Protein AF-A0A813MPS2-F1 (afdb_monomer_lite)

pLDDT: mean 81.33, std 18.07, range [27.02, 98.19]

Sequence (724 aa):
MQFVEVTPCGSKAQPHPRSGHRAVATYSDFWIWGGYFPSHNPERPPMFAELWRFNYALRQWTLEPTTGDAPDSTVASHSMCVHRNHVFVFGGTGYPFGRNVSNDLFMLDLKRLQWKKLQLQNQQPHPVYGASLIGKGDYLYVLCGTDSWRYCSDVYEIHLPTLCCTQIGYTFDEPEDTTGNGRYRQEALIYGDKIFLFGGGSNSGLAFAFELLPVFDLNERRWSFVHTNPDPIHNFPTARKFHSIFPLGEHQILMFGGANFDQTAGIHTVTEAYVWIFDFEKLEWSRSSSSMIQPTYFHAAAMNRRGEIWSHGGVIQRSTHDLPDERITSIYKMHTKVPDLTEVCWDRFLNCLADRNVLISQPHLLTQLNIPHFYLSNNMPGESDNQATLNDRPSVTTLLNSPEFYTELNNLLISDGNKESLETLSNLLLPITKLDATVCKGPVLPVNDIRGIDSRSYSKNERYLRCKLASLYRVIDLYGWNYGTCYNHVSVRVNNSTDQFLTKPNGLAFHEVTGSSLVKVDSNGSKIDPGSTTFGVNALSFSLYASVYKHRPDINCIIHVQTPAVAAVAAMKCGFLALCQEALICGPATSHEIQIDLDTNRLSVDEGVQKSTAKILILPNHGILACGANIEEAWHITFHLILACESQLRAVAMGIDNLIISSDQAAKQVTNTVAAGGGGVNTTDVKWAIGELEWSTLMVVLDRAGYHTGYIYREPLIRFIDKQ

Radius of gyration: 33.63 Å; chains: 1; bounding box: 94×56×97 Å

InterPro domains:
  IPR001303 Class II aldolase/adducin N-terminal [PF00596] (468-649)
  IPR001303 Class II aldolase/adducin N-terminal [SM01007] (467-649)
  IPR015915 Kelch-type beta-propeller [G3DSA:2.120.10.80] (5-171)
  IPR015915 Kelch-type beta-propeller [G3DSA:2.120.10.80] (182-365)
  IPR015915 Kelch-type beta-propeller [SSF117281] (14-259)
  IPR036409 Class II aldolase/adducin N-terminal domain superfamily [G3DSA:3.40.225.10] (454-709)
  IPR036409 Class II aldolase/adducin N-terminal domain superfamily [SSF53639] (461-668)
  IPR051017 Aldolase class II Adducin subfamily [PTHR10672] (384-719)

Organism: Adineta ricciae (NCBI:txid249248)

Foldseek 3Di:
DAKDWQDADDPDDADDFFFQWAWADFQFKIKIAKGADDDPDPVDFRIGGWIWIQGPLQSHIDTDDAEEDGDDFFRGQWEWDDDQQKIKTAWGAGPVGLPRIGGWIWIANLQRNYIDTDDAPDDTDDGFGQWYWDDDDQWIWTAWGDSLPAFWGWIWIARNVRNYIDTLEGGDDDPPDPCQPGFGQWYWDDAPQKIWTHWGDGNVQFIDWLQKIWIAGNVVSYIDIDGAAAAPPPGGFPHFGQWDKDDQPRFKIKIAAGWGQDPVLRDTDIGFQWIWMAGNVRSYIHTDPYGDPARFGSWYWYAYPQQKIKIAWGWHDDPDSPDDIDIDGIMMIDHSDDGFLLVVLSVVLSVLDPRSCCCVVPVVVCVVLQADCSNPDSDRQGPVRPPPAPDPDPPVVVVRPDPVVVVVLVVLVPDPSDPVSSSVSSVRNHRVPALQLPPPVPAQAAQLPQDDPSVVVDDPQLLLQLLLVLLLLVVCSNVRQCVPALPWWKKFASDLVFQKIWIAFSPDHSSRRHSQQIFIAHLQLHTPGRGPDPGGHPSAVSLAVSQLCVLCVLFGMKTFGDGVLQLVLLQDPVHQAQQDLLSLLQADEEEWEWDADPVSRHIYTDSCSNVDPHQWYRYRNRGIIRTHSGPQQSVSNVVSSSVSSVVCVVVCVVPPVPGDGDDPVVSVVSNVVLQQADNPPDDPVDGHGRRRVVSLVSVLVCVVVVNNSVDDDPDPPSNDDPDD

Secondary structure (DSSP, 8-state):
--EEE-PPPSSS--PPP-BS-EEEE-SSEEEEE--B-----TTS-SB---EEEEETTTTEEEEEP-EES--SS--BS-EEEEETTEEEEEEEE-SSTTTSEEEEEEEEETTTTEEEEE--EE--PPP-BS-EEEEETTEEEEEEEE-SS-EEEEEEEEETTTTEEEEEE-----TT-------BS-EEEEETTEEEEE--B-TTSPBPPSSEEEEEETTTTEEEEEE-BPBTTTBSPPP-BS-EEEEETTTEEEEE--EEEETTTTEEEEPPSEEEEEETTTTEEEEEEEE-SS--BS-EEEE-TTSEEEEE--EE--SSTTSPPEE---EEEEESSPPPHHHHHHHHHHHH-S-TTHHHH-HHHHHHTT--GGGT--PPPPTTTSSSSSSS-HHHHHHHT-HHHHHHHHHHTTS---HHHHHHHHHHS--TTS------SS----S----TTHHHHS-HHHHHHHHHHHHHHHHHHHTTTTTT-TT-EEEEEEETTTTEEEE--TTS-GGG--TTTPEEE-TT--EEE-TT--PPP-HHHHHHHHHHHHH-TT--EEEEE--HHHHHHHT-TT-S---SHHHHHH--EEE-PEEEETTTTEEEE-GGGGG---SEEEETTTEEEEEESSHHHHHHHHHHHHHHHHHHHHHHTT-GGG--PPPHHHHHHHHHHHHT-GGG---SS--PPTTHHHHHHHHHHHHHTT-------SSGGGG-SS--

Structure (mmCIF, N/CA/C/O backbone):
data_AF-A0A813MPS2-F1
#
_entry.id   AF-A0A813MPS2-F1
#
loop_
_atom_site.group_PDB
_atom_site.id
_atom_site.type_symbol
_atom_site.label_atom_id
_atom_site.label_alt_id
_atom_site.label_comp_id
_atom_site.label_asym_id
_atom_site.label_entity_id
_atom_site.label_seq_id
_atom_site.pdbx_PDB_ins_code
_atom_site.Cartn_x
_atom_site.Cartn_y
_atom_site.Cartn_z
_atom_site.occupancy
_atom_site.B_iso_or_equiv
_atom_site.auth_seq_id
_atom_site.auth_comp_id
_atom_site.auth_asym_id
_atom_site.auth_atom_id
_atom_site.pdbx_PDB_model_num
ATOM 1 N N . MET A 1 1 ? 13.186 15.860 -3.215 1.00 83.56 1 MET A N 1
ATOM 2 C CA . MET A 1 1 ? 13.940 14.703 -3.740 1.00 83.56 1 MET A CA 1
ATOM 3 C C . MET A 1 1 ? 15.415 14.896 -3.404 1.00 83.56 1 MET A C 1
ATOM 5 O O . MET A 1 1 ? 16.031 15.810 -3.928 1.00 83.56 1 MET A O 1
ATOM 9 N N . GLN A 1 2 ? 15.977 14.139 -2.467 1.00 88.88 2 GLN A N 1
ATOM 10 C CA . GLN A 1 2 ? 17.423 14.123 -2.193 1.00 88.88 2 GLN A CA 1
ATOM 11 C C . GLN A 1 2 ? 17.818 12.699 -1.810 1.00 88.88 2 GLN A C 1
ATOM 13 O O . GLN A 1 2 ? 17.069 12.039 -1.086 1.00 88.88 2 GLN A O 1
ATOM 18 N N . PHE A 1 3 ? 18.958 12.231 -2.317 1.00 91.19 3 PHE A N 1
ATOM 19 C CA . PHE A 1 3 ? 19.518 10.951 -1.906 1.00 91.19 3 PHE A CA 1
ATOM 20 C C . PHE A 1 3 ? 20.164 11.082 -0.529 1.00 91.19 3 PHE A C 1
ATOM 22 O O . PHE A 1 3 ? 20.859 12.056 -0.249 1.00 91.19 3 PHE A O 1
ATOM 29 N N . VAL A 1 4 ? 19.946 10.074 0.306 1.00 92.81 4 VAL A N 1
ATOM 30 C CA . VAL A 1 4 ? 20.546 9.920 1.630 1.00 92.81 4 VAL A CA 1
ATOM 31 C C . VAL A 1 4 ? 21.170 8.534 1.692 1.00 92.81 4 VAL A C 1
ATOM 33 O O . VAL A 1 4 ? 20.526 7.548 1.332 1.00 92.81 4 VAL A O 1
ATOM 36 N N . GLU A 1 5 ? 22.422 8.445 2.131 1.00 94.00 5 GLU A N 1
ATOM 37 C CA . GLU A 1 5 ? 23.053 7.158 2.415 1.00 94.00 5 GLU A CA 1
ATOM 38 C C . GLU A 1 5 ? 22.510 6.602 3.732 1.00 94.00 5 GLU A C 1
ATOM 40 O O . GLU A 1 5 ? 22.440 7.305 4.742 1.00 94.00 5 GLU A O 1
ATOM 45 N N . VAL A 1 6 ? 22.097 5.336 3.722 1.00 91.88 6 VAL A N 1
ATOM 46 C CA . VAL A 1 6 ? 21.555 4.667 4.903 1.00 91.88 6 VAL A CA 1
ATOM 47 C C . VAL A 1 6 ? 22.585 3.669 5.404 1.00 91.88 6 VAL A C 1
ATOM 49 O O . VAL A 1 6 ? 22.873 2.673 4.754 1.00 91.88 6 VAL A O 1
ATOM 52 N N . THR A 1 7 ? 23.136 3.905 6.589 1.00 89.44 7 THR A N 1
ATOM 53 C CA . THR A 1 7 ? 24.075 2.961 7.204 1.00 89.44 7 THR A CA 1
ATOM 54 C C . THR A 1 7 ? 23.313 1.785 7.826 1.00 89.44 7 THR A C 1
ATOM 56 O O . THR A 1 7 ? 22.455 2.021 8.687 1.00 89.44 7 THR A O 1
ATOM 59 N N . PRO A 1 8 ? 23.601 0.527 7.437 1.00 88.12 8 PRO A N 1
ATOM 60 C CA . PRO A 1 8 ? 23.031 -0.636 8.106 1.00 88.12 8 PRO A CA 1
ATOM 61 C C . PRO A 1 8 ? 23.468 -0.718 9.578 1.00 88.12 8 PRO A C 1
ATOM 63 O O . PRO A 1 8 ? 24.622 -0.450 9.911 1.00 88.12 8 PRO A O 1
ATOM 66 N N . CYS A 1 9 ? 22.558 -1.105 10.470 1.00 79.00 9 CYS A N 1
ATOM 67 C CA . CYS A 1 9 ? 22.819 -1.287 11.894 1.00 79.00 9 CYS A CA 1
ATOM 68 C C . CYS A 1 9 ? 23.302 -2.720 12.199 1.00 79.00 9 CYS A C 1
ATOM 70 O O . CYS A 1 9 ? 22.682 -3.690 11.774 1.00 79.00 9 CYS A O 1
ATOM 72 N N . GLY A 1 10 ? 24.352 -2.860 13.019 1.00 64.69 10 GLY A N 1
ATOM 73 C CA . GLY A 1 10 ? 24.844 -4.148 13.538 1.00 64.69 10 GLY A CA 1
ATOM 74 C C . GLY A 1 10 ? 25.962 -4.810 12.714 1.00 64.69 10 GLY A C 1
ATOM 75 O O . GLY A 1 10 ? 26.116 -4.563 11.524 1.00 64.69 10 GLY A O 1
ATOM 76 N N . SER A 1 11 ? 26.752 -5.676 13.364 1.00 51.78 11 SER A N 1
ATOM 77 C CA . SER A 1 11 ? 27.886 -6.420 12.775 1.00 51.78 11 SER A CA 1
ATOM 78 C C . SER A 1 11 ? 27.491 -7.735 12.081 1.00 51.78 11 SER A C 1
ATOM 80 O O . SER A 1 11 ? 28.355 -8.542 11.736 1.00 51.78 11 SER A O 1
ATOM 82 N N . LYS A 1 12 ? 26.187 -7.990 11.912 1.00 59.16 12 LYS A N 1
ATOM 83 C CA . LYS A 1 12 ? 25.671 -9.209 11.274 1.00 59.16 12 LYS A CA 1
ATOM 84 C C . LYS A 1 12 ? 25.832 -9.130 9.753 1.00 59.16 12 LYS A C 1
ATOM 86 O O . LYS A 1 12 ? 25.894 -8.044 9.186 1.00 59.16 12 LYS A O 1
ATOM 91 N N . ALA A 1 13 ? 25.948 -10.305 9.134 1.00 78.25 13 ALA A N 1
ATOM 92 C CA . ALA A 1 13 ? 26.264 -10.510 7.723 1.00 78.25 13 ALA A CA 1
ATOM 93 C C . ALA A 1 13 ? 25.517 -9.545 6.781 1.00 78.25 13 ALA A C 1
ATOM 95 O O . ALA A 1 13 ? 24.321 -9.308 6.936 1.00 78.25 13 ALA A O 1
ATOM 96 N N . GLN A 1 14 ? 26.242 -9.012 5.801 1.00 89.31 14 GLN A N 1
ATOM 97 C CA . GLN A 1 14 ? 25.736 -8.105 4.772 1.00 89.31 14 GLN A CA 1
ATOM 98 C C . GLN A 1 14 ? 25.967 -8.727 3.391 1.00 89.31 14 GLN A C 1
ATOM 100 O O . GLN A 1 14 ? 26.906 -9.520 3.238 1.00 89.31 14 GLN A O 1
ATOM 105 N N . PRO A 1 15 ? 25.166 -8.361 2.377 1.00 92.38 15 PRO A N 1
ATOM 106 C CA . PRO A 1 15 ? 25.414 -8.812 1.020 1.00 92.38 15 PRO A CA 1
ATOM 107 C C . PRO A 1 15 ? 26.800 -8.365 0.552 1.00 92.38 15 PRO A C 1
ATOM 109 O O . PRO A 1 15 ? 27.181 -7.203 0.684 1.00 92.38 15 PRO A O 1
ATOM 112 N N . HIS A 1 16 ? 27.552 -9.290 -0.045 1.00 91.25 16 HIS A N 1
ATOM 113 C CA . HIS A 1 16 ? 28.823 -8.956 -0.688 1.00 91.25 16 HIS A CA 1
ATOM 114 C C . HIS A 1 16 ? 28.615 -7.909 -1.805 1.00 91.25 16 HIS A C 1
ATOM 116 O O . HIS A 1 16 ? 27.567 -7.964 -2.473 1.00 91.25 16 HIS A O 1
ATOM 122 N N . PRO A 1 17 ? 29.594 -7.009 -2.064 1.00 92.38 17 PRO A N 1
ATOM 123 C CA . PRO A 1 17 ? 29.519 -6.078 -3.186 1.00 92.38 17 PRO A CA 1
ATOM 124 C C . PRO A 1 17 ? 29.200 -6.797 -4.497 1.00 92.38 17 PRO A C 1
ATOM 126 O O . PRO A 1 17 ? 29.790 -7.841 -4.790 1.00 92.38 17 PRO A O 1
ATOM 129 N N . ARG A 1 18 ? 28.256 -6.258 -5.277 1.00 93.62 18 ARG A N 1
ATOM 130 C CA . ARG A 1 18 ? 27.698 -6.942 -6.455 1.00 93.62 18 ARG A CA 1
ATOM 131 C C . ARG A 1 18 ? 27.132 -5.983 -7.501 1.00 93.62 18 ARG A C 1
ATOM 133 O O . ARG A 1 18 ? 26.662 -4.894 -7.185 1.00 93.62 18 ARG A O 1
ATOM 140 N N . SER A 1 19 ? 27.114 -6.431 -8.754 1.00 94.06 19 SER A N 1
ATOM 141 C CA . SER A 1 19 ? 26.524 -5.728 -9.905 1.00 94.06 19 SER A CA 1
ATOM 142 C C . SER A 1 19 ? 25.572 -6.640 -10.676 1.00 94.06 19 SER A C 1
ATOM 144 O O . SER A 1 19 ? 25.755 -7.856 -10.657 1.00 94.06 19 SER A O 1
ATOM 146 N N . GLY A 1 20 ? 24.600 -6.077 -11.397 1.00 93.06 20 GLY A N 1
ATOM 147 C CA . GLY A 1 20 ? 23.700 -6.870 -12.253 1.00 93.06 20 GLY A CA 1
ATOM 148 C C . GLY A 1 20 ? 22.724 -7.755 -11.472 1.00 93.06 20 GLY A C 1
ATOM 149 O O . GLY A 1 20 ? 22.158 -8.687 -12.031 1.00 93.06 20 GLY A O 1
ATOM 150 N N . HIS A 1 21 ? 22.554 -7.471 -10.184 1.00 96.12 21 HIS A N 1
ATOM 151 C CA . HIS A 1 21 ? 21.456 -7.975 -9.371 1.00 96.12 21 HIS A CA 1
ATOM 152 C C . HIS A 1 21 ? 20.212 -7.119 -9.621 1.00 96.12 21 HIS A C 1
ATOM 154 O O . HIS A 1 21 ? 20.314 -6.021 -10.180 1.00 96.12 21 HIS A O 1
ATOM 160 N N . ARG A 1 22 ? 19.044 -7.598 -9.199 1.00 96.50 22 ARG A N 1
ATOM 161 C CA . ARG A 1 22 ? 17.819 -6.795 -9.193 1.00 96.50 22 ARG A CA 1
ATOM 162 C C . ARG A 1 22 ? 17.315 -6.621 -7.771 1.00 96.50 22 ARG A C 1
ATOM 164 O O . ARG A 1 22 ? 17.734 -7.328 -6.853 1.00 96.50 22 ARG A O 1
ATOM 171 N N . ALA A 1 23 ? 16.431 -5.646 -7.612 1.00 96.31 23 ALA A N 1
ATOM 172 C CA . ALA A 1 23 ? 15.791 -5.351 -6.350 1.00 96.31 23 ALA A CA 1
ATOM 173 C C . ALA A 1 23 ? 14.283 -5.242 -6.528 1.00 96.31 23 ALA A C 1
ATOM 175 O O . ALA A 1 23 ? 13.798 -4.876 -7.597 1.00 96.31 23 ALA A O 1
ATOM 176 N N . VAL A 1 24 ? 13.563 -5.533 -5.455 1.00 94.56 24 VAL A N 1
ATOM 177 C CA . VAL A 1 24 ? 12.142 -5.232 -5.314 1.00 94.56 24 VAL A CA 1
ATOM 178 C C . VAL A 1 24 ? 11.904 -4.624 -3.945 1.00 94.56 24 VAL A C 1
ATOM 180 O O . VAL A 1 24 ? 12.608 -4.927 -2.984 1.00 94.56 24 VAL A O 1
ATOM 183 N N . ALA A 1 25 ? 10.915 -3.748 -3.853 1.00 91.50 25 ALA A N 1
ATOM 184 C CA . ALA A 1 25 ? 10.573 -3.084 -2.613 1.00 91.50 25 ALA A CA 1
ATOM 185 C C . ALA A 1 25 ? 9.142 -3.438 -2.222 1.00 91.50 25 ALA A C 1
ATOM 187 O O . ALA A 1 25 ? 8.217 -3.400 -3.033 1.00 91.50 25 ALA A O 1
ATOM 188 N N . THR A 1 26 ? 8.990 -3.788 -0.956 1.00 87.00 26 THR A N 1
ATOM 189 C CA . THR A 1 26 ? 7.705 -3.963 -0.283 1.00 87.00 26 THR A CA 1
ATOM 190 C C . THR A 1 26 ? 7.457 -2.741 0.600 1.00 87.00 26 THR A C 1
ATOM 192 O O . THR A 1 26 ? 8.223 -1.778 0.563 1.00 87.00 26 THR A O 1
ATOM 195 N N . TYR A 1 27 ? 6.385 -2.734 1.388 1.00 83.19 27 TYR A N 1
ATOM 196 C CA . TYR A 1 27 ? 6.132 -1.614 2.295 1.00 83.19 27 TYR A CA 1
ATOM 197 C C . TYR A 1 27 ? 7.220 -1.477 3.379 1.00 83.19 27 TYR A C 1
ATOM 199 O O . TYR A 1 27 ? 7.688 -0.371 3.651 1.00 83.19 27 TYR A O 1
ATOM 207 N N . SER A 1 28 ? 7.637 -2.601 3.966 1.00 83.62 28 SER A N 1
ATOM 208 C CA . SER A 1 28 ? 8.542 -2.696 5.122 1.00 83.62 28 SER A CA 1
ATOM 209 C C . SER A 1 28 ? 9.995 -3.014 4.765 1.00 83.62 28 SER A C 1
ATOM 211 O O . SER A 1 28 ? 10.901 -2.716 5.548 1.00 83.62 28 SER A O 1
ATOM 213 N N . ASP A 1 29 ? 10.221 -3.625 3.601 1.00 89.81 29 ASP A N 1
ATOM 214 C CA . ASP A 1 29 ? 11.503 -4.236 3.266 1.00 89.81 29 ASP A CA 1
ATOM 215 C C . ASP A 1 29 ? 11.931 -4.002 1.817 1.00 89.81 29 ASP A C 1
ATOM 217 O O . ASP A 1 29 ? 11.120 -4.029 0.884 1.00 89.81 29 ASP A O 1
ATOM 221 N N . PHE A 1 30 ? 13.242 -3.879 1.635 1.00 94.50 30 PHE A N 1
ATOM 222 C CA . PHE A 1 30 ? 13.925 -3.877 0.350 1.00 94.50 30 PHE A CA 1
ATOM 223 C C . PHE A 1 30 ? 14.637 -5.205 0.138 1.00 94.50 30 PHE A C 1
ATOM 225 O O . PHE A 1 30 ? 15.441 -5.632 0.961 1.00 94.50 30 PHE A O 1
ATOM 232 N N . TRP A 1 31 ? 14.353 -5.859 -0.976 1.00 95.12 31 TRP A N 1
ATOM 233 C CA . TRP A 1 31 ? 14.858 -7.186 -1.284 1.00 95.12 31 TRP A CA 1
ATOM 234 C C . TRP A 1 31 ? 15.813 -7.106 -2.455 1.00 95.12 31 TRP A C 1
ATOM 236 O O . TRP A 1 31 ? 15.507 -6.452 -3.451 1.00 95.12 31 TRP A O 1
ATOM 246 N N . ILE A 1 32 ? 16.936 -7.809 -2.361 1.00 96.44 32 ILE A N 1
ATOM 247 C CA . ILE A 1 32 ? 17.864 -7.973 -3.475 1.00 96.44 32 ILE A CA 1
ATOM 248 C C . ILE A 1 32 ? 18.113 -9.448 -3.738 1.00 96.44 32 ILE A C 1
ATOM 250 O O . ILE A 1 32 ? 18.217 -10.257 -2.814 1.00 96.44 32 ILE A O 1
ATOM 254 N N . TRP A 1 33 ? 18.247 -9.783 -5.014 1.00 96.12 33 TRP A N 1
ATOM 255 C CA . TRP A 1 33 ? 18.551 -11.138 -5.437 1.00 96.12 33 TRP A CA 1
ATOM 256 C C . TRP A 1 33 ? 19.452 -11.130 -6.667 1.00 96.12 33 TRP A C 1
ATOM 258 O O . TRP A 1 33 ? 19.391 -10.230 -7.514 1.00 96.12 33 TRP A O 1
ATOM 268 N N . GLY A 1 34 ? 20.310 -12.141 -6.752 1.00 95.06 34 GLY A N 1
ATOM 269 C CA . GLY A 1 34 ? 21.214 -12.303 -7.873 1.00 95.06 34 GLY A CA 1
ATOM 270 C C . GLY A 1 34 ? 22.483 -11.456 -7.789 1.00 95.06 34 GLY A C 1
ATOM 271 O O . GLY A 1 34 ? 22.850 -10.877 -6.756 1.00 95.06 34 GLY A O 1
ATOM 272 N N . GLY A 1 35 ? 23.117 -11.335 -8.951 1.00 94.25 35 GLY A N 1
ATOM 273 C CA . GLY A 1 35 ? 24.266 -10.480 -9.200 1.00 94.25 35 GLY A CA 1
ATOM 274 C C . GLY A 1 35 ? 25.587 -11.219 -9.305 1.00 94.25 35 GLY A C 1
ATOM 275 O O . GLY A 1 35 ? 25.679 -12.437 -9.167 1.00 94.25 35 GLY A O 1
ATOM 276 N N . TYR A 1 36 ? 26.613 -10.420 -9.571 1.00 91.56 36 TYR A N 1
ATOM 277 C CA . TYR A 1 36 ? 27.957 -10.886 -9.862 1.00 91.56 36 TYR A CA 1
ATOM 278 C C . TYR A 1 36 ? 29.025 -10.045 -9.163 1.00 91.56 36 TYR A C 1
ATOM 280 O O . TYR A 1 36 ? 28.896 -8.815 -9.061 1.00 91.56 36 TYR A O 1
ATOM 288 N N . PHE A 1 37 ? 30.109 -10.709 -8.767 1.00 89.75 37 PHE A N 1
ATOM 289 C CA . PHE A 1 37 ? 31.369 -10.101 -8.359 1.00 89.75 37 PHE A CA 1
ATOM 290 C C . PHE A 1 37 ? 32.543 -10.788 -9.084 1.00 89.75 37 PHE A C 1
ATOM 292 O O . PHE A 1 37 ? 32.633 -12.015 -9.056 1.00 89.75 37 PHE A O 1
ATOM 299 N N . PRO A 1 38 ? 33.467 -10.034 -9.710 1.00 83.00 38 PRO A N 1
ATOM 300 C CA . PRO A 1 38 ? 34.650 -10.604 -10.336 1.00 83.00 38 PRO A CA 1
ATOM 301 C C . PRO A 1 38 ? 35.548 -11.212 -9.263 1.00 83.00 38 PRO A C 1
ATOM 303 O O . PRO A 1 38 ? 36.181 -10.503 -8.485 1.00 83.00 38 PRO A O 1
ATOM 306 N N . SER A 1 39 ? 35.595 -12.538 -9.219 1.00 74.25 39 SER A N 1
ATOM 307 C CA . SER A 1 39 ? 36.470 -13.302 -8.338 1.00 74.25 39 SER A CA 1
ATOM 308 C C . SER A 1 39 ? 37.186 -14.360 -9.163 1.00 74.25 39 SER A C 1
ATOM 310 O O . SER A 1 39 ? 36.550 -15.133 -9.875 1.00 74.25 39 SER A O 1
ATOM 312 N N . HIS A 1 40 ? 38.512 -14.406 -9.047 1.00 65.75 40 HIS A N 1
ATOM 313 C CA . HIS A 1 40 ? 39.324 -15.525 -9.533 1.00 65.75 40 HIS A CA 1
ATOM 314 C C . HIS A 1 40 ? 39.515 -16.605 -8.459 1.00 65.75 40 HIS A C 1
ATOM 316 O O . HIS A 1 40 ? 40.183 -17.604 -8.711 1.00 65.75 40 HIS A O 1
ATOM 322 N N . ASN A 1 41 ? 38.952 -16.408 -7.260 1.00 68.12 41 ASN A N 1
ATOM 323 C CA . ASN A 1 41 ? 39.012 -17.389 -6.187 1.00 68.12 41 ASN A CA 1
ATOM 324 C C . ASN A 1 41 ? 37.929 -18.465 -6.412 1.00 68.12 41 ASN A C 1
ATOM 326 O O . ASN A 1 41 ? 36.746 -18.125 -6.338 1.00 68.12 41 ASN A O 1
ATOM 330 N N . PRO A 1 42 ? 38.297 -19.741 -6.636 1.00 59.19 42 PRO A N 1
ATOM 331 C CA . PRO A 1 42 ? 37.337 -20.827 -6.840 1.00 59.19 42 PRO A CA 1
ATOM 332 C C . PRO A 1 42 ? 36.446 -21.108 -5.618 1.00 59.19 42 PRO A C 1
ATOM 334 O O . PRO A 1 42 ? 35.357 -21.645 -5.786 1.00 59.19 42 PRO A O 1
ATOM 337 N N . GLU A 1 43 ? 36.853 -20.712 -4.406 1.00 61.19 43 GLU A N 1
ATOM 338 C CA . GLU A 1 43 ? 36.038 -20.845 -3.186 1.00 61.19 43 GLU A CA 1
ATOM 339 C C . GLU A 1 43 ? 34.955 -19.761 -3.056 1.00 61.19 43 GLU A C 1
ATOM 341 O O . GLU A 1 43 ? 34.041 -19.889 -2.242 1.00 61.19 43 GLU A O 1
ATOM 346 N N . ARG A 1 44 ? 35.040 -18.679 -3.843 1.00 65.06 44 ARG A N 1
ATOM 347 C CA . ARG A 1 44 ? 34.025 -17.618 -3.891 1.00 65.06 44 ARG A CA 1
ATOM 348 C C . ARG A 1 44 ? 33.400 -17.590 -5.280 1.00 65.06 44 ARG A C 1
ATOM 350 O O . ARG A 1 44 ? 33.982 -16.963 -6.173 1.00 65.06 44 ARG A O 1
ATOM 357 N N . PRO A 1 45 ? 32.241 -18.245 -5.477 1.00 67.88 45 PRO A N 1
ATOM 358 C CA . PRO A 1 45 ? 31.598 -18.259 -6.776 1.00 67.88 45 PRO A CA 1
ATOM 359 C C . PRO A 1 45 ? 31.331 -16.816 -7.226 1.00 67.88 45 PRO A C 1
ATOM 361 O O . PRO A 1 45 ? 30.919 -15.981 -6.419 1.00 67.88 45 PRO A O 1
ATOM 364 N N . PRO A 1 46 ? 31.560 -16.497 -8.509 1.00 83.81 46 PRO A N 1
ATOM 365 C CA . PRO A 1 46 ? 31.407 -15.136 -9.010 1.00 83.81 46 PRO A CA 1
ATOM 366 C C . PRO A 1 46 ? 29.941 -14.681 -9.068 1.00 83.81 46 PRO A C 1
ATOM 368 O O . PRO A 1 46 ? 29.674 -13.517 -9.346 1.00 83.81 46 PRO A O 1
ATOM 371 N N . MET A 1 47 ? 28.996 -15.592 -8.829 1.00 89.50 47 MET A N 1
ATOM 372 C CA . MET A 1 47 ? 27.555 -15.398 -8.945 1.00 89.50 47 MET A CA 1
ATOM 373 C C . MET A 1 47 ? 26.893 -15.562 -7.576 1.00 89.50 47 MET A C 1
ATOM 375 O O . MET A 1 47 ? 27.236 -16.481 -6.833 1.00 89.50 47 MET A O 1
ATOM 379 N N . PHE A 1 48 ? 25.918 -14.711 -7.261 1.00 90.69 48 PHE A N 1
ATOM 380 C CA . PHE A 1 48 ? 25.201 -14.753 -5.985 1.00 90.69 48 PHE A CA 1
ATOM 381 C C . PHE A 1 48 ? 23.751 -15.186 -6.192 1.00 90.69 48 PHE A C 1
ATOM 383 O O . PHE A 1 48 ? 22.969 -14.411 -6.720 1.00 90.69 48 PHE A O 1
ATOM 390 N N . ALA A 1 49 ? 23.370 -16.387 -5.753 1.00 90.56 49 ALA A N 1
ATOM 391 C CA . ALA A 1 49 ? 21.983 -16.882 -5.833 1.00 90.56 49 ALA A CA 1
ATOM 392 C C . ALA A 1 49 ? 21.173 -16.666 -4.533 1.00 90.56 49 ALA A C 1
ATOM 394 O O . ALA A 1 49 ? 20.023 -17.083 -4.414 1.00 90.56 49 ALA A O 1
ATOM 395 N N . GLU A 1 50 ? 21.778 -16.013 -3.546 1.00 92.25 50 GLU A N 1
ATOM 396 C CA . GLU A 1 50 ? 21.197 -15.714 -2.237 1.00 92.25 50 GLU A CA 1
ATOM 397 C C . GLU A 1 50 ? 20.177 -14.564 -2.281 1.00 92.25 50 GLU A C 1
ATOM 399 O O . GLU A 1 50 ? 20.388 -13.550 -2.954 1.00 92.25 50 GLU A O 1
ATOM 404 N N . LEU A 1 51 ? 19.084 -14.717 -1.524 1.00 94.44 51 LEU A N 1
ATOM 405 C CA . LEU A 1 51 ? 18.055 -13.697 -1.325 1.00 94.44 51 LEU A CA 1
ATOM 406 C C . LEU A 1 51 ? 18.341 -12.916 -0.041 1.00 94.44 51 LEU A C 1
ATOM 408 O O . LEU A 1 51 ? 18.381 -13.483 1.051 1.00 94.44 51 LEU A O 1
ATOM 412 N N . TRP A 1 52 ? 18.496 -11.604 -0.169 1.00 95.56 52 TRP A N 1
ATOM 413 C CA . TRP A 1 52 ? 18.733 -10.713 0.961 1.00 95.56 52 TRP A CA 1
ATOM 414 C C . TRP A 1 52 ? 17.552 -9.778 1.173 1.00 95.56 52 TRP A C 1
ATOM 416 O O . TRP A 1 52 ? 17.047 -9.180 0.222 1.00 95.56 52 TRP A O 1
ATOM 426 N N . ARG A 1 53 ? 17.174 -9.598 2.439 1.00 93.62 53 ARG A N 1
ATOM 427 C CA . ARG A 1 53 ? 16.170 -8.634 2.889 1.00 93.62 53 ARG A CA 1
ATOM 428 C C . ARG A 1 53 ? 16.832 -7.542 3.716 1.00 93.62 53 ARG A C 1
ATOM 430 O O . ARG A 1 53 ? 17.500 -7.840 4.701 1.00 93.62 53 ARG A O 1
ATOM 437 N N . PHE A 1 54 ? 16.605 -6.288 3.359 1.00 93.69 54 PHE A N 1
ATOM 438 C CA . PHE A 1 54 ? 16.906 -5.129 4.185 1.00 93.69 54 PHE A CA 1
ATOM 439 C C . PHE A 1 54 ? 15.615 -4.577 4.777 1.00 93.69 54 PHE A C 1
ATOM 441 O O . PHE A 1 54 ? 14.766 -4.065 4.048 1.00 93.69 54 PHE A O 1
ATOM 448 N N . ASN A 1 55 ? 15.480 -4.653 6.097 1.00 89.88 55 ASN A N 1
ATOM 449 C CA . ASN A 1 55 ? 14.327 -4.084 6.782 1.00 89.88 55 ASN A CA 1
ATOM 450 C C . ASN A 1 55 ? 14.540 -2.588 7.045 1.00 89.88 55 ASN A C 1
ATOM 452 O O . ASN A 1 55 ? 15.527 -2.206 7.682 1.00 89.88 55 ASN A O 1
ATOM 456 N N . TYR A 1 56 ? 13.610 -1.741 6.592 1.00 89.12 56 TYR A N 1
ATOM 457 C CA . TYR A 1 56 ? 13.747 -0.282 6.694 1.00 89.12 56 TYR A CA 1
ATOM 458 C C . TYR A 1 56 ? 13.793 0.207 8.143 1.00 89.12 56 TYR A C 1
ATOM 460 O O . TYR A 1 56 ? 14.591 1.085 8.483 1.00 89.12 56 TYR A O 1
ATOM 468 N N . ALA A 1 57 ? 12.953 -0.377 9.001 1.00 84.25 57 ALA A N 1
ATOM 469 C CA . ALA A 1 57 ? 12.811 0.034 10.389 1.00 84.25 57 ALA A CA 1
ATOM 470 C C . ALA A 1 57 ? 14.040 -0.340 11.222 1.00 84.25 57 ALA A C 1
ATOM 472 O O . ALA A 1 57 ? 14.583 0.485 11.955 1.00 84.25 57 ALA A O 1
ATOM 473 N N . LEU A 1 58 ? 14.525 -1.568 11.058 1.00 83.81 58 LEU A N 1
ATOM 474 C CA . LEU A 1 58 ? 15.687 -2.092 11.773 1.00 83.81 58 LEU A CA 1
ATOM 475 C C . LEU A 1 58 ? 17.014 -1.615 11.178 1.00 83.81 58 LEU A C 1
ATOM 477 O O . LEU A 1 58 ? 18.031 -1.641 11.868 1.00 83.81 58 LEU A O 1
ATOM 481 N N . ARG A 1 59 ? 17.005 -1.189 9.908 1.00 88.56 59 ARG A N 1
ATOM 482 C CA . ARG A 1 59 ? 18.195 -0.955 9.076 1.00 88.56 59 ARG A CA 1
ATOM 483 C C . ARG A 1 59 ? 19.123 -2.167 9.045 1.00 88.56 59 ARG A C 1
ATOM 485 O O . ARG A 1 59 ? 20.339 -2.027 9.104 1.00 88.56 59 ARG A O 1
ATOM 492 N N . GLN A 1 60 ? 18.556 -3.365 8.992 1.00 88.62 60 GLN A N 1
ATOM 493 C CA . GLN A 1 60 ? 19.312 -4.610 9.093 1.00 88.62 60 GLN A CA 1
ATOM 494 C C . GLN A 1 60 ? 19.141 -5.459 7.845 1.00 88.62 60 GLN A C 1
ATOM 496 O O . GLN A 1 60 ? 18.023 -5.663 7.369 1.00 88.62 60 GLN A O 1
ATOM 501 N N . TRP A 1 61 ? 20.265 -5.988 7.367 1.00 92.25 61 TRP A N 1
ATOM 502 C CA . TRP A 1 61 ? 20.292 -7.050 6.373 1.00 92.25 61 TRP A CA 1
ATOM 503 C C . TRP A 1 61 ? 20.044 -8.402 7.040 1.00 92.25 61 TRP A C 1
ATOM 505 O O . TRP A 1 61 ? 20.594 -8.707 8.097 1.00 92.25 61 TRP A O 1
ATOM 515 N N . THR A 1 62 ? 19.208 -9.218 6.411 1.00 91.31 62 THR A N 1
ATOM 516 C CA . THR A 1 62 ? 18.956 -10.614 6.766 1.00 91.31 62 THR A CA 1
ATOM 517 C C . THR A 1 62 ? 19.125 -11.455 5.508 1.00 91.31 62 THR A C 1
ATOM 519 O O . THR A 1 62 ? 18.545 -11.135 4.469 1.00 91.31 62 THR A O 1
ATOM 522 N N . LEU A 1 63 ? 19.934 -12.510 5.597 1.00 92.94 63 LEU A N 1
ATOM 523 C CA . LEU A 1 63 ? 19.990 -13.548 4.573 1.00 92.94 63 LEU A CA 1
ATOM 524 C C . LEU A 1 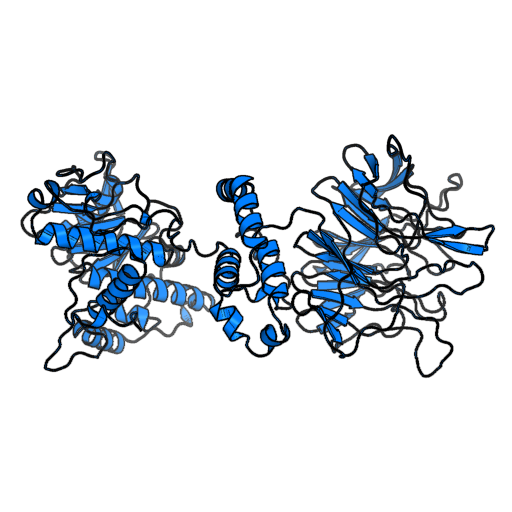63 ? 18.782 -14.462 4.771 1.00 92.94 63 LEU A C 1
ATOM 526 O O . LEU A 1 63 ? 18.656 -15.083 5.827 1.00 92.94 63 LEU A O 1
ATOM 530 N N . GLU A 1 64 ? 17.902 -14.522 3.779 1.00 92.19 64 GLU A N 1
ATOM 531 C CA . GLU A 1 64 ? 16.638 -15.243 3.888 1.00 92.19 64 GLU A CA 1
ATOM 532 C C . GLU A 1 64 ? 16.759 -16.638 3.263 1.00 92.19 64 GLU A C 1
ATOM 534 O O . GLU A 1 64 ? 17.117 -16.759 2.084 1.00 92.19 64 GLU A O 1
ATOM 539 N N . PRO A 1 65 ? 16.478 -17.715 4.021 1.00 92.19 65 PRO A N 1
ATOM 540 C CA . PRO A 1 65 ? 16.484 -19.057 3.469 1.00 92.19 65 PRO A CA 1
ATOM 541 C C . PRO A 1 65 ? 15.301 -19.205 2.514 1.00 92.19 65 PRO A C 1
ATOM 543 O O . PRO A 1 65 ? 14.157 -18.935 2.873 1.00 92.19 65 PRO A O 1
ATOM 546 N N . THR A 1 66 ? 15.577 -19.664 1.297 1.00 92.94 66 THR A N 1
ATOM 547 C CA . THR A 1 66 ? 14.534 -19.940 0.307 1.00 92.94 66 THR A CA 1
ATOM 548 C C . THR A 1 66 ? 14.457 -21.429 0.001 1.00 92.94 66 THR A C 1
ATOM 550 O O . THR A 1 66 ? 15.424 -22.168 0.181 1.00 92.94 66 THR A O 1
ATOM 553 N N . THR A 1 67 ? 13.282 -21.879 -0.431 1.00 94.12 67 THR A N 1
ATOM 554 C CA . THR A 1 67 ? 13.017 -23.275 -0.811 1.00 94.12 67 THR A CA 1
ATOM 555 C C . THR A 1 67 ? 12.419 -23.350 -2.215 1.00 94.12 67 THR A C 1
ATOM 557 O O . THR A 1 67 ? 12.010 -22.330 -2.769 1.00 94.12 67 THR A O 1
ATOM 560 N N . GLY A 1 68 ? 12.338 -24.552 -2.787 1.00 93.25 68 GLY A N 1
ATOM 561 C CA . GLY A 1 68 ? 11.745 -24.778 -4.108 1.00 93.25 68 GLY A CA 1
ATOM 562 C C . GLY A 1 68 ? 12.737 -24.598 -5.256 1.00 93.25 68 GLY A C 1
ATOM 563 O O . GLY A 1 68 ? 13.928 -24.858 -5.102 1.00 93.25 68 GLY A O 1
ATOM 564 N N . ASP A 1 69 ? 12.229 -24.163 -6.407 1.00 92.62 69 ASP A N 1
ATOM 565 C CA . ASP A 1 69 ? 12.937 -24.229 -7.693 1.00 92.62 69 ASP A CA 1
ATOM 566 C C . ASP A 1 69 ? 13.796 -22.981 -7.968 1.00 92.62 69 ASP A C 1
ATOM 568 O O . ASP A 1 69 ? 13.712 -22.394 -9.044 1.00 92.62 69 ASP A O 1
ATOM 572 N N . ALA A 1 70 ? 14.559 -22.496 -6.985 1.00 88.62 70 ALA A N 1
ATOM 573 C CA . ALA A 1 70 ? 15.347 -21.271 -7.151 1.00 88.62 70 ALA A CA 1
ATOM 574 C C . ALA A 1 70 ? 16.355 -21.394 -8.319 1.00 88.62 70 ALA A C 1
ATOM 576 O O . ALA A 1 70 ? 16.983 -22.447 -8.461 1.00 88.62 70 ALA A O 1
ATOM 577 N N . PRO A 1 71 ? 16.576 -20.337 -9.125 1.00 86.25 71 PRO A N 1
ATOM 578 C CA . PRO A 1 71 ? 17.589 -20.374 -10.178 1.00 86.25 71 PRO A CA 1
ATOM 579 C C . PRO A 1 71 ? 18.993 -20.449 -9.567 1.00 86.25 71 PRO A C 1
ATOM 581 O O . PRO A 1 71 ? 19.352 -19.630 -8.721 1.00 86.25 71 PRO A O 1
ATOM 584 N N . ASP A 1 72 ? 19.802 -21.405 -10.016 1.00 77.88 72 ASP A N 1
ATOM 585 C CA . ASP A 1 72 ? 21.110 -21.709 -9.421 1.00 77.88 72 ASP A CA 1
ATOM 586 C C . ASP A 1 72 ? 22.290 -21.016 -10.123 1.00 77.88 72 ASP A C 1
ATOM 588 O O . ASP A 1 72 ? 23.315 -20.734 -9.502 1.00 77.88 72 ASP A O 1
ATOM 592 N N . SER A 1 73 ? 22.152 -20.722 -11.417 1.00 84.19 73 SER A N 1
ATOM 593 C CA . SER A 1 73 ? 23.287 -20.369 -12.273 1.00 84.19 73 SER A CA 1
ATOM 594 C C . SER A 1 73 ? 23.073 -19.112 -13.115 1.00 84.19 73 SER A C 1
ATOM 596 O O . SER A 1 73 ? 24.035 -18.375 -13.328 1.00 84.19 73 SER A O 1
ATOM 598 N N . THR A 1 74 ? 21.846 -18.791 -13.540 1.00 91.75 74 THR A N 1
ATOM 599 C CA . THR A 1 74 ? 21.543 -17.629 -14.403 1.00 91.75 74 THR A CA 1
ATOM 600 C C . THR A 1 74 ? 21.088 -16.394 -13.627 1.00 91.75 74 THR A C 1
ATOM 602 O O . THR A 1 74 ? 20.051 -15.799 -13.903 1.00 91.75 74 THR A O 1
ATOM 605 N N . VAL A 1 75 ? 21.872 -16.002 -12.623 1.00 93.12 75 VAL A N 1
ATOM 606 C CA . VAL A 1 75 ? 21.450 -15.025 -11.604 1.00 93.12 75 VAL A CA 1
ATOM 607 C C . VAL A 1 75 ? 21.959 -13.595 -11.838 1.00 93.12 75 VAL A C 1
ATOM 609 O O . VAL A 1 75 ? 21.673 -12.706 -11.037 1.00 93.12 75 VAL A O 1
ATOM 612 N N . ALA A 1 76 ? 22.670 -13.314 -12.937 1.00 93.44 76 ALA A N 1
ATOM 613 C CA . ALA A 1 76 ? 23.101 -11.957 -13.297 1.00 93.44 76 ALA A CA 1
ATOM 614 C C . ALA A 1 76 ? 22.309 -11.390 -14.482 1.00 93.44 76 ALA A C 1
ATOM 616 O O . ALA A 1 76 ? 21.952 -12.104 -15.417 1.00 93.44 76 ALA A O 1
ATOM 617 N N . SER A 1 77 ? 22.064 -10.079 -14.451 1.00 94.00 77 SER A N 1
ATOM 618 C CA . SER A 1 77 ? 21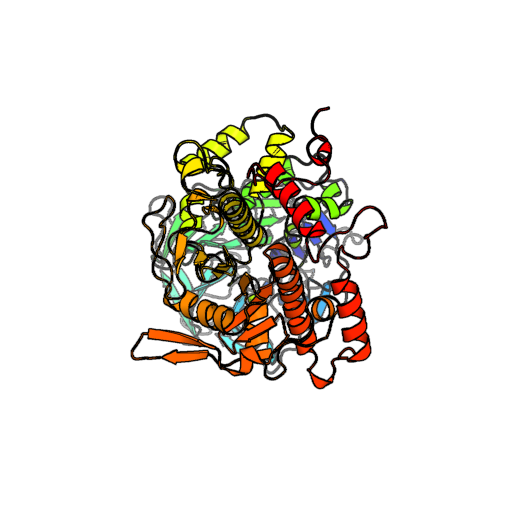.330 -9.322 -15.473 1.00 94.00 77 SER A CA 1
ATOM 619 C C . SER A 1 77 ? 19.959 -9.914 -15.825 1.00 94.00 77 SER A C 1
ATOM 621 O O . SER A 1 77 ? 19.459 -9.682 -16.919 1.00 94.00 77 SER A O 1
ATOM 623 N N . HIS A 1 78 ? 19.332 -10.655 -14.915 1.00 95.44 78 HIS A N 1
ATOM 624 C CA . HIS A 1 78 ? 17.946 -11.090 -15.059 1.00 95.44 78 HIS A CA 1
ATOM 625 C C . HIS A 1 78 ? 16.988 -9.890 -14.927 1.00 95.44 78 HIS A C 1
ATOM 627 O O . HIS A 1 78 ? 17.372 -8.781 -14.517 1.00 95.44 78 HIS A O 1
ATOM 633 N N . SER A 1 79 ? 15.726 -10.106 -15.271 1.00 95.06 79 SER A N 1
ATOM 634 C CA . SER A 1 79 ? 14.646 -9.141 -15.058 1.00 95.06 79 SER A CA 1
ATOM 635 C C . SER A 1 79 ? 13.841 -9.561 -13.838 1.00 95.06 79 SER A C 1
ATOM 637 O O . SER A 1 79 ? 13.603 -10.750 -13.646 1.00 95.06 79 SER A O 1
ATOM 639 N N . MET A 1 80 ? 13.440 -8.604 -13.003 1.00 94.44 80 MET A N 1
ATOM 640 C CA . MET A 1 80 ? 12.656 -8.879 -11.800 1.00 94.44 80 MET A CA 1
ATOM 641 C C . MET A 1 80 ? 11.601 -7.796 -11.613 1.00 94.44 80 MET A C 1
ATOM 643 O O . MET A 1 80 ? 11.926 -6.614 -11.713 1.00 94.44 80 MET A O 1
ATOM 647 N N . CYS A 1 81 ? 10.359 -8.188 -11.335 1.00 92.56 81 CYS A N 1
ATOM 648 C CA . CYS A 1 81 ? 9.281 -7.255 -11.020 1.00 92.56 81 CYS A CA 1
ATOM 649 C C . CYS A 1 81 ? 8.359 -7.817 -9.936 1.00 92.56 81 CYS A C 1
ATOM 651 O O . CYS A 1 81 ? 8.263 -9.029 -9.743 1.00 92.56 81 CYS A O 1
ATOM 653 N N . VAL A 1 82 ? 7.642 -6.929 -9.252 1.00 90.44 82 VAL A N 1
ATOM 654 C CA . VAL A 1 82 ? 6.551 -7.306 -8.349 1.00 90.44 82 VAL A CA 1
ATOM 655 C C . VAL A 1 82 ? 5.235 -7.153 -9.090 1.00 90.44 82 VAL A C 1
ATOM 657 O O . VAL A 1 82 ? 4.976 -6.091 -9.649 1.00 90.44 82 VAL A O 1
ATOM 660 N N . HIS A 1 83 ? 4.392 -8.182 -9.069 1.00 89.81 83 HIS A N 1
ATOM 661 C CA . HIS A 1 83 ? 3.043 -8.117 -9.629 1.00 89.81 83 HIS A CA 1
ATOM 662 C C . HIS A 1 83 ? 2.094 -9.037 -8.857 1.00 89.81 83 HIS A C 1
ATOM 664 O O . HIS A 1 83 ? 2.474 -10.153 -8.509 1.00 89.81 83 HIS A O 1
ATOM 670 N N . ARG A 1 84 ? 0.871 -8.579 -8.553 1.00 83.62 84 ARG A N 1
ATOM 671 C CA . ARG A 1 84 ? -0.144 -9.354 -7.799 1.00 83.62 84 ARG A CA 1
ATOM 672 C C . ARG A 1 84 ? 0.410 -10.057 -6.548 1.00 83.62 84 ARG A C 1
ATOM 674 O O . ARG A 1 84 ? 0.185 -11.247 -6.339 1.00 83.62 84 ARG A O 1
ATOM 681 N N . ASN A 1 85 ? 1.172 -9.322 -5.735 1.00 79.56 85 ASN A N 1
ATOM 682 C CA . ASN A 1 85 ? 1.829 -9.798 -4.507 1.00 79.56 85 ASN A CA 1
ATOM 683 C C . ASN A 1 85 ? 2.872 -10.924 -4.671 1.00 79.56 85 ASN A C 1
ATOM 685 O O . ASN A 1 85 ? 3.296 -11.500 -3.672 1.00 79.56 85 ASN A O 1
ATOM 689 N N . HIS A 1 86 ? 3.339 -11.197 -5.888 1.00 89.81 86 HIS A N 1
ATOM 690 C CA . HIS A 1 86 ? 4.427 -12.139 -6.148 1.00 89.81 86 HIS A CA 1
ATOM 691 C C . HIS A 1 86 ? 5.599 -11.428 -6.821 1.00 89.81 86 HIS A C 1
ATOM 693 O O . HIS A 1 86 ? 5.425 -10.412 -7.501 1.00 89.81 86 HIS A O 1
ATOM 699 N N . VAL A 1 87 ? 6.801 -11.967 -6.634 1.00 94.00 87 VAL A N 1
ATOM 700 C CA . VAL A 1 87 ? 7.990 -11.532 -7.371 1.00 94.00 87 VAL A CA 1
ATOM 701 C C . VAL A 1 87 ? 8.169 -12.458 -8.558 1.00 94.00 87 VAL A C 1
ATOM 703 O O . VAL A 1 87 ? 8.234 -13.672 -8.387 1.00 94.00 87 VAL A O 1
ATOM 706 N N . PHE A 1 88 ? 8.264 -11.891 -9.751 1.00 96.50 88 PHE A N 1
ATOM 707 C CA . PHE A 1 88 ? 8.561 -12.634 -10.966 1.00 96.50 88 PHE A CA 1
ATOM 708 C C . PHE A 1 88 ? 9.989 -12.354 -11.401 1.00 96.50 88 PHE A C 1
ATOM 710 O O . PHE A 1 88 ? 10.422 -11.202 -11.395 1.00 96.50 88 PHE A O 1
ATOM 717 N N . VAL A 1 89 ? 10.702 -13.409 -11.784 1.00 97.06 89 VAL A N 1
ATOM 718 C CA . VAL A 1 89 ? 12.067 -13.350 -12.306 1.00 97.06 89 VAL A CA 1
ATOM 719 C C . VAL A 1 89 ? 12.093 -14.022 -13.663 1.00 97.06 89 VAL A C 1
ATOM 721 O O . VAL A 1 89 ? 11.613 -15.143 -13.801 1.00 97.06 89 VAL A O 1
ATOM 724 N N . PHE A 1 90 ? 12.660 -13.344 -14.654 1.00 97.00 90 PHE A N 1
ATOM 725 C CA . PHE A 1 90 ? 12.773 -13.869 -16.006 1.00 97.00 90 PHE A CA 1
ATOM 726 C C . PHE A 1 90 ? 14.212 -13.783 -16.522 1.00 97.00 90 PHE A C 1
ATOM 728 O O . PHE A 1 90 ? 14.873 -12.743 -16.402 1.00 97.00 90 PHE A O 1
ATOM 735 N N . GLY A 1 91 ? 14.655 -14.882 -17.131 1.00 95.38 91 GLY A N 1
ATOM 736 C CA . GLY A 1 91 ? 15.913 -14.993 -17.858 1.00 95.38 91 GLY A CA 1
ATOM 737 C C . GLY A 1 91 ? 17.158 -14.739 -17.010 1.00 95.38 91 GLY A C 1
ATOM 738 O O . GLY A 1 91 ? 17.230 -15.132 -15.847 1.00 95.38 91 GLY A O 1
ATOM 739 N N . GLY A 1 92 ? 18.159 -14.091 -17.606 1.00 95.25 92 GLY A N 1
ATOM 740 C CA . GLY A 1 92 ? 19.457 -13.844 -16.975 1.00 95.25 92 GLY A CA 1
ATOM 741 C C . GLY A 1 92 ? 20.571 -14.730 -17.523 1.00 95.25 92 GLY A C 1
ATOM 742 O O . GLY A 1 92 ? 20.348 -15.621 -18.340 1.00 95.25 92 GLY A O 1
ATOM 743 N N . THR A 1 93 ? 21.799 -14.455 -17.089 1.00 93.88 93 THR A N 1
ATOM 744 C CA . THR A 1 93 ? 23.011 -15.159 -17.526 1.00 93.88 93 THR A CA 1
ATOM 745 C C . THR A 1 93 ? 23.797 -15.688 -16.336 1.00 93.88 93 THR A C 1
ATOM 747 O O . THR A 1 93 ? 23.789 -15.093 -15.256 1.00 93.88 93 THR A O 1
ATOM 750 N N . GLY A 1 94 ? 24.497 -16.800 -16.544 1.00 91.19 94 GLY A N 1
ATOM 751 C CA . GLY A 1 94 ? 25.547 -17.296 -15.659 1.00 91.19 94 GLY A CA 1
ATOM 752 C C . GLY A 1 94 ? 26.934 -16.810 -16.061 1.00 91.19 94 GLY A C 1
ATOM 753 O O . GLY A 1 94 ? 27.085 -16.078 -17.042 1.00 91.19 94 GLY A O 1
ATOM 754 N N . TYR A 1 95 ? 27.945 -17.224 -15.296 1.00 86.25 95 TYR A N 1
ATOM 755 C CA . TYR A 1 95 ? 29.355 -16.997 -15.611 1.00 86.25 95 TYR A CA 1
ATOM 756 C C . TYR A 1 95 ? 29.993 -18.275 -16.191 1.00 86.25 95 TYR A C 1
ATOM 758 O O . TYR A 1 95 ? 29.785 -19.347 -15.621 1.00 86.25 95 TYR A O 1
ATOM 766 N N . PRO A 1 96 ? 30.816 -18.195 -17.257 1.00 85.50 96 PRO A N 1
ATOM 767 C CA . PRO A 1 96 ? 31.133 -17.006 -18.056 1.00 85.50 96 PRO A CA 1
ATOM 768 C C . PRO A 1 96 ? 29.917 -16.439 -18.805 1.00 85.50 96 PRO A C 1
ATOM 770 O O . PRO A 1 96 ? 29.087 -17.198 -19.306 1.00 85.50 96 PRO A O 1
ATOM 773 N N . PHE A 1 97 ? 29.828 -15.107 -18.882 1.00 83.81 97 PHE A N 1
ATOM 774 C CA . PHE A 1 97 ? 28.678 -14.411 -19.470 1.00 83.81 97 PHE A CA 1
ATOM 775 C C . PHE A 1 97 ? 28.427 -14.816 -20.923 1.00 83.81 97 PHE A C 1
ATOM 777 O O . PHE A 1 97 ? 29.372 -15.043 -21.680 1.00 83.81 97 PHE A O 1
ATOM 784 N N . GLY A 1 98 ? 27.149 -14.919 -21.293 1.00 75.38 98 GLY A N 1
ATOM 785 C CA . GLY A 1 98 ? 26.728 -15.267 -22.652 1.00 75.38 98 GLY A CA 1
ATOM 786 C C . GLY A 1 98 ? 26.784 -16.747 -23.005 1.00 75.38 98 GLY A C 1
ATOM 787 O O . GLY A 1 98 ? 26.287 -17.147 -24.051 1.00 75.38 98 GLY A O 1
ATOM 788 N N . ARG A 1 99 ? 27.375 -17.588 -22.146 1.00 84.31 99 ARG A N 1
ATOM 789 C CA . ARG A 1 99 ? 27.434 -19.041 -22.380 1.00 84.31 99 ARG A CA 1
ATOM 790 C C . ARG A 1 99 ? 26.238 -19.791 -21.818 1.00 84.31 99 ARG A C 1
ATOM 792 O O . ARG A 1 99 ? 25.841 -20.803 -22.378 1.00 84.31 99 ARG A O 1
ATOM 799 N N . ASN A 1 100 ? 25.712 -19.320 -20.693 1.00 89.88 100 ASN A N 1
ATOM 800 C CA . ASN A 1 100 ? 24.546 -19.895 -20.038 1.00 89.88 100 ASN A CA 1
ATOM 801 C C . ASN A 1 100 ? 23.513 -18.786 -19.864 1.00 89.88 100 ASN A C 1
ATOM 803 O O . ASN A 1 100 ? 23.679 -17.941 -18.986 1.00 89.88 100 ASN A O 1
ATOM 807 N N . VAL A 1 101 ? 22.506 -18.765 -20.731 1.00 93.50 101 VAL A N 1
ATOM 808 C CA . VAL A 1 101 ? 21.437 -17.764 -20.748 1.00 93.50 101 VAL A CA 1
ATOM 809 C C . VAL A 1 101 ? 20.108 -18.493 -20.603 1.00 93.50 101 VAL A C 1
ATOM 811 O O . VAL A 1 101 ? 19.903 -19.524 -21.240 1.00 93.50 101 VAL A O 1
ATOM 814 N N . SER A 1 102 ? 19.219 -17.970 -19.762 1.00 94.44 102 SER A N 1
ATOM 815 C CA . SER A 1 102 ? 17.916 -18.578 -19.486 1.00 94.44 102 SER A CA 1
ATOM 816 C C . SER A 1 102 ? 16.770 -17.799 -20.139 1.00 94.44 102 SER A C 1
ATOM 818 O O . SER A 1 102 ? 16.864 -16.591 -20.358 1.00 94.44 102 SER A O 1
ATOM 820 N N . ASN A 1 103 ? 15.675 -18.497 -20.435 1.00 95.00 103 ASN A N 1
ATOM 821 C CA . ASN A 1 103 ? 14.339 -17.954 -20.718 1.00 95.00 103 ASN A CA 1
ATOM 822 C C . ASN A 1 103 ? 13.301 -18.418 -19.684 1.00 95.00 103 ASN A C 1
ATOM 824 O O . ASN A 1 103 ? 12.098 -18.294 -19.908 1.00 95.00 103 ASN A O 1
ATOM 828 N N . ASP A 1 104 ? 13.744 -18.996 -18.573 1.00 95.94 104 ASP A N 1
ATOM 829 C CA . ASP A 1 104 ? 12.837 -19.487 -17.553 1.00 95.94 104 ASP A CA 1
ATOM 830 C C . ASP A 1 104 ? 12.139 -18.322 -16.842 1.00 95.94 104 ASP A C 1
ATOM 832 O O . ASP A 1 104 ? 12.746 -17.285 -16.551 1.00 95.94 104 ASP A O 1
ATOM 836 N N . LEU A 1 105 ? 10.861 -18.533 -16.523 1.00 96.88 105 LEU A N 1
ATOM 837 C CA . LEU A 1 105 ? 10.074 -17.660 -15.664 1.00 96.88 105 LEU A CA 1
ATOM 838 C C . LEU A 1 105 ? 9.927 -18.312 -14.290 1.00 96.88 105 LEU A C 1
ATOM 840 O O . LEU A 1 105 ? 9.397 -19.417 -14.163 1.00 96.88 105 LEU A O 1
ATOM 844 N N . PHE A 1 106 ? 10.340 -17.602 -13.250 1.00 97.06 106 PHE A N 1
ATOM 845 C CA . PHE A 1 106 ? 10.182 -18.019 -11.865 1.00 97.06 106 PHE A CA 1
ATOM 846 C C . PHE A 1 106 ? 9.260 -17.066 -11.122 1.00 97.06 106 PHE A C 1
ATOM 848 O O . PHE A 1 106 ? 9.219 -15.867 -11.393 1.00 97.06 106 PHE A O 1
ATOM 855 N N . MET A 1 107 ? 8.544 -17.618 -10.152 1.00 96.62 107 MET A N 1
ATOM 856 C CA . MET A 1 107 ? 7.727 -16.882 -9.203 1.00 96.62 107 MET A CA 1
ATOM 857 C C . MET A 1 107 ? 8.239 -17.161 -7.794 1.00 96.62 107 MET A C 1
ATOM 859 O O . MET A 1 107 ? 8.391 -18.318 -7.406 1.00 96.62 107 MET A O 1
ATOM 863 N N . LEU A 1 108 ? 8.473 -16.104 -7.027 1.00 95.12 108 LEU A N 1
ATOM 864 C CA . LEU A 1 108 ? 8.814 -16.159 -5.615 1.00 95.12 108 LEU A CA 1
ATOM 865 C C . LEU A 1 108 ? 7.650 -15.601 -4.791 1.00 95.12 108 LEU A C 1
ATOM 867 O O . LEU A 1 108 ? 7.239 -14.448 -4.952 1.00 95.12 108 LEU A O 1
ATOM 871 N N . ASP A 1 109 ? 7.144 -16.430 -3.882 1.00 91.19 109 ASP A N 1
ATOM 872 C CA . ASP A 1 109 ? 6.249 -16.007 -2.807 1.00 91.19 109 ASP A CA 1
ATOM 873 C C . ASP A 1 109 ? 7.104 -15.444 -1.661 1.00 91.19 109 ASP A C 1
ATOM 875 O O . ASP A 1 109 ? 7.758 -16.199 -0.942 1.00 91.19 109 ASP A O 1
ATOM 879 N N . LEU A 1 110 ? 7.106 -14.118 -1.483 1.00 86.81 110 LEU A N 1
ATOM 880 C CA . LEU A 1 110 ? 7.879 -13.447 -0.426 1.00 86.81 110 LEU A CA 1
ATOM 881 C C . LEU A 1 110 ? 7.383 -13.762 0.994 1.00 86.81 110 LEU A C 1
ATOM 883 O O . LEU A 1 110 ? 8.127 -13.576 1.954 1.00 86.81 110 LEU A O 1
ATOM 887 N N . LYS A 1 111 ? 6.147 -14.247 1.152 1.00 84.25 111 LYS A N 1
ATOM 888 C CA . LYS A 1 111 ? 5.596 -14.634 2.455 1.00 84.25 111 LYS A CA 1
ATOM 889 C C . LYS A 1 111 ? 6.072 -16.023 2.864 1.00 84.25 111 LYS A C 1
ATOM 891 O O . LYS A 1 111 ? 6.369 -16.245 4.034 1.00 84.25 111 LYS A O 1
ATOM 896 N N . ARG A 1 112 ? 6.120 -16.959 1.913 1.00 89.25 112 ARG A N 1
ATOM 897 C CA . ARG A 1 112 ? 6.575 -18.342 2.143 1.00 89.25 112 ARG A CA 1
ATOM 898 C C . ARG A 1 112 ? 8.062 -18.556 1.868 1.00 89.25 112 ARG A C 1
ATOM 900 O O . ARG A 1 112 ? 8.579 -19.611 2.219 1.00 89.25 112 ARG A O 1
ATOM 907 N N . LEU A 1 113 ? 8.725 -17.587 1.235 1.00 91.81 113 LEU A N 1
ATOM 908 C CA . LEU A 1 113 ? 10.099 -17.686 0.731 1.00 91.81 113 LEU A CA 1
ATOM 909 C C . LEU A 1 113 ? 10.296 -18.930 -0.152 1.00 91.81 113 LEU A C 1
ATOM 911 O O . LEU A 1 113 ? 11.303 -19.637 -0.078 1.00 91.81 113 LEU A O 1
ATOM 915 N N . GLN A 1 114 ? 9.290 -19.209 -0.983 1.00 94.88 114 GLN A N 1
ATOM 916 C CA . GLN A 1 114 ? 9.243 -20.388 -1.837 1.00 94.88 114 GLN A CA 1
ATOM 917 C C . GLN A 1 114 ? 9.276 -19.980 -3.309 1.00 94.88 114 GLN A C 1
ATOM 919 O O . GLN A 1 114 ? 8.423 -19.221 -3.777 1.00 94.88 114 GLN A O 1
ATOM 924 N N . TRP A 1 115 ? 10.252 -20.520 -4.030 1.00 96.00 115 TRP A N 1
ATOM 925 C CA . TRP A 1 115 ? 10.377 -20.407 -5.474 1.00 96.00 115 TRP A CA 1
ATOM 926 C C . TRP A 1 115 ? 9.555 -21.475 -6.176 1.00 96.00 115 TRP A C 1
ATOM 928 O O . TRP A 1 115 ? 9.485 -22.628 -5.743 1.00 96.00 115 TRP A O 1
ATOM 938 N N . LYS A 1 116 ? 8.982 -21.089 -7.309 1.00 96.81 116 LYS A N 1
ATOM 939 C CA . LYS A 1 116 ? 8.306 -21.984 -8.236 1.00 96.81 116 LYS A CA 1
ATOM 940 C C . LYS A 1 116 ? 8.712 -21.630 -9.656 1.00 96.81 116 LYS A C 1
ATOM 942 O O . LYS A 1 116 ? 8.516 -20.490 -10.086 1.00 96.81 116 LYS A O 1
ATOM 947 N N . LYS A 1 117 ? 9.215 -22.610 -10.402 1.00 96.88 117 LYS A N 1
ATOM 948 C CA . LYS A 1 117 ? 9.414 -22.461 -11.844 1.00 96.88 117 LYS A CA 1
ATOM 949 C C . LYS A 1 117 ? 8.061 -22.550 -12.552 1.00 96.88 117 LYS A C 1
ATOM 951 O O . LYS A 1 117 ? 7.278 -23.470 -12.310 1.00 96.88 117 LYS A O 1
ATOM 956 N N . LEU A 1 118 ? 7.756 -21.575 -13.402 1.00 96.19 118 LEU A N 1
ATOM 957 C CA . LEU A 1 118 ? 6.512 -21.524 -14.163 1.00 96.19 118 LEU A CA 1
ATOM 958 C C . LEU A 1 118 ? 6.736 -22.085 -15.565 1.00 96.19 118 LEU A C 1
ATOM 960 O O . LEU A 1 118 ? 7.561 -21.588 -16.327 1.00 96.19 118 LEU A O 1
ATOM 964 N N . GLN A 1 119 ? 5.969 -23.116 -15.914 1.00 95.19 119 GLN A N 1
ATOM 965 C CA . GLN A 1 119 ? 6.039 -23.740 -17.229 1.00 95.19 119 GLN A CA 1
ATOM 966 C C . GLN A 1 119 ? 5.115 -23.007 -18.207 1.00 95.19 119 GLN A C 1
ATOM 968 O O . GLN A 1 119 ? 3.894 -23.194 -18.179 1.00 95.19 119 GLN A O 1
ATOM 973 N N . LEU A 1 120 ? 5.703 -22.179 -19.071 1.00 95.75 120 LEU A N 1
ATOM 974 C CA . LEU A 1 120 ? 4.963 -21.462 -20.109 1.00 95.75 120 LEU A CA 1
ATOM 975 C C . LEU A 1 120 ? 4.366 -22.432 -21.140 1.00 95.75 120 LEU A C 1
ATOM 977 O O . LEU A 1 120 ? 4.980 -23.444 -21.486 1.00 95.75 120 LEU A O 1
ATOM 981 N N . GLN A 1 121 ? 3.170 -22.104 -21.620 1.00 94.38 121 GLN A N 1
ATOM 982 C CA . GLN A 1 121 ? 2.427 -22.827 -22.651 1.00 94.38 121 GLN A CA 1
ATOM 983 C C . GLN A 1 121 ? 2.536 -22.104 -24.001 1.00 94.38 121 GLN A C 1
ATOM 985 O O . GLN A 1 121 ? 2.704 -20.884 -24.048 1.00 94.38 121 GLN A O 1
ATOM 990 N N . ASN A 1 122 ? 2.344 -22.850 -25.092 1.00 91.19 122 ASN A N 1
ATOM 991 C CA . ASN A 1 122 ? 2.435 -22.394 -26.485 1.00 91.19 122 ASN A CA 1
ATOM 992 C C . ASN A 1 122 ? 3.858 -22.003 -26.911 1.00 91.19 122 ASN A C 1
ATOM 994 O O . ASN A 1 122 ? 4.650 -22.879 -27.253 1.00 91.19 122 ASN A O 1
ATOM 998 N N . GLN A 1 123 ? 4.172 -20.707 -26.937 1.00 89.44 123 GLN A N 1
ATOM 999 C CA . GLN A 1 123 ? 5.481 -20.204 -27.346 1.00 89.44 123 GLN A CA 1
ATOM 1000 C C . GLN A 1 123 ? 6.418 -20.083 -26.140 1.00 89.44 123 GLN A C 1
ATOM 1002 O O . GLN A 1 123 ? 5.983 -20.032 -24.992 1.00 89.44 123 GLN A O 1
ATOM 1007 N N . GLN A 1 124 ? 7.721 -20.050 -26.402 1.00 89.75 124 GLN A N 1
ATOM 1008 C CA . GLN A 1 124 ? 8.733 -19.765 -25.390 1.00 89.75 124 GLN A CA 1
ATOM 1009 C C . GLN A 1 124 ? 9.483 -18.506 -25.813 1.00 89.75 124 GLN A C 1
ATOM 1011 O O . GLN A 1 124 ? 9.926 -18.446 -26.964 1.00 89.75 124 GLN A O 1
ATOM 1016 N N . PRO A 1 125 ? 9.660 -17.525 -24.915 1.00 92.69 125 PRO A N 1
ATOM 1017 C CA . PRO A 1 125 ? 10.566 -16.422 -25.172 1.00 92.69 125 PRO A CA 1
ATOM 1018 C C . PRO A 1 125 ? 11.977 -16.931 -25.469 1.00 92.69 125 PRO A C 1
ATOM 1020 O O . PRO A 1 125 ? 12.405 -17.967 -24.946 1.00 92.69 125 PRO A O 1
ATOM 1023 N N . HIS A 1 126 ? 12.726 -16.192 -26.280 1.00 89.88 126 HIS A N 1
ATOM 1024 C CA . HIS A 1 126 ? 14.140 -16.487 -26.479 1.00 89.88 126 HIS A CA 1
ATOM 1025 C C . HIS A 1 126 ? 14.931 -16.334 -25.165 1.00 89.88 126 HIS A C 1
ATOM 1027 O O . HIS A 1 126 ? 14.619 -15.443 -24.370 1.00 89.88 126 HIS A O 1
ATOM 1033 N N . PRO A 1 127 ? 15.956 -17.174 -24.916 1.00 93.50 127 PRO A N 1
ATOM 1034 C CA . PRO A 1 127 ? 16.861 -16.992 -23.784 1.00 93.50 127 PRO A CA 1
ATOM 1035 C C . PRO A 1 127 ? 17.573 -15.652 -23.875 1.00 93.50 127 PRO A C 1
ATOM 1037 O O . PRO A 1 127 ? 18.311 -15.404 -24.824 1.00 93.50 127 PRO A O 1
ATOM 1040 N N . VAL A 1 128 ? 17.348 -14.785 -22.891 1.00 93.81 128 VAL A N 1
ATOM 1041 C CA . VAL A 1 128 ? 17.913 -13.435 -22.882 1.00 93.81 128 VAL A CA 1
ATOM 1042 C C . VAL A 1 128 ? 18.309 -12.996 -21.480 1.00 93.81 128 VAL A C 1
ATOM 1044 O O . VAL A 1 128 ? 17.724 -13.383 -20.467 1.00 93.81 128 VAL A O 1
ATOM 1047 N N . TYR A 1 129 ? 19.295 -12.109 -21.422 1.00 94.44 129 TYR A N 1
ATOM 1048 C CA . TYR A 1 129 ? 19.616 -11.320 -20.243 1.00 94.44 129 TYR A CA 1
ATOM 1049 C C . TYR A 1 129 ? 19.591 -9.825 -20.584 1.00 94.44 129 TYR A C 1
ATOM 1051 O O . TYR A 1 129 ? 19.720 -9.403 -21.732 1.00 94.44 129 TYR A O 1
ATOM 1059 N N . GLY A 1 130 ? 19.373 -9.001 -19.562 1.00 93.62 130 GLY A N 1
ATOM 1060 C CA . GLY A 1 130 ? 19.190 -7.557 -19.682 1.00 93.62 130 GLY A CA 1
ATOM 1061 C C . GLY A 1 130 ? 17.876 -7.134 -20.336 1.00 93.62 130 GLY A C 1
ATOM 1062 O O . GLY A 1 130 ? 17.791 -5.995 -20.792 1.00 93.62 130 GLY A O 1
ATOM 1063 N N . ALA A 1 131 ? 16.885 -8.024 -20.372 1.00 95.12 131 ALA A N 1
ATOM 1064 C CA . ALA A 1 131 ? 15.521 -7.724 -20.786 1.00 95.12 131 ALA A CA 1
ATOM 1065 C C . ALA A 1 131 ? 14.791 -6.837 -19.757 1.00 95.12 131 ALA A C 1
ATOM 1067 O O . ALA A 1 131 ? 15.248 -6.641 -18.618 1.00 95.12 131 ALA A O 1
ATOM 1068 N N . SER A 1 132 ? 13.619 -6.343 -20.140 1.00 95.38 132 SER A N 1
ATOM 1069 C CA . SER A 1 132 ? 12.663 -5.690 -19.244 1.00 95.38 132 SER A CA 1
ATOM 1070 C C . SER A 1 132 ? 11.492 -6.633 -18.958 1.00 95.38 132 SER A C 1
ATOM 1072 O O . SER A 1 132 ? 11.051 -7.352 -19.851 1.00 95.38 132 SER A O 1
ATOM 1074 N N . LEU A 1 133 ? 10.997 -6.627 -17.718 1.00 96.44 133 LEU A N 1
ATOM 1075 C CA . LEU A 1 133 ? 9.841 -7.413 -17.281 1.00 96.44 133 LEU A CA 1
ATOM 1076 C C . LEU A 1 133 ? 8.840 -6.474 -16.604 1.00 96.44 133 LEU A C 1
ATOM 1078 O O . LEU A 1 133 ? 9.206 -5.789 -15.650 1.00 96.44 133 LEU A O 1
ATOM 1082 N N . ILE A 1 134 ? 7.601 -6.439 -17.096 1.00 95.69 134 ILE A N 1
ATOM 1083 C CA . ILE A 1 134 ? 6.552 -5.533 -16.608 1.00 95.69 134 ILE A CA 1
ATOM 1084 C C . ILE A 1 134 ? 5.257 -6.314 -16.369 1.00 95.69 134 ILE A C 1
ATOM 1086 O O . ILE A 1 134 ? 4.863 -7.112 -17.213 1.00 95.69 134 ILE A O 1
ATOM 1090 N N . GLY A 1 135 ? 4.568 -6.069 -15.252 1.00 94.25 135 GLY A N 1
ATOM 1091 C CA . GLY A 1 135 ? 3.223 -6.598 -14.996 1.00 94.25 135 GLY A CA 1
ATOM 1092 C C . GLY A 1 135 ? 2.126 -5.560 -15.246 1.00 94.25 135 GLY A C 1
ATOM 1093 O O . GLY A 1 135 ? 2.259 -4.415 -14.819 1.00 94.25 135 GLY A O 1
ATOM 1094 N N . LYS A 1 136 ? 1.035 -5.953 -15.919 1.00 92.88 136 LYS A N 1
ATOM 1095 C CA . LYS A 1 136 ? -0.193 -5.145 -16.086 1.00 92.88 136 LYS A CA 1
ATOM 1096 C C . LYS A 1 136 ? -1.407 -6.074 -16.174 1.00 92.88 136 LYS A C 1
ATOM 1098 O O . LYS A 1 136 ? -1.466 -6.945 -17.038 1.00 92.88 136 LYS A O 1
ATOM 1103 N N . GLY A 1 137 ? -2.387 -5.885 -15.288 1.00 92.06 137 GLY A N 1
ATOM 1104 C CA . GLY A 1 137 ? -3.599 -6.715 -15.250 1.00 92.06 137 GLY A CA 1
ATOM 1105 C C . GLY A 1 137 ? -3.287 -8.202 -15.035 1.00 92.06 137 GLY A C 1
ATOM 1106 O O . GLY A 1 137 ? -2.548 -8.551 -14.117 1.00 92.06 137 GLY A O 1
ATOM 1107 N N . ASP A 1 138 ? -3.836 -9.080 -15.875 1.00 94.94 138 ASP A N 1
ATOM 1108 C CA . ASP A 1 138 ? -3.574 -10.531 -15.871 1.00 94.94 138 ASP A CA 1
ATOM 1109 C C . ASP A 1 138 ? -2.269 -10.946 -16.573 1.00 94.94 138 ASP A C 1
ATOM 1111 O O . ASP A 1 138 ? -1.984 -12.140 -16.674 1.00 94.94 138 ASP A O 1
ATOM 1115 N N . TYR A 1 139 ? -1.466 -9.991 -17.046 1.00 95.94 139 TYR A N 1
ATOM 1116 C CA . TYR A 1 139 ? -0.360 -10.265 -17.960 1.00 95.94 139 TYR A CA 1
ATOM 1117 C C . TYR A 1 139 ? 1.001 -9.832 -17.411 1.00 95.94 139 TYR A C 1
ATOM 1119 O O . TYR A 1 139 ? 1.122 -8.843 -16.680 1.00 95.94 139 TYR A O 1
ATOM 1127 N N . LEU A 1 140 ? 2.036 -10.568 -17.820 1.00 97.56 140 LEU A N 1
ATOM 1128 C CA . LEU A 1 140 ? 3.430 -10.132 -17.787 1.00 97.56 140 LEU A CA 1
ATOM 1129 C C . LEU A 1 140 ? 3.924 -9.885 -19.211 1.00 97.56 140 LEU A C 1
ATOM 1131 O O . LEU A 1 140 ? 3.613 -10.653 -20.118 1.00 97.56 140 LEU A O 1
ATOM 1135 N N . TYR A 1 141 ? 4.745 -8.856 -19.378 1.00 97.19 141 TYR A N 1
ATOM 1136 C CA . TYR A 1 141 ? 5.387 -8.505 -20.635 1.00 97.19 141 TYR A CA 1
ATOM 1137 C C . TYR A 1 141 ? 6.899 -8.635 -20.486 1.00 97.19 141 TYR A C 1
ATOM 1139 O O . TYR A 1 141 ? 7.487 -8.013 -19.599 1.00 97.19 141 TYR A O 1
ATOM 1147 N N . VAL A 1 142 ? 7.519 -9.431 -21.353 1.00 96.44 142 VAL A N 1
ATOM 1148 C CA . VAL A 1 142 ? 8.976 -9.563 -21.474 1.00 96.44 142 VAL A CA 1
ATOM 1149 C C . VAL A 1 142 ? 9.400 -8.873 -22.757 1.00 96.44 142 VAL A C 1
ATOM 1151 O O . VAL A 1 142 ? 8.875 -9.192 -23.824 1.00 96.44 142 VAL A O 1
ATOM 1154 N N . LEU A 1 143 ? 10.339 -7.934 -22.654 1.00 93.62 143 LEU A N 1
ATOM 1155 C CA . LEU A 1 143 ? 10.778 -7.139 -23.795 1.00 93.62 143 LEU A CA 1
ATOM 1156 C C . LEU A 1 143 ? 12.293 -7.083 -23.913 1.00 93.62 143 LEU A C 1
ATOM 1158 O O . LEU A 1 143 ? 12.995 -6.856 -22.921 1.00 93.62 143 LEU A O 1
ATOM 1162 N N . CYS A 1 144 ? 12.756 -7.142 -25.160 1.00 92.19 144 CYS A N 1
ATOM 1163 C CA . CYS A 1 144 ? 14.155 -6.953 -25.536 1.00 92.19 144 CYS A CA 1
ATOM 1164 C C . CYS A 1 144 ? 15.117 -7.921 -24.812 1.00 92.19 144 CYS A C 1
ATOM 1166 O O . CYS A 1 144 ? 14.719 -8.968 -24.302 1.00 92.19 144 CYS A O 1
ATOM 1168 N N . GLY A 1 145 ? 16.399 -7.564 -24.754 1.00 91.88 145 GLY A N 1
ATOM 1169 C CA . GLY A 1 145 ? 17.467 -8.357 -24.162 1.00 91.88 145 GLY A CA 1
ATOM 1170 C C . GLY A 1 145 ? 18.441 -8.886 -25.209 1.00 91.88 145 GLY A C 1
ATOM 1171 O O . GLY A 1 145 ? 18.370 -8.571 -26.399 1.00 91.88 145 GLY A O 1
ATOM 1172 N N . THR A 1 146 ? 19.402 -9.676 -24.740 1.00 90.50 146 THR A N 1
ATOM 1173 C CA . THR A 1 146 ? 20.412 -10.296 -25.597 1.00 90.50 146 THR A CA 1
ATOM 1174 C C . THR A 1 146 ? 20.805 -11.680 -25.096 1.00 90.50 146 THR A C 1
ATOM 1176 O O . THR A 1 146 ? 20.757 -11.945 -23.896 1.00 90.50 146 THR A O 1
ATOM 1179 N N . ASP A 1 147 ? 21.228 -12.541 -26.015 1.00 87.69 147 ASP A N 1
ATOM 1180 C CA . ASP A 1 147 ? 21.898 -13.822 -25.758 1.00 87.69 147 ASP A CA 1
ATOM 1181 C C . ASP A 1 147 ? 23.428 -13.728 -25.964 1.00 87.69 147 ASP A C 1
ATOM 1183 O O . ASP A 1 147 ? 24.107 -14.739 -26.115 1.00 87.69 147 ASP A O 1
ATOM 1187 N N . SER A 1 148 ? 23.959 -12.496 -25.976 1.00 82.50 148 SER A N 1
ATOM 1188 C CA . SER A 1 148 ? 25.321 -12.084 -26.358 1.00 82.50 148 SER A CA 1
ATOM 1189 C C . SER A 1 148 ? 25.616 -11.980 -27.852 1.00 82.50 148 SER A C 1
ATOM 1191 O O . SER A 1 148 ? 26.549 -11.259 -28.206 1.00 82.50 148 SER A O 1
ATOM 1193 N N . TRP A 1 149 ? 24.843 -12.622 -28.726 1.00 77.69 149 TRP A N 1
ATOM 1194 C CA . TRP A 1 149 ? 25.055 -12.582 -30.179 1.00 77.69 149 TRP A CA 1
ATOM 1195 C C . TRP A 1 149 ? 23.995 -11.737 -30.874 1.00 77.69 149 TRP A C 1
ATOM 1197 O O . TRP A 1 149 ? 24.303 -10.891 -31.714 1.00 77.69 149 TRP A O 1
ATOM 1207 N N . ARG A 1 150 ? 22.741 -11.940 -30.479 1.00 81.44 150 ARG A N 1
ATOM 1208 C CA . ARG A 1 150 ? 21.568 -11.223 -30.949 1.00 81.44 150 ARG A CA 1
ATOM 1209 C C . ARG A 1 150 ? 21.109 -10.250 -29.876 1.00 81.44 150 ARG A C 1
ATOM 1211 O O . ARG A 1 150 ? 21.026 -10.587 -28.697 1.00 81.44 150 ARG A O 1
ATOM 1218 N N . TYR A 1 151 ? 20.795 -9.035 -30.295 1.00 86.94 151 TYR A N 1
ATOM 1219 C CA . TYR A 1 151 ? 20.068 -8.063 -29.490 1.00 86.94 151 TYR A CA 1
ATOM 1220 C C . TYR A 1 151 ? 18.671 -7.988 -30.095 1.00 86.94 151 TYR A C 1
ATOM 1222 O O . TYR A 1 151 ? 18.553 -7.805 -31.306 1.00 86.94 151 TYR A O 1
ATOM 1230 N N . CYS A 1 152 ? 17.630 -8.159 -29.287 1.00 85.25 152 CYS A N 1
ATOM 1231 C CA . CYS A 1 152 ? 16.255 -8.189 -29.776 1.00 85.25 152 CYS A CA 1
ATOM 1232 C C . CYS A 1 152 ? 15.421 -7.039 -29.204 1.00 85.25 152 CYS A C 1
ATOM 1234 O O . CYS A 1 152 ? 15.774 -6.420 -28.195 1.00 85.25 152 CYS A O 1
ATOM 1236 N N . SER A 1 153 ? 14.314 -6.764 -29.884 1.00 87.56 153 SER A N 1
ATOM 1237 C CA . SER A 1 153 ? 13.230 -5.871 -29.458 1.00 87.56 153 SER A CA 1
ATOM 1238 C C . SER A 1 153 ? 11.901 -6.629 -29.441 1.00 87.56 153 SER A C 1
ATOM 1240 O O . SER A 1 153 ? 10.835 -6.039 -29.602 1.00 87.56 153 SER A O 1
ATOM 1242 N N . ASP A 1 154 ? 11.963 -7.955 -29.302 1.00 90.50 154 ASP A N 1
ATOM 1243 C CA . ASP A 1 154 ? 10.772 -8.793 -29.234 1.00 90.50 154 ASP A CA 1
ATOM 1244 C C . ASP A 1 154 ? 9.936 -8.421 -28.009 1.00 90.50 154 ASP A C 1
ATOM 1246 O O . ASP A 1 154 ? 10.474 -8.005 -26.977 1.00 90.50 154 ASP A O 1
ATOM 1250 N N . VAL A 1 155 ? 8.624 -8.609 -28.131 1.00 94.06 155 VAL A N 1
ATOM 1251 C CA . VAL A 1 155 ? 7.657 -8.399 -27.052 1.00 94.06 155 VAL A CA 1
ATOM 1252 C C . VAL A 1 155 ? 6.858 -9.676 -26.872 1.00 94.06 155 VAL A C 1
ATOM 1254 O O . VAL A 1 155 ? 6.119 -10.084 -27.770 1.00 94.06 155 VAL A O 1
ATOM 1257 N N . TYR A 1 156 ? 6.999 -10.296 -25.707 1.00 96.00 156 TYR A N 1
ATOM 1258 C CA . TYR A 1 156 ? 6.232 -11.469 -25.308 1.00 96.00 156 TYR A CA 1
ATOM 1259 C C . TYR A 1 156 ? 5.224 -11.078 -24.239 1.00 96.00 156 TYR A C 1
ATOM 1261 O O . TYR A 1 156 ? 5.582 -10.460 -23.240 1.00 96.00 156 TYR A O 1
ATOM 1269 N N . GLU A 1 157 ? 3.978 -11.477 -24.441 1.00 96.56 157 GLU A N 1
ATOM 1270 C CA . GLU A 1 157 ? 2.882 -11.353 -23.490 1.00 96.56 157 GLU A CA 1
ATOM 1271 C C . GLU A 1 157 ? 2.605 -12.729 -22.876 1.00 96.56 157 GLU A C 1
ATOM 1273 O O . GLU A 1 157 ? 2.482 -13.733 -23.582 1.00 96.56 157 GLU A O 1
ATOM 1278 N N . ILE A 1 158 ? 2.536 -12.791 -21.549 1.00 97.88 158 ILE A N 1
ATOM 1279 C CA . ILE A 1 158 ? 2.325 -14.016 -20.778 1.00 97.88 158 ILE A CA 1
ATOM 1280 C C . ILE A 1 158 ? 1.069 -13.834 -19.934 1.00 97.88 158 ILE A C 1
ATOM 1282 O O . ILE A 1 158 ? 1.060 -13.040 -18.995 1.00 97.88 158 ILE A O 1
ATOM 1286 N N . HIS A 1 159 ? 0.019 -14.592 -20.242 1.00 96.81 159 HIS A N 1
ATOM 1287 C CA . HIS A 1 159 ? -1.219 -14.594 -19.467 1.00 96.81 159 HIS A CA 1
ATOM 1288 C C . HIS A 1 159 ? -1.044 -15.436 -18.200 1.00 96.81 159 HIS A C 1
ATOM 1290 O O . HIS A 1 159 ? -0.914 -16.657 -18.277 1.00 96.81 159 HIS A O 1
ATOM 1296 N N . LEU A 1 160 ? -1.039 -14.809 -17.024 1.00 95.44 160 LEU A N 1
ATOM 1297 C CA . LEU A 1 160 ? -0.700 -15.469 -15.760 1.00 95.44 160 LEU A CA 1
ATOM 1298 C C . LEU A 1 160 ? -1.636 -16.622 -15.362 1.00 95.44 160 LEU A C 1
ATOM 1300 O O . LEU A 1 160 ? -1.115 -17.659 -14.949 1.00 95.44 160 LEU A O 1
ATOM 1304 N N . PRO A 1 161 ? -2.975 -16.512 -15.487 1.00 95.00 161 PRO A N 1
ATOM 1305 C CA . PRO A 1 161 ? -3.876 -17.600 -15.107 1.00 95.00 161 PRO A CA 1
ATOM 1306 C C . PRO A 1 161 ? -3.661 -18.896 -15.897 1.00 95.00 161 PRO A C 1
ATOM 1308 O O . PRO A 1 161 ? -3.824 -19.981 -15.344 1.00 95.00 161 PRO A O 1
ATOM 1311 N N . THR A 1 162 ? -3.302 -18.801 -17.183 1.00 96.25 162 THR A N 1
ATOM 1312 C CA . THR A 1 162 ? -3.139 -19.975 -18.064 1.00 96.25 162 THR A CA 1
ATOM 1313 C C . THR A 1 162 ? -1.684 -20.294 -18.398 1.00 96.25 162 THR A C 1
ATOM 1315 O O . THR A 1 162 ? -1.413 -21.334 -18.990 1.00 96.25 162 THR A O 1
ATOM 1318 N N . LEU A 1 163 ? -0.753 -19.400 -18.057 1.00 96.75 163 LEU A N 1
ATOM 1319 C CA . LEU A 1 163 ? 0.654 -19.416 -18.466 1.00 96.75 163 LEU A CA 1
ATOM 1320 C C . LEU A 1 163 ? 0.861 -19.470 -19.989 1.00 96.75 163 LEU A C 1
ATOM 1322 O O . LEU A 1 163 ? 1.924 -19.872 -20.455 1.00 96.75 163 LEU A O 1
ATOM 1326 N N . CYS A 1 164 ? -0.133 -19.051 -20.777 1.00 97.50 164 CYS A N 1
ATOM 1327 C CA . CYS A 1 164 ? -0.001 -18.966 -22.230 1.00 97.50 164 CYS A CA 1
ATOM 1328 C C . CYS A 1 164 ? 0.916 -17.800 -22.593 1.00 97.50 164 CYS A C 1
ATOM 1330 O O . CYS A 1 164 ? 0.608 -16.655 -22.263 1.00 97.50 164 CYS A O 1
ATOM 1332 N N . CYS A 1 165 ? 2.011 -18.090 -23.294 1.00 97.50 165 CYS A N 1
ATOM 1333 C CA . CYS A 1 165 ? 2.913 -17.082 -23.832 1.00 97.50 165 CYS A CA 1
ATOM 1334 C C . CYS A 1 165 ? 2.647 -16.872 -25.327 1.00 97.50 165 CYS A C 1
ATOM 1336 O O . CYS A 1 165 ? 2.495 -17.836 -26.082 1.00 97.50 165 CYS A O 1
ATOM 1338 N N . THR A 1 166 ? 2.592 -15.604 -25.734 1.00 96.19 166 THR A N 1
ATOM 1339 C CA . THR A 1 166 ? 2.405 -15.169 -27.120 1.00 96.19 166 THR A CA 1
ATOM 1340 C C . THR A 1 166 ? 3.403 -14.066 -27.445 1.00 96.19 166 THR A C 1
ATOM 1342 O O . THR A 1 166 ? 3.487 -13.069 -26.731 1.00 96.19 166 THR A O 1
AT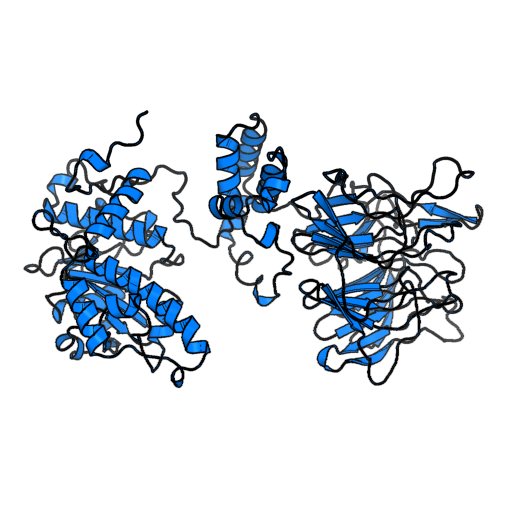OM 1345 N N . GLN A 1 167 ? 4.142 -14.209 -28.539 1.00 93.62 167 GLN A N 1
ATOM 1346 C CA . GLN A 1 167 ? 4.928 -13.124 -29.105 1.00 93.62 167 GLN A CA 1
ATOM 1347 C C . GLN A 1 167 ? 3.991 -12.150 -29.825 1.00 93.62 167 GLN A C 1
ATOM 1349 O O . GLN A 1 167 ? 3.317 -12.510 -30.791 1.00 93.62 167 GLN A O 1
ATOM 1354 N N . ILE A 1 168 ? 3.931 -10.917 -29.330 1.00 92.88 168 ILE A N 1
ATOM 1355 C CA . ILE A 1 168 ? 3.058 -9.860 -29.853 1.00 92.88 168 ILE A CA 1
ATOM 1356 C C . ILE A 1 168 ? 3.834 -8.763 -30.582 1.00 92.88 168 ILE A C 1
ATOM 1358 O O . ILE A 1 168 ? 3.231 -8.004 -31.329 1.00 92.88 168 ILE A O 1
ATOM 1362 N N . GLY A 1 169 ? 5.154 -8.695 -30.398 1.00 86.50 169 GLY A N 1
ATOM 1363 C CA . GLY A 1 169 ? 6.043 -7.779 -31.105 1.00 86.50 169 GLY A CA 1
ATOM 1364 C C . GLY A 1 169 ? 7.287 -8.505 -31.600 1.00 86.50 169 GLY A C 1
ATOM 1365 O O . GLY A 1 169 ? 7.866 -9.325 -30.882 1.00 86.50 169 GLY A O 1
ATOM 1366 N N . TYR A 1 170 ? 7.693 -8.198 -32.827 1.00 82.44 170 TYR A N 1
ATOM 1367 C CA . TYR A 1 170 ? 8.850 -8.800 -33.482 1.00 82.44 170 TYR A CA 1
ATOM 1368 C C . TYR A 1 170 ? 9.975 -7.776 -33.601 1.00 82.44 170 TYR A C 1
ATOM 1370 O O . TYR A 1 170 ? 9.730 -6.597 -33.866 1.00 82.44 170 TYR A O 1
ATOM 1378 N N . THR A 1 171 ? 11.208 -8.235 -33.398 1.00 70.75 171 THR A N 1
ATOM 1379 C CA . THR A 1 171 ? 12.413 -7.476 -33.733 1.00 70.75 171 THR A CA 1
ATOM 1380 C C . THR A 1 171 ? 12.403 -7.172 -35.228 1.00 70.75 171 THR A C 1
ATOM 1382 O O . THR A 1 171 ? 12.178 -8.070 -36.036 1.00 70.75 171 THR A O 1
ATOM 1385 N N . PHE A 1 172 ? 12.619 -5.909 -35.585 1.00 59.66 172 PHE A N 1
ATOM 1386 C CA . PHE A 1 172 ? 12.656 -5.451 -36.970 1.00 59.66 172 PHE A CA 1
ATOM 1387 C C . PHE A 1 172 ? 13.669 -6.251 -37.804 1.00 59.66 172 PHE A C 1
ATOM 1389 O O . PHE A 1 172 ? 14.857 -6.219 -37.500 1.00 59.66 172 PHE A O 1
ATOM 1396 N N . ASP A 1 173 ? 13.194 -6.900 -38.867 1.00 47.16 173 ASP A N 1
ATOM 1397 C CA . ASP A 1 173 ? 13.998 -7.377 -39.996 1.00 47.16 173 ASP A CA 1
ATOM 1398 C C . ASP A 1 173 ? 13.374 -6.783 -41.280 1.00 47.16 173 ASP A C 1
ATOM 1400 O O . ASP A 1 173 ? 12.738 -7.489 -42.061 1.00 47.16 173 ASP A O 1
ATOM 1404 N N . GLU A 1 174 ? 13.491 -5.461 -41.479 1.00 42.94 174 GLU A N 1
ATOM 1405 C CA . GLU A 1 174 ? 13.210 -4.819 -42.776 1.00 42.94 174 GLU A CA 1
ATOM 1406 C C . GLU A 1 174 ? 14.522 -4.405 -43.475 1.00 42.94 174 GLU A C 1
ATOM 1408 O O . GLU A 1 174 ? 15.427 -3.904 -42.806 1.00 42.94 174 GLU A O 1
ATOM 1413 N N . PRO A 1 175 ? 14.654 -4.579 -44.808 1.00 40.25 175 PRO A N 1
ATOM 1414 C CA . PRO A 1 175 ? 15.919 -4.385 -45.533 1.00 40.25 175 PRO A CA 1
ATOM 1415 C C . PRO A 1 175 ? 16.447 -2.941 -45.590 1.00 40.25 175 PRO A C 1
ATOM 1417 O O . PRO A 1 175 ? 17.593 -2.743 -45.990 1.00 40.25 175 PRO A O 1
ATOM 1420 N N . GLU A 1 176 ? 15.634 -1.941 -45.237 1.00 41.81 176 GLU A N 1
ATOM 1421 C CA . GLU A 1 176 ? 15.954 -0.516 -45.432 1.00 41.81 176 GLU A CA 1
ATOM 1422 C C . GLU A 1 176 ? 16.099 0.287 -44.123 1.00 41.81 176 GLU A C 1
ATOM 1424 O O . GLU A 1 176 ? 16.539 1.436 -44.168 1.00 41.81 176 GLU A O 1
ATOM 1429 N N . ASP A 1 177 ? 15.822 -0.302 -42.949 1.00 42.38 177 ASP A N 1
ATOM 1430 C CA . ASP A 1 177 ? 15.948 0.390 -41.657 1.00 42.38 177 ASP A CA 1
ATOM 1431 C C . ASP A 1 177 ? 17.239 -0.010 -40.916 1.00 42.38 177 ASP A C 1
ATOM 1433 O O . ASP A 1 177 ? 17.376 -1.082 -40.326 1.00 42.38 177 ASP A O 1
ATOM 1437 N N . THR A 1 178 ? 18.227 0.884 -40.952 1.00 39.22 178 THR A N 1
ATOM 1438 C CA . THR A 1 178 ? 19.587 0.695 -40.414 1.00 39.22 178 THR A CA 1
ATOM 1439 C C . THR A 1 178 ? 19.713 0.701 -38.879 1.00 39.22 178 THR A C 1
ATOM 1441 O O . THR A 1 178 ? 20.828 0.767 -38.360 1.00 39.22 178 THR A O 1
ATOM 1444 N N . THR A 1 179 ? 18.625 0.663 -38.107 1.00 45.41 179 THR A N 1
ATOM 1445 C CA . THR A 1 179 ? 18.673 1.040 -36.679 1.00 45.41 179 THR A CA 1
ATOM 1446 C C . THR A 1 179 ? 18.973 -0.065 -35.665 1.00 45.41 179 THR A C 1
ATOM 1448 O O . THR A 1 179 ? 19.051 0.252 -34.482 1.00 45.41 179 THR A O 1
ATOM 1451 N N . GLY A 1 180 ? 19.217 -1.326 -36.053 1.00 52.50 180 GLY A N 1
ATOM 1452 C CA . GLY A 1 180 ? 19.772 -2.343 -35.133 1.00 52.50 180 GLY A CA 1
ATOM 1453 C C . GLY A 1 180 ? 19.107 -2.369 -33.742 1.00 52.50 180 GLY A C 1
ATOM 1454 O O . GLY A 1 180 ? 19.798 -2.436 -32.727 1.00 52.50 180 GLY A O 1
ATOM 1455 N N . ASN A 1 181 ? 17.773 -2.233 -33.706 1.00 65.25 181 ASN A N 1
ATOM 1456 C CA . ASN A 1 181 ? 16.986 -1.719 -32.569 1.00 65.25 181 ASN A CA 1
ATOM 1457 C C . ASN A 1 181 ? 16.962 -2.586 -31.304 1.00 65.25 181 ASN A C 1
ATOM 1459 O O . ASN A 1 181 ? 16.328 -2.210 -30.310 1.00 65.25 181 ASN A O 1
ATOM 1463 N N . GLY A 1 182 ? 17.633 -3.735 -31.329 1.00 78.69 182 GLY A N 1
ATOM 1464 C CA . GLY A 1 182 ? 17.759 -4.611 -30.183 1.00 78.69 182 GLY A CA 1
ATOM 1465 C C . GLY A 1 182 ? 18.460 -3.928 -29.013 1.00 78.69 182 GLY A C 1
ATOM 1466 O O . GLY A 1 182 ? 19.459 -3.225 -29.187 1.00 78.69 182 GLY A O 1
ATOM 1467 N N . ARG A 1 183 ? 17.944 -4.140 -27.801 1.00 88.19 183 ARG A N 1
ATOM 1468 C CA . ARG A 1 183 ? 18.406 -3.421 -26.607 1.00 88.19 183 ARG A CA 1
ATOM 1469 C C . ARG A 1 183 ? 18.805 -4.364 -25.487 1.00 88.19 183 ARG A C 1
ATOM 1471 O O . ARG A 1 183 ? 18.141 -5.358 -25.217 1.00 88.19 183 ARG A O 1
ATOM 1478 N N . TYR A 1 184 ? 19.896 -4.001 -24.822 1.00 89.81 184 TYR A N 1
ATOM 1479 C CA . TYR A 1 184 ? 20.380 -4.614 -23.594 1.00 89.81 184 TYR A CA 1
ATOM 1480 C C . TYR A 1 184 ? 20.406 -3.580 -22.469 1.00 89.81 184 TYR A C 1
ATOM 1482 O O . TYR A 1 184 ? 21.029 -2.520 -22.600 1.00 89.81 184 TYR A O 1
ATOM 1490 N N . ARG A 1 185 ? 19.790 -3.919 -21.329 1.00 92.25 185 ARG A N 1
ATOM 1491 C CA . ARG A 1 185 ? 19.773 -3.098 -20.103 1.00 92.25 185 ARG A CA 1
ATOM 1492 C C . ARG A 1 185 ? 19.229 -1.683 -20.326 1.00 92.25 185 ARG A C 1
ATOM 1494 O O . ARG A 1 185 ? 19.733 -0.714 -19.749 1.00 92.25 185 ARG A O 1
ATOM 1501 N N . GLN A 1 186 ? 18.212 -1.610 -21.173 1.00 94.19 186 GLN A N 1
ATOM 1502 C CA . GLN A 1 186 ? 17.184 -0.579 -21.168 1.00 94.19 186 GLN A CA 1
ATOM 1503 C C . GLN A 1 186 ? 16.278 -0.744 -19.946 1.00 94.19 186 GLN A C 1
ATOM 1505 O O . GLN A 1 186 ? 16.180 -1.831 -19.366 1.00 94.19 186 GLN A O 1
ATOM 1510 N N . GLU A 1 187 ? 15.576 0.324 -19.610 1.00 95.69 187 GLU A N 1
ATOM 1511 C CA . GLU A 1 187 ? 14.427 0.257 -18.720 1.00 95.69 187 GLU A CA 1
ATOM 1512 C C . GLU A 1 187 ? 13.155 0.552 -19.525 1.00 95.69 187 GLU A C 1
ATOM 1514 O O . GLU A 1 187 ? 13.199 1.226 -20.556 1.00 95.69 187 GLU A O 1
ATOM 1519 N N . ALA A 1 188 ? 12.029 -0.016 -19.100 1.00 94.94 188 ALA A N 1
ATOM 1520 C CA . ALA A 1 188 ? 10.777 0.058 -19.842 1.00 94.94 188 ALA A CA 1
ATOM 1521 C C . ALA A 1 188 ? 9.610 0.337 -18.898 1.00 94.94 188 ALA A C 1
ATOM 1523 O O . ALA A 1 188 ? 9.578 -0.177 -17.779 1.00 94.94 188 ALA A O 1
ATOM 1524 N N . LEU A 1 189 ? 8.654 1.142 -19.356 1.00 95.44 189 LEU A N 1
ATOM 1525 C CA . LEU A 1 189 ? 7.492 1.533 -18.564 1.00 95.44 189 LEU A CA 1
ATOM 1526 C C . LEU A 1 189 ? 6.244 1.621 -19.442 1.00 95.44 189 LEU A C 1
ATOM 1528 O O . LEU A 1 189 ? 6.318 2.023 -20.603 1.00 95.44 189 LEU A O 1
ATOM 1532 N N . ILE A 1 190 ? 5.101 1.234 -18.878 1.00 94.88 190 ILE A N 1
ATOM 1533 C CA . ILE A 1 190 ? 3.804 1.333 -19.548 1.00 94.88 190 ILE A CA 1
ATOM 1534 C C . ILE A 1 190 ? 3.145 2.655 -19.165 1.00 94.88 190 ILE A C 1
ATOM 1536 O O . ILE A 1 190 ? 2.954 2.921 -17.980 1.00 94.88 190 ILE A O 1
ATOM 1540 N N . TYR A 1 191 ? 2.752 3.439 -20.165 1.00 94.94 191 TYR A N 1
ATOM 1541 C CA . TYR A 1 191 ? 1.937 4.638 -20.005 1.00 94.94 191 TYR A CA 1
ATOM 1542 C C . TYR A 1 191 ? 0.737 4.556 -20.955 1.00 94.94 191 TYR A C 1
ATOM 1544 O O . TYR A 1 191 ? 0.895 4.460 -22.175 1.00 94.94 191 TYR A O 1
ATOM 1552 N N . GLY A 1 192 ? -0.472 4.506 -20.386 1.00 92.12 192 GLY A N 1
ATOM 1553 C CA . GLY A 1 192 ? -1.685 4.149 -21.125 1.00 92.12 192 GLY A CA 1
ATOM 1554 C C . GLY A 1 192 ? -1.578 2.746 -21.739 1.00 92.12 192 GLY A C 1
ATOM 1555 O O . GLY A 1 192 ? -1.340 1.758 -21.034 1.00 92.12 192 GLY A O 1
ATOM 1556 N N . ASP A 1 193 ? -1.712 2.669 -23.063 1.00 93.31 193 ASP A N 1
ATOM 1557 C CA . ASP A 1 193 ? -1.596 1.431 -23.849 1.00 93.31 193 ASP A CA 1
ATOM 1558 C C . ASP A 1 193 ? -0.284 1.334 -24.631 1.00 93.31 193 ASP A C 1
ATOM 1560 O O . ASP A 1 193 ? -0.168 0.586 -25.599 1.00 93.31 193 ASP A O 1
ATOM 1564 N N . LYS A 1 194 ? 0.731 2.090 -24.213 1.00 95.25 194 LYS A N 1
ATOM 1565 C CA . LYS A 1 194 ? 2.031 2.134 -24.875 1.00 95.25 194 LYS A CA 1
ATOM 1566 C C . LYS A 1 194 ? 3.145 1.749 -23.910 1.00 95.25 194 LYS A C 1
ATOM 1568 O O . LYS A 1 194 ? 3.133 2.147 -22.746 1.00 95.25 194 LYS A O 1
ATOM 1573 N N . ILE A 1 195 ? 4.120 0.989 -24.400 1.00 95.81 195 ILE A N 1
ATOM 1574 C CA . ILE A 1 195 ? 5.343 0.636 -23.675 1.00 95.81 195 ILE A CA 1
ATOM 1575 C C . ILE A 1 195 ? 6.485 1.484 -24.217 1.00 95.81 195 ILE A C 1
ATOM 1577 O O . ILE A 1 195 ? 6.874 1.329 -25.372 1.00 95.81 195 ILE A O 1
ATOM 1581 N N . PHE A 1 196 ? 7.033 2.358 -23.382 1.00 96.12 196 PHE A N 1
ATOM 1582 C CA . PHE A 1 196 ? 8.164 3.215 -23.722 1.00 96.12 196 PHE A CA 1
ATOM 1583 C C . PHE A 1 196 ? 9.472 2.545 -23.306 1.00 96.12 196 PHE A C 1
ATOM 1585 O O . PHE A 1 196 ? 9.572 2.024 -22.192 1.00 96.12 196 PHE A O 1
ATOM 1592 N N . LEU A 1 197 ? 10.478 2.584 -24.184 1.00 94.94 197 LEU A N 1
ATOM 1593 C CA . LEU A 1 197 ? 11.834 2.126 -23.882 1.00 94.94 197 LEU A CA 1
ATOM 1594 C C . LEU A 1 197 ? 12.772 3.308 -23.634 1.00 94.94 197 LEU A C 1
ATOM 1596 O O . LEU A 1 197 ? 12.904 4.199 -24.471 1.00 94.94 197 LEU A O 1
ATOM 1600 N N . PHE A 1 198 ? 13.492 3.259 -22.518 1.00 95.94 198 PHE A N 1
ATOM 1601 C CA . PHE A 1 198 ? 14.438 4.285 -22.099 1.00 95.94 198 PHE A CA 1
ATOM 1602 C C . PHE A 1 198 ? 15.870 3.740 -22.152 1.00 95.94 198 PHE A C 1
ATOM 1604 O O . PHE A 1 198 ? 16.216 2.756 -21.491 1.00 95.94 198 PHE A O 1
ATOM 1611 N N . GLY A 1 199 ? 16.710 4.383 -22.971 1.00 93.56 199 GLY A N 1
ATOM 1612 C CA . GLY A 1 199 ? 18.128 4.058 -23.136 1.00 93.56 199 GLY A CA 1
ATOM 1613 C C . GLY A 1 199 ? 18.395 2.598 -23.525 1.00 93.56 199 GLY A C 1
ATOM 1614 O O . GLY A 1 199 ? 17.737 2.035 -24.404 1.00 93.56 199 GLY A O 1
ATOM 1615 N N . GLY A 1 200 ? 19.391 1.989 -22.879 1.00 92.31 200 GLY A N 1
ATOM 1616 C CA . GLY A 1 200 ? 19.895 0.654 -23.218 1.00 92.31 200 GLY A CA 1
ATOM 1617 C C . GLY A 1 200 ? 21.037 0.708 -24.227 1.00 92.31 200 GLY A C 1
ATOM 1618 O O . GLY A 1 200 ? 21.364 1.775 -24.740 1.00 92.31 200 GLY A O 1
ATOM 1619 N N . GLY A 1 201 ? 21.689 -0.427 -24.469 1.00 87.44 201 GLY A N 1
ATOM 1620 C CA . GLY A 1 201 ? 22.798 -0.527 -25.420 1.00 87.44 201 GLY A CA 1
ATOM 1621 C C . GLY A 1 201 ? 22.555 -1.516 -26.547 1.00 87.44 201 GLY A C 1
ATOM 1622 O O . GLY A 1 201 ? 21.754 -2.439 -26.399 1.00 87.44 201 GLY A O 1
ATOM 1623 N N . SER A 1 202 ? 23.284 -1.318 -27.641 1.00 81.62 202 SER A N 1
ATOM 1624 C CA . SER A 1 202 ? 23.297 -2.199 -28.809 1.00 81.62 202 SER A CA 1
ATOM 1625 C C . SER A 1 202 ? 24.544 -3.092 -28.843 1.00 81.62 202 SER A C 1
ATOM 1627 O O . SER A 1 202 ? 25.420 -3.030 -27.970 1.00 81.62 202 SER A O 1
ATOM 1629 N N . ASN A 1 203 ? 24.643 -3.905 -29.893 1.00 75.88 203 ASN A N 1
ATOM 1630 C CA . ASN A 1 203 ? 25.789 -4.764 -30.187 1.00 75.88 203 ASN A CA 1
ATOM 1631 C C . ASN A 1 203 ? 27.127 -4.007 -30.347 1.00 75.88 203 ASN A C 1
ATOM 1633 O O . ASN A 1 203 ? 28.176 -4.593 -30.095 1.00 75.88 203 ASN A O 1
ATOM 1637 N N . SER A 1 204 ? 27.114 -2.715 -30.699 1.00 73.88 204 SER A N 1
ATOM 1638 C CA . SER A 1 204 ? 28.320 -1.874 -30.793 1.00 73.88 204 SER A CA 1
ATOM 1639 C C . SER A 1 204 ? 28.850 -1.410 -29.430 1.00 73.88 204 SER A C 1
ATOM 1641 O O . SER A 1 204 ? 29.860 -0.710 -29.351 1.00 73.88 204 SER A O 1
ATOM 1643 N N . GLY A 1 205 ? 28.151 -1.758 -28.345 1.00 72.19 205 GLY A N 1
ATOM 1644 C CA . GLY A 1 205 ? 28.467 -1.352 -26.981 1.00 72.19 205 GLY A CA 1
ATOM 1645 C C . GLY A 1 205 ? 27.964 0.046 -26.613 1.00 72.19 205 GLY A C 1
ATOM 1646 O O . GLY A 1 205 ? 27.822 0.318 -25.416 1.00 72.19 205 GLY A O 1
ATOM 1647 N N . LEU A 1 206 ? 27.627 0.889 -27.593 1.00 80.44 206 LEU A N 1
ATOM 1648 C CA . LEU A 1 206 ? 27.098 2.238 -27.383 1.00 80.44 206 LEU A CA 1
ATOM 1649 C C . LEU A 1 206 ? 25.701 2.210 -26.762 1.00 80.44 206 LEU A C 1
ATOM 1651 O O . LEU A 1 206 ? 24.913 1.292 -27.002 1.00 80.44 206 LEU A O 1
ATOM 1655 N N . ALA A 1 207 ? 25.404 3.224 -25.951 1.00 89.06 207 ALA A N 1
ATOM 1656 C CA . ALA A 1 207 ? 24.067 3.443 -25.424 1.00 89.06 207 ALA A CA 1
ATOM 1657 C C . ALA A 1 207 ? 23.212 4.299 -26.371 1.00 89.06 207 ALA A C 1
ATOM 1659 O O . ALA A 1 207 ? 23.720 5.194 -27.046 1.00 89.06 207 ALA A O 1
ATOM 1660 N N . PHE A 1 208 ? 21.904 4.050 -26.381 1.00 90.69 208 PHE A N 1
ATOM 1661 C CA . PHE A 1 208 ? 20.938 4.851 -27.126 1.00 90.69 208 PHE A CA 1
ATOM 1662 C C . PHE A 1 208 ? 20.665 6.191 -26.427 1.00 90.69 208 PHE A C 1
ATOM 1664 O O . PHE A 1 208 ? 20.580 6.261 -25.196 1.00 90.69 208 PHE A O 1
ATOM 1671 N N . ALA A 1 209 ? 20.526 7.249 -27.229 1.00 92.00 209 ALA A N 1
ATOM 1672 C CA . ALA A 1 209 ? 20.130 8.582 -26.781 1.00 92.00 209 ALA A CA 1
ATOM 1673 C C . ALA A 1 209 ? 18.621 8.660 -26.480 1.00 92.00 209 ALA A C 1
ATOM 1675 O O . ALA A 1 209 ? 17.876 7.717 -26.748 1.00 92.00 209 ALA A O 1
ATOM 1676 N N . PHE A 1 210 ? 18.183 9.790 -25.918 1.00 95.31 210 PHE A N 1
ATOM 1677 C CA . PHE A 1 210 ? 16.799 9.990 -25.467 1.00 95.31 210 PHE A CA 1
ATOM 1678 C C . PHE A 1 210 ? 15.951 10.893 -26.367 1.00 95.31 210 PHE A C 1
ATOM 1680 O O . PHE A 1 210 ? 14.753 10.994 -26.129 1.00 95.31 210 PHE A O 1
ATOM 1687 N N . GLU A 1 211 ? 16.531 11.497 -27.407 1.00 95.12 211 GLU A N 1
ATOM 1688 C CA . GLU A 1 211 ? 15.808 12.338 -28.376 1.00 95.12 211 GLU A CA 1
ATOM 1689 C C . GLU A 1 211 ? 14.703 11.566 -29.109 1.00 95.12 211 GLU A C 1
ATOM 1691 O O . GLU A 1 211 ? 13.624 12.100 -29.348 1.00 95.12 211 GLU A O 1
ATOM 1696 N N . LEU A 1 212 ? 14.950 10.292 -29.421 1.00 93.06 212 LEU A N 1
ATOM 1697 C CA . LEU A 1 212 ? 14.000 9.417 -30.097 1.00 93.06 212 LEU A CA 1
ATOM 1698 C C . LEU A 1 212 ? 13.786 8.148 -29.269 1.00 93.06 212 LEU A C 1
ATOM 1700 O O . LEU A 1 212 ? 14.694 7.326 -29.125 1.00 93.06 212 LEU A O 1
ATOM 1704 N N . LEU A 1 213 ? 12.581 7.985 -28.723 1.00 93.75 213 LEU A N 1
ATOM 1705 C CA . LEU A 1 213 ? 12.224 6.835 -27.895 1.00 93.75 213 LEU A CA 1
ATOM 1706 C C . LEU A 1 213 ? 11.430 5.805 -28.709 1.00 93.75 213 LEU A C 1
ATOM 1708 O O . LEU A 1 213 ? 10.439 6.177 -29.341 1.00 93.75 213 LEU A O 1
ATOM 1712 N N . PRO A 1 214 ? 11.803 4.513 -28.683 1.00 92.62 214 PRO A N 1
ATOM 1713 C CA . PRO A 1 214 ? 10.952 3.450 -29.197 1.00 92.62 214 PRO A CA 1
ATOM 1714 C C . PRO A 1 214 ? 9.743 3.250 -28.293 1.00 92.62 214 PRO A C 1
ATOM 1716 O O . PRO A 1 214 ? 9.862 3.206 -27.063 1.00 92.62 214 PRO A O 1
ATOM 1719 N N . VAL A 1 215 ? 8.593 3.060 -28.926 1.00 93.88 215 VAL A N 1
ATOM 1720 C CA . VAL A 1 215 ? 7.314 2.863 -28.259 1.00 93.88 215 VAL A CA 1
ATOM 1721 C C . VAL A 1 215 ? 6.573 1.704 -28.907 1.00 93.88 215 VAL A C 1
ATOM 1723 O O . VAL A 1 215 ? 6.312 1.725 -30.111 1.00 93.88 215 VAL A O 1
ATOM 1726 N N . PHE A 1 216 ? 6.225 0.698 -28.108 1.00 94.06 216 PHE A N 1
ATOM 1727 C CA . PHE A 1 216 ? 5.383 -0.411 -28.543 1.00 94.06 216 PHE A CA 1
ATOM 1728 C C . PHE A 1 216 ? 3.931 -0.131 -28.172 1.00 94.06 216 PHE A C 1
ATOM 1730 O O . PHE A 1 216 ? 3.616 0.053 -26.997 1.00 94.06 216 PHE A O 1
ATOM 1737 N N . ASP A 1 217 ? 3.046 -0.094 -29.161 1.00 94.00 217 ASP A N 1
ATOM 1738 C CA . ASP A 1 217 ? 1.612 0.052 -28.934 1.00 94.00 217 ASP A CA 1
ATOM 1739 C C . ASP A 1 217 ? 0.982 -1.319 -28.653 1.00 94.00 217 ASP A C 1
ATOM 1741 O O . ASP A 1 217 ? 1.063 -2.225 -29.483 1.00 94.00 217 ASP A O 1
ATOM 1745 N N . LEU A 1 218 ? 0.366 -1.485 -27.480 1.00 93.50 218 LEU A N 1
ATOM 1746 C CA . LEU A 1 218 ? -0.249 -2.747 -27.059 1.00 93.50 218 LEU A CA 1
ATOM 1747 C C . LEU A 1 218 ? -1.528 -3.075 -27.838 1.00 93.50 218 LEU A C 1
ATOM 1749 O O . LEU A 1 218 ? -1.838 -4.253 -28.022 1.00 93.50 218 LEU A O 1
ATOM 1753 N N . ASN A 1 219 ? -2.252 -2.058 -28.308 1.00 93.69 219 ASN A N 1
ATOM 1754 C CA . ASN A 1 219 ? -3.493 -2.233 -29.057 1.00 93.69 219 ASN A CA 1
ATOM 1755 C C . ASN A 1 219 ? -3.192 -2.570 -30.520 1.00 93.69 219 ASN A C 1
ATOM 1757 O O . ASN A 1 219 ? -3.740 -3.521 -31.074 1.00 93.69 219 ASN A O 1
ATOM 1761 N N . GLU A 1 220 ? -2.291 -1.810 -31.140 1.00 91.75 220 GLU A N 1
ATOM 1762 C CA . GLU A 1 220 ? -1.906 -1.983 -32.544 1.00 91.75 220 GLU A CA 1
ATOM 1763 C C . GLU A 1 220 ? -0.845 -3.077 -32.742 1.00 91.75 220 GLU A C 1
ATOM 1765 O O . GLU A 1 220 ? -0.614 -3.507 -33.871 1.00 91.75 220 GLU A O 1
ATOM 1770 N N . ARG A 1 221 ? -0.201 -3.528 -31.656 1.00 92.25 221 ARG A N 1
ATOM 1771 C CA . ARG A 1 221 ? 0.862 -4.546 -31.641 1.00 92.25 221 ARG A CA 1
ATOM 1772 C C . ARG A 1 221 ? 2.018 -4.222 -32.587 1.00 92.25 221 ARG A C 1
ATOM 1774 O O . ARG A 1 221 ? 2.541 -5.091 -33.284 1.00 92.25 221 ARG A O 1
ATOM 1781 N N . ARG A 1 222 ? 2.425 -2.953 -32.613 1.00 90.12 222 ARG A N 1
ATOM 1782 C CA . ARG A 1 222 ? 3.507 -2.470 -33.475 1.00 90.12 222 ARG A CA 1
ATOM 1783 C C . ARG A 1 222 ? 4.436 -1.521 -32.746 1.00 90.12 222 ARG A C 1
ATOM 1785 O O . ARG A 1 222 ? 4.033 -0.779 -31.850 1.00 90.12 222 ARG A O 1
ATOM 1792 N N . TRP A 1 223 ? 5.685 -1.531 -33.183 1.00 88.94 223 TRP A N 1
ATOM 1793 C CA . TRP A 1 223 ? 6.658 -0.532 -32.788 1.00 88.94 223 TRP A CA 1
ATOM 1794 C C . TRP A 1 223 ? 6.447 0.776 -33.555 1.00 88.94 223 TRP A C 1
ATOM 1796 O O . TRP A 1 223 ? 6.032 0.796 -34.712 1.00 88.94 223 TRP A O 1
ATOM 1806 N N . SER A 1 224 ? 6.764 1.874 -32.888 1.00 90.00 224 SER A N 1
ATOM 1807 C CA . SER A 1 224 ? 6.820 3.231 -33.421 1.00 90.00 224 SER A CA 1
ATOM 1808 C C . SER A 1 224 ? 7.911 3.998 -32.678 1.00 90.00 224 SER A C 1
ATOM 1810 O O . SER A 1 224 ? 8.480 3.493 -31.706 1.00 90.00 224 SER A O 1
ATOM 1812 N N . PHE A 1 225 ? 8.199 5.218 -33.116 1.00 91.19 225 PHE A N 1
ATOM 1813 C CA . PHE A 1 225 ? 9.151 6.092 -32.447 1.00 91.19 225 PHE A CA 1
ATOM 1814 C C . PHE A 1 225 ? 8.499 7.424 -32.112 1.00 91.19 225 PHE A C 1
ATOM 1816 O O . PHE A 1 225 ? 7.680 7.939 -32.873 1.00 91.19 225 PHE A O 1
ATOM 1823 N N . VAL A 1 226 ? 8.880 7.974 -30.965 1.00 93.81 226 VAL A N 1
ATOM 1824 C CA . VAL A 1 226 ? 8.386 9.253 -30.469 1.00 93.81 226 VAL A CA 1
ATOM 1825 C C . VAL A 1 226 ? 9.571 10.179 -30.247 1.00 93.81 226 VAL A C 1
ATOM 1827 O O . VAL A 1 226 ? 10.503 9.840 -29.515 1.00 93.81 226 VAL A O 1
ATOM 1830 N N . HIS A 1 227 ? 9.530 11.342 -30.895 1.00 96.38 227 HIS A N 1
ATOM 1831 C CA . HIS A 1 227 ? 10.479 12.419 -30.641 1.00 96.38 227 HIS A CA 1
ATOM 1832 C C . HIS A 1 227 ? 10.176 13.068 -29.293 1.00 96.38 227 HIS A C 1
ATOM 1834 O O . HIS A 1 227 ? 9.015 13.324 -28.971 1.00 96.38 227 HIS A O 1
ATOM 1840 N N . THR A 1 228 ? 11.224 13.338 -28.525 1.00 97.75 228 THR A N 1
ATOM 1841 C CA . THR A 1 228 ? 11.130 14.024 -27.240 1.00 97.75 228 THR A CA 1
ATOM 1842 C C . THR A 1 228 ? 11.742 15.414 -27.316 1.00 97.75 228 THR A C 1
ATOM 1844 O O . THR A 1 228 ? 12.595 15.707 -28.153 1.00 97.75 228 THR A O 1
ATOM 1847 N N . ASN A 1 229 ? 11.287 16.282 -26.423 1.00 98.06 229 ASN A N 1
ATOM 1848 C CA . ASN A 1 229 ? 11.766 17.637 -26.254 1.00 98.06 229 ASN A CA 1
ATOM 1849 C C . ASN A 1 229 ? 12.902 17.658 -25.212 1.00 98.06 229 ASN A C 1
ATOM 1851 O O . ASN A 1 229 ? 12.798 16.988 -24.177 1.00 98.06 229 ASN A O 1
ATOM 1855 N N . PRO A 1 230 ? 13.997 18.391 -25.471 1.00 97.81 230 PRO A N 1
ATOM 1856 C CA . PRO A 1 230 ? 15.122 18.484 -24.547 1.00 97.81 230 PRO A CA 1
ATOM 1857 C C . PRO A 1 230 ? 14.818 19.401 -23.358 1.00 97.81 230 PRO A C 1
ATOM 1859 O O . PRO A 1 230 ? 13.947 20.265 -23.445 1.00 97.81 230 PRO A O 1
ATOM 1862 N N . ASP A 1 231 ? 15.622 19.294 -22.296 1.00 97.38 231 ASP A N 1
ATOM 1863 C CA . ASP A 1 231 ? 15.643 20.321 -21.250 1.00 97.38 231 ASP A CA 1
ATOM 1864 C C . ASP A 1 231 ? 16.127 21.655 -21.856 1.00 97.38 231 ASP A C 1
ATOM 1866 O O . ASP A 1 231 ? 17.166 21.667 -22.534 1.00 97.38 231 ASP A O 1
ATOM 1870 N N . PRO A 1 232 ? 15.438 22.786 -21.607 1.00 94.12 232 PRO A N 1
ATOM 1871 C CA . PRO A 1 232 ? 15.777 24.075 -22.215 1.00 94.12 232 PRO A CA 1
ATOM 1872 C C . PRO A 1 232 ? 17.199 24.579 -21.929 1.00 94.12 232 PRO A C 1
ATOM 1874 O O . PRO A 1 232 ? 17.715 25.413 -22.673 1.00 94.12 232 PRO A O 1
ATOM 1877 N N . ILE A 1 233 ? 17.822 24.121 -20.840 1.00 95.38 233 ILE A N 1
ATOM 1878 C CA . ILE A 1 233 ? 19.138 24.572 -20.375 1.00 95.38 233 ILE A CA 1
ATOM 1879 C C . ILE A 1 233 ? 20.184 23.472 -20.566 1.00 95.38 233 ILE A C 1
ATOM 1881 O O . ILE A 1 233 ? 21.315 23.744 -20.971 1.00 95.38 233 ILE A O 1
ATOM 1885 N N . HIS A 1 234 ? 19.830 22.232 -20.235 1.00 93.56 234 HIS A N 1
ATOM 1886 C CA . HIS A 1 234 ? 20.764 21.114 -20.114 1.00 93.56 234 HIS A CA 1
ATOM 1887 C C . HIS A 1 234 ? 20.693 20.113 -21.263 1.00 93.56 234 HIS A C 1
ATOM 1889 O O . HIS A 1 234 ? 21.486 19.172 -21.282 1.00 93.56 234 HIS A O 1
ATOM 1895 N N . ASN A 1 235 ? 19.813 20.345 -22.239 1.00 95.81 235 ASN A N 1
ATOM 1896 C CA . ASN A 1 235 ? 19.584 19.451 -23.366 1.00 95.81 235 ASN A CA 1
ATOM 1897 C C . ASN A 1 235 ? 19.114 18.050 -22.899 1.00 95.81 235 ASN A C 1
ATOM 1899 O O . ASN A 1 235 ? 18.559 17.900 -21.811 1.00 95.81 235 ASN A O 1
ATOM 1903 N N . PHE A 1 236 ? 19.266 17.014 -23.720 1.00 96.00 236 PHE A N 1
ATOM 1904 C CA . PHE A 1 236 ? 18.898 15.648 -23.357 1.00 96.00 236 PHE A CA 1
ATOM 1905 C C . PHE A 1 236 ? 19.821 15.039 -22.288 1.00 96.00 236 PHE A C 1
ATOM 1907 O O . PHE A 1 236 ? 21.019 15.340 -22.252 1.00 96.00 236 PHE A O 1
ATOM 1914 N N . PRO A 1 237 ? 19.315 14.080 -21.487 1.00 95.62 237 PRO A N 1
ATOM 1915 C CA . PRO A 1 237 ? 20.178 13.233 -20.681 1.00 95.62 237 PRO A CA 1
ATOM 1916 C C . PRO A 1 237 ? 21.238 12.542 -21.545 1.00 95.62 237 PRO A C 1
ATOM 1918 O O . PRO A 1 237 ? 20.949 12.060 -22.642 1.00 95.62 237 PRO A O 1
ATOM 1921 N N . THR A 1 238 ? 22.458 12.399 -21.021 1.00 93.69 238 THR A N 1
ATOM 1922 C CA . THR A 1 238 ? 23.495 11.597 -21.689 1.00 93.69 238 THR A CA 1
ATOM 1923 C C . THR A 1 238 ? 22.989 10.178 -21.949 1.00 93.69 238 THR A C 1
ATOM 1925 O O . THR A 1 238 ? 22.458 9.543 -21.028 1.00 93.69 238 THR A O 1
ATOM 1928 N N . ALA A 1 239 ? 23.197 9.681 -23.173 1.00 92.88 239 ALA A N 1
ATOM 1929 C CA . ALA A 1 239 ? 22.894 8.309 -23.573 1.00 92.88 239 ALA A CA 1
ATOM 1930 C C . ALA A 1 239 ? 23.463 7.304 -22.561 1.00 92.88 239 ALA A C 1
ATOM 1932 O O . ALA A 1 239 ? 24.627 7.406 -22.164 1.00 92.88 239 ALA A O 1
ATOM 1933 N N . ARG A 1 240 ? 22.640 6.351 -22.109 1.00 93.56 240 ARG A N 1
ATOM 1934 C CA . ARG A 1 240 ? 23.018 5.453 -21.006 1.00 93.56 240 ARG A CA 1
ATOM 1935 C C . ARG A 1 240 ? 22.302 4.109 -21.016 1.00 93.56 240 ARG A C 1
ATOM 1937 O O . ARG A 1 240 ? 21.165 3.967 -21.462 1.00 93.56 240 ARG A O 1
ATOM 1944 N N . LYS A 1 241 ? 22.957 3.130 -20.402 1.00 92.56 241 LYS A N 1
ATOM 1945 C CA . LYS A 1 241 ? 22.419 1.815 -20.030 1.00 92.56 241 LYS A CA 1
ATOM 1946 C C . LYS A 1 241 ? 22.689 1.549 -18.551 1.00 92.56 241 LYS A C 1
ATOM 1948 O O . LYS A 1 241 ? 23.450 2.278 -17.914 1.00 92.56 241 LYS A O 1
ATOM 1953 N N . PHE A 1 242 ? 22.056 0.517 -17.998 1.00 93.88 242 PHE A N 1
ATOM 1954 C CA . PHE A 1 242 ? 22.207 0.136 -16.584 1.00 93.88 242 PHE A CA 1
ATOM 1955 C C . PHE A 1 242 ? 21.709 1.179 -15.567 1.00 93.88 242 PHE A C 1
ATOM 1957 O O . PHE A 1 242 ? 22.121 1.128 -14.405 1.00 93.88 242 PHE A O 1
ATOM 1964 N N . HIS A 1 243 ? 20.890 2.126 -16.020 1.00 96.06 243 HIS A N 1
ATOM 1965 C CA . HIS A 1 243 ? 20.232 3.132 -15.194 1.00 96.06 243 HIS A CA 1
ATOM 1966 C C . HIS A 1 243 ? 18.954 2.551 -14.578 1.00 96.06 243 HIS A C 1
ATOM 1968 O O . HIS A 1 243 ? 18.552 1.441 -14.925 1.00 96.06 243 HIS A O 1
ATOM 1974 N N . SER A 1 244 ? 18.327 3.307 -13.682 1.00 96.19 244 SER A N 1
ATOM 1975 C CA . SER A 1 244 ? 17.019 2.967 -13.120 1.00 96.19 244 SER A CA 1
ATOM 1976 C C . SER A 1 244 ? 16.007 4.050 -13.469 1.00 96.19 244 SER A C 1
ATOM 1978 O O . SER A 1 244 ? 16.356 5.234 -13.459 1.00 96.19 244 SER A O 1
ATOM 1980 N N . ILE A 1 245 ? 14.764 3.646 -13.739 1.00 96.38 245 ILE A N 1
ATOM 1981 C CA . ILE A 1 245 ? 13.625 4.555 -13.900 1.00 96.38 245 ILE A CA 1
ATOM 1982 C C . ILE A 1 245 ? 12.511 4.186 -12.927 1.00 96.38 245 ILE A C 1
ATOM 1984 O O . ILE A 1 245 ? 12.331 3.010 -12.612 1.00 96.38 245 ILE A O 1
ATOM 1988 N N . PHE A 1 246 ? 11.742 5.178 -12.486 1.00 95.50 246 PHE A N 1
ATOM 1989 C CA . PHE A 1 246 ? 10.545 4.952 -11.678 1.00 95.50 246 PHE A CA 1
ATOM 1990 C C . PHE A 1 246 ? 9.452 5.973 -11.999 1.00 95.50 246 PHE A C 1
ATOM 1992 O O . PHE A 1 246 ? 9.788 7.109 -12.335 1.00 95.50 246 PHE A O 1
ATOM 1999 N N . PRO A 1 247 ? 8.165 5.614 -11.848 1.00 93.25 247 PRO A N 1
ATOM 2000 C CA . PRO A 1 247 ? 7.070 6.575 -11.925 1.00 93.25 247 PRO A CA 1
ATOM 2001 C C . PRO A 1 247 ? 7.246 7.728 -10.926 1.00 93.25 247 PRO A C 1
ATOM 2003 O O . PRO A 1 247 ? 7.638 7.517 -9.777 1.00 93.25 247 PRO A O 1
ATOM 2006 N N . LEU A 1 248 ? 6.916 8.941 -11.355 1.00 92.38 248 LEU A N 1
ATOM 2007 C CA . LEU A 1 248 ? 6.853 10.148 -10.541 1.00 92.38 248 LEU A CA 1
ATOM 2008 C C . LEU A 1 248 ? 5.492 10.814 -10.780 1.00 92.38 248 LEU A C 1
ATOM 2010 O O . LEU A 1 248 ? 5.286 11.497 -11.776 1.00 92.38 248 LEU A O 1
ATOM 2014 N N . GLY A 1 249 ? 4.540 10.596 -9.874 1.00 87.81 249 GLY A N 1
ATOM 2015 C CA . GLY A 1 249 ? 3.154 11.015 -10.111 1.00 87.81 249 GLY A CA 1
ATOM 2016 C C . GLY A 1 249 ? 2.494 10.217 -11.242 1.00 87.81 249 GLY A C 1
ATOM 2017 O O . GLY A 1 249 ? 2.880 9.079 -11.504 1.00 87.81 249 GLY A O 1
ATOM 2018 N N . GLU A 1 250 ? 1.479 10.800 -11.881 1.00 88.19 250 GLU A N 1
ATOM 2019 C CA . GLU A 1 250 ? 0.663 10.108 -12.894 1.00 88.19 250 GLU A CA 1
ATOM 2020 C C . GLU A 1 250 ? 1.267 10.162 -14.304 1.00 88.19 250 GLU A C 1
ATOM 2022 O O . GLU A 1 250 ? 1.130 9.208 -15.068 1.00 88.19 250 GLU A O 1
ATOM 2027 N N . HIS A 1 251 ? 1.970 11.248 -14.635 1.00 94.94 251 HIS A N 1
ATOM 2028 C CA . HIS A 1 251 ? 2.403 11.544 -16.006 1.00 94.94 251 HIS A CA 1
ATOM 2029 C C . HIS A 1 251 ? 3.915 11.670 -16.171 1.00 94.94 251 HIS A C 1
ATOM 2031 O O . HIS A 1 251 ? 4.374 12.021 -17.254 1.00 94.94 251 HIS A O 1
ATOM 2037 N N . GLN A 1 252 ? 4.707 11.410 -15.130 1.00 96.56 252 GLN A N 1
ATOM 2038 C CA . GLN A 1 252 ? 6.154 11.587 -15.206 1.00 96.56 252 GLN A CA 1
ATOM 2039 C C . GLN A 1 252 ? 6.900 10.335 -14.764 1.00 96.56 252 GLN A C 1
ATOM 2041 O O . GLN A 1 252 ? 6.386 9.487 -14.032 1.00 96.56 252 GLN A O 1
ATOM 2046 N N . ILE A 1 253 ? 8.149 10.228 -15.200 1.00 96.69 253 ILE A N 1
ATOM 2047 C CA . ILE A 1 253 ? 9.129 9.307 -14.629 1.00 96.69 253 ILE A CA 1
ATOM 2048 C C . ILE A 1 253 ? 10.317 10.093 -14.113 1.00 96.69 253 ILE A C 1
ATOM 2050 O O . ILE A 1 253 ? 10.609 11.184 -14.599 1.00 96.69 253 ILE A O 1
ATOM 2054 N N . LEU A 1 254 ? 11.053 9.497 -13.184 1.00 96.44 254 LEU A N 1
ATOM 2055 C CA . LEU A 1 254 ? 12.423 9.892 -12.913 1.00 96.44 254 LEU A CA 1
ATOM 2056 C C . LEU A 1 254 ? 13.410 8.836 -13.405 1.00 96.44 254 LEU A C 1
ATOM 2058 O O . LEU A 1 254 ? 13.097 7.647 -13.430 1.00 96.44 254 LEU A O 1
ATOM 2062 N N . MET A 1 255 ? 14.622 9.273 -13.724 1.00 97.06 255 MET A N 1
ATOM 2063 C CA . MET A 1 255 ? 15.731 8.451 -14.187 1.00 97.06 255 MET A CA 1
ATOM 2064 C C . MET A 1 255 ? 17.027 8.869 -13.492 1.00 97.06 255 MET A C 1
ATOM 2066 O O . MET A 1 255 ? 17.316 10.060 -13.369 1.00 97.06 255 MET A O 1
ATOM 2070 N N . PHE A 1 256 ? 17.840 7.899 -13.067 1.00 96.38 256 PHE A N 1
ATOM 2071 C CA . PHE A 1 256 ? 19.149 8.179 -12.472 1.00 96.38 256 PHE A CA 1
ATOM 2072 C C . PHE A 1 256 ? 20.174 7.056 -12.679 1.00 96.38 256 PHE A C 1
ATOM 2074 O O . PHE A 1 256 ? 19.841 5.896 -12.940 1.00 96.38 256 PHE A O 1
ATOM 2081 N N . GLY A 1 257 ? 21.447 7.434 -12.530 1.00 94.88 257 GLY A N 1
ATOM 2082 C CA . GLY A 1 257 ? 22.609 6.561 -12.684 1.00 94.88 257 GLY A CA 1
ATOM 2083 C C . GLY A 1 257 ? 22.788 6.040 -14.106 1.00 94.88 257 GLY A C 1
ATOM 2084 O O . GLY A 1 257 ? 22.256 6.609 -15.060 1.00 94.88 257 GLY A O 1
ATOM 2085 N N . GLY A 1 258 ? 23.543 4.952 -14.233 1.00 94.56 258 GLY A N 1
ATOM 2086 C CA . GLY A 1 258 ? 23.888 4.346 -15.516 1.00 94.56 258 GLY A CA 1
ATOM 2087 C C . GLY A 1 258 ? 25.268 4.750 -16.028 1.00 94.56 258 GLY A C 1
ATOM 2088 O O . GLY A 1 258 ? 26.001 5.523 -15.410 1.00 94.56 258 GLY A O 1
ATOM 2089 N N . ALA A 1 259 ? 25.641 4.154 -17.153 1.00 91.94 259 ALA A N 1
ATOM 2090 C CA . ALA A 1 259 ? 26.915 4.397 -17.814 1.00 91.94 259 ALA A CA 1
ATOM 2091 C C . ALA A 1 259 ? 26.743 4.379 -19.332 1.00 91.94 259 ALA A C 1
ATOM 2093 O O . ALA A 1 259 ? 25.810 3.759 -19.859 1.00 91.94 259 ALA A O 1
ATOM 2094 N N . ASN A 1 260 ? 27.678 5.023 -20.020 1.00 88.19 260 ASN A N 1
ATOM 2095 C CA . ASN A 1 260 ? 27.886 4.848 -21.450 1.00 88.19 260 ASN A CA 1
ATOM 2096 C C . ASN A 1 260 ? 29.180 4.053 -21.690 1.00 88.19 260 ASN A C 1
ATOM 2098 O O . ASN A 1 260 ? 29.951 3.800 -20.765 1.00 88.19 260 ASN A O 1
ATOM 2102 N N . PHE A 1 261 ? 29.392 3.571 -22.909 1.00 83.50 261 PHE A N 1
ATOM 2103 C CA . PHE A 1 261 ? 30.662 2.970 -23.302 1.00 83.50 261 PHE A CA 1
ATOM 2104 C C . PHE A 1 261 ? 31.490 4.003 -24.058 1.00 83.50 261 PHE A C 1
ATOM 2106 O O . PHE A 1 261 ? 31.051 4.506 -25.092 1.00 83.50 261 PHE A O 1
ATOM 2113 N N . ASP A 1 262 ? 32.673 4.313 -23.539 1.00 78.75 262 ASP A N 1
ATOM 2114 C CA . ASP A 1 262 ? 33.642 5.144 -24.233 1.00 78.75 262 ASP A CA 1
ATOM 2115 C C . ASP A 1 262 ? 34.493 4.250 -25.137 1.00 78.75 262 ASP A C 1
ATOM 2117 O O . ASP A 1 262 ? 35.334 3.480 -24.672 1.00 78.75 262 ASP A O 1
ATOM 2121 N N . GLN A 1 263 ? 34.261 4.346 -26.446 1.00 76.75 263 GLN A N 1
ATOM 2122 C CA . GLN A 1 263 ? 35.002 3.571 -27.440 1.00 76.75 263 GLN A CA 1
ATOM 2123 C C . GLN A 1 263 ? 36.485 3.948 -27.498 1.00 76.75 263 GLN A C 1
ATOM 2125 O O . GLN A 1 263 ? 37.302 3.102 -27.850 1.00 76.75 263 GLN A O 1
ATOM 2130 N N . THR A 1 264 ? 36.840 5.190 -27.157 1.00 73.69 264 THR A N 1
ATOM 2131 C CA . THR A 1 264 ? 38.233 5.651 -27.202 1.00 73.69 264 THR A CA 1
ATOM 2132 C C . THR A 1 264 ? 39.038 5.111 -26.029 1.00 73.69 264 THR A C 1
ATOM 2134 O O . THR A 1 264 ? 40.171 4.671 -26.212 1.00 73.69 264 THR A O 1
ATOM 2137 N N . ALA A 1 265 ? 38.429 5.081 -24.842 1.00 69.56 265 ALA A N 1
ATOM 2138 C CA . ALA A 1 265 ? 39.042 4.548 -23.632 1.00 69.56 265 ALA A CA 1
ATOM 2139 C C . ALA A 1 265 ? 38.836 3.028 -23.469 1.00 69.56 265 ALA A C 1
ATOM 2141 O O . ALA A 1 265 ? 39.507 2.400 -22.653 1.00 69.56 265 ALA A O 1
ATOM 2142 N N . GLY A 1 266 ? 37.916 2.421 -24.228 1.00 72.12 266 GLY A N 1
ATOM 2143 C CA . GLY A 1 266 ? 37.592 0.993 -24.154 1.00 72.12 266 GLY A CA 1
ATOM 2144 C C . GLY A 1 266 ? 36.925 0.572 -22.839 1.00 72.12 266 GLY A C 1
ATOM 2145 O O . GLY A 1 266 ? 36.935 -0.612 -22.499 1.00 72.12 266 GLY A O 1
ATOM 2146 N N . ILE A 1 267 ? 36.361 1.523 -22.091 1.00 75.12 267 ILE A N 1
ATOM 2147 C CA . ILE A 1 267 ? 35.791 1.315 -20.753 1.00 75.12 267 ILE A CA 1
ATOM 2148 C C . ILE A 1 267 ? 34.399 1.937 -20.631 1.00 75.12 267 ILE A C 1
ATOM 2150 O O . ILE A 1 267 ? 33.985 2.785 -21.424 1.00 75.12 267 ILE A O 1
ATOM 2154 N N . HIS A 1 268 ? 33.655 1.517 -19.609 1.00 78.31 268 HIS A N 1
ATOM 2155 C CA . HIS A 1 268 ? 32.416 2.189 -19.237 1.00 78.31 268 HIS A CA 1
ATOM 2156 C C . HIS A 1 268 ? 32.710 3.495 -18.499 1.00 78.31 268 HIS A C 1
ATOM 2158 O O . HIS A 1 268 ? 33.502 3.519 -17.562 1.00 78.31 268 HIS A O 1
ATOM 2164 N N . THR A 1 269 ? 32.035 4.568 -18.903 1.00 81.62 269 THR A N 1
ATOM 2165 C CA . THR A 1 269 ? 32.081 5.867 -18.231 1.00 81.62 269 THR A CA 1
ATOM 2166 C C . THR A 1 269 ? 30.760 6.107 -17.521 1.00 81.62 269 THR A C 1
ATOM 2168 O O . THR A 1 269 ? 29.681 6.038 -18.121 1.00 81.62 269 THR A O 1
ATOM 2171 N N . VAL A 1 270 ? 30.830 6.334 -16.208 1.00 83.06 270 VAL A N 1
ATOM 2172 C CA . VAL A 1 270 ? 29.628 6.601 -15.411 1.00 83.06 270 VAL A CA 1
ATOM 2173 C C . VAL A 1 270 ? 29.027 7.921 -15.869 1.00 83.06 270 VAL A C 1
ATOM 2175 O O . VAL A 1 270 ? 29.737 8.912 -16.038 1.00 83.06 270 VAL A O 1
ATOM 2178 N N . THR A 1 271 ? 27.716 7.937 -16.095 1.00 84.88 271 THR A N 1
ATOM 2179 C CA . THR A 1 271 ? 27.040 9.170 -16.500 1.00 84.88 271 THR A CA 1
ATOM 2180 C C . THR A 1 271 ? 26.930 10.153 -15.342 1.00 84.88 271 THR A C 1
ATOM 2182 O O . THR A 1 271 ? 27.145 9.802 -14.181 1.00 84.88 271 THR A O 1
ATOM 2185 N N . GLU A 1 272 ? 26.521 11.378 -15.656 1.00 82.31 272 GLU A N 1
ATOM 2186 C CA . GLU A 1 272 ? 26.255 12.410 -14.661 1.00 82.31 272 GLU A CA 1
ATOM 2187 C C . GLU A 1 272 ? 25.357 11.921 -13.514 1.00 82.31 272 GLU A C 1
ATOM 2189 O O . GLU A 1 272 ? 24.412 11.149 -13.710 1.00 82.31 272 GLU A O 1
ATOM 2194 N N . ALA A 1 273 ? 25.635 12.439 -12.317 1.00 88.69 273 ALA A N 1
ATOM 2195 C CA . ALA A 1 273 ? 24.946 12.093 -11.078 1.00 88.69 273 ALA A CA 1
ATOM 2196 C C . ALA A 1 273 ? 23.485 12.570 -11.025 1.00 88.69 273 ALA A C 1
ATOM 2198 O O . ALA A 1 273 ? 22.745 12.157 -10.133 1.00 88.69 273 ALA A O 1
ATOM 2199 N N . TYR A 1 274 ? 23.087 13.490 -11.906 1.00 93.56 274 TYR A N 1
ATOM 2200 C CA . TYR A 1 274 ? 21.803 14.180 -11.827 1.00 93.56 274 TYR A CA 1
ATOM 2201 C C . TYR A 1 274 ? 20.617 13.252 -12.074 1.00 93.56 274 TYR A C 1
ATOM 2203 O O . TYR A 1 274 ? 20.670 12.328 -12.891 1.00 93.56 274 TYR A O 1
ATOM 2211 N N . VAL A 1 275 ? 19.527 13.546 -11.371 1.00 95.69 275 VAL A N 1
ATOM 2212 C CA . VAL A 1 275 ? 18.222 12.941 -11.617 1.00 95.69 275 VAL A CA 1
ATOM 2213 C C . VAL A 1 275 ? 17.562 13.673 -12.780 1.00 95.69 275 VAL A C 1
ATOM 2215 O O . VAL A 1 275 ? 17.467 14.900 -12.784 1.00 95.69 275 VAL A O 1
ATOM 2218 N N . TRP A 1 276 ? 17.085 12.909 -13.751 1.00 97.31 276 TRP A N 1
ATOM 2219 C CA . TRP A 1 276 ? 16.319 13.402 -14.889 1.00 97.31 276 TRP A CA 1
ATOM 2220 C C . TRP A 1 276 ? 14.849 13.057 -14.709 1.00 97.31 276 TRP A C 1
ATOM 2222 O O . TRP A 1 276 ? 14.534 12.004 -14.161 1.00 97.31 276 TRP A O 1
ATOM 2232 N N . ILE A 1 277 ? 13.963 13.932 -15.163 1.00 97.44 277 ILE A N 1
ATOM 2233 C CA . ILE A 1 277 ? 12.516 13.736 -15.153 1.00 97.44 277 ILE A CA 1
ATOM 2234 C C . ILE A 1 277 ? 12.037 13.783 -16.600 1.00 97.44 277 ILE A C 1
ATOM 2236 O O . ILE A 1 277 ? 12.473 14.647 -17.358 1.00 97.44 277 ILE A O 1
ATOM 2240 N N . PHE A 1 278 ? 11.161 12.861 -16.979 1.00 98.19 278 PHE A N 1
ATOM 2241 C CA . PHE A 1 278 ? 10.504 12.869 -18.283 1.00 98.19 278 PHE A CA 1
ATOM 2242 C C . PHE A 1 278 ? 8.999 12.965 -18.092 1.00 98.19 278 PHE A C 1
ATOM 2244 O O . PHE A 1 278 ? 8.443 12.226 -17.281 1.00 98.19 278 PHE A O 1
ATOM 2251 N N . ASP A 1 279 ? 8.367 13.867 -18.831 1.00 97.62 279 ASP A N 1
ATOM 2252 C CA . ASP A 1 279 ? 6.930 14.119 -18.796 1.00 97.62 279 ASP A CA 1
ATOM 2253 C C . ASP A 1 279 ? 6.261 13.511 -20.034 1.00 97.62 279 ASP A C 1
ATOM 2255 O O . ASP A 1 279 ? 6.598 13.871 -21.161 1.00 97.62 279 ASP A O 1
ATOM 2259 N N . PHE A 1 280 ? 5.329 12.578 -19.840 1.00 96.88 280 PHE A N 1
ATOM 2260 C CA . PHE A 1 280 ? 4.658 11.872 -20.932 1.00 96.88 280 PHE A CA 1
ATOM 2261 C C . PHE A 1 280 ? 3.672 12.745 -21.713 1.00 96.88 280 PHE A C 1
ATOM 2263 O O . PHE A 1 280 ? 3.416 12.448 -22.878 1.00 96.88 280 PHE A O 1
ATOM 2270 N N . GLU A 1 281 ? 3.109 13.795 -21.111 1.00 95.06 281 GLU A N 1
ATOM 2271 C CA . GLU A 1 281 ? 2.158 14.676 -21.799 1.00 95.06 281 GLU A CA 1
ATOM 2272 C C . GLU A 1 281 ? 2.884 15.669 -22.703 1.00 95.06 281 GLU A C 1
ATOM 2274 O O . GLU A 1 281 ? 2.456 15.926 -23.829 1.00 95.06 281 GLU A O 1
ATOM 2279 N N . LYS A 1 282 ? 4.010 16.204 -22.225 1.00 95.88 282 LYS A N 1
ATOM 2280 C CA . LYS A 1 282 ? 4.847 17.151 -22.979 1.00 95.88 282 LYS A CA 1
ATOM 2281 C C . LYS A 1 282 ? 5.905 16.473 -23.840 1.00 95.88 282 LYS A C 1
ATOM 2283 O O . LYS A 1 282 ? 6.517 17.131 -24.682 1.00 95.88 282 LYS A O 1
ATOM 2288 N N . LEU A 1 283 ? 6.146 15.184 -23.601 1.00 96.88 283 LEU A N 1
ATOM 2289 C CA . LEU A 1 283 ? 7.277 14.428 -24.133 1.00 96.88 283 LEU A CA 1
ATOM 2290 C C . LEU A 1 283 ? 8.605 15.146 -23.872 1.00 96.88 283 LEU A C 1
ATOM 2292 O O . LEU A 1 283 ? 9.482 15.141 -24.725 1.00 96.88 283 LEU A O 1
ATOM 2296 N N . GLU A 1 284 ? 8.746 15.798 -22.720 1.00 97.75 284 GLU A N 1
ATOM 2297 C CA . GLU A 1 284 ? 9.848 16.718 -22.415 1.00 97.75 284 GLU A CA 1
ATOM 2298 C C . GLU A 1 284 ? 10.730 16.180 -21.287 1.00 97.75 284 GLU A C 1
ATOM 2300 O O . GLU A 1 284 ? 10.237 15.661 -20.281 1.00 97.75 284 GLU A O 1
ATOM 2305 N N . TRP A 1 285 ? 12.045 16.322 -21.455 1.00 98.19 285 TRP A N 1
ATOM 2306 C CA . TRP A 1 285 ? 13.037 16.046 -20.423 1.00 98.19 285 TRP A CA 1
ATOM 2307 C C . TRP A 1 285 ? 13.320 17.291 -19.592 1.00 98.19 285 TRP A C 1
ATOM 2309 O O . TRP A 1 285 ? 13.496 18.376 -20.128 1.00 98.19 285 TRP A O 1
ATOM 2319 N N . SER A 1 286 ? 13.457 17.120 -18.281 1.00 97.06 286 SER A N 1
ATOM 2320 C CA . SER A 1 286 ? 13.942 18.168 -17.385 1.00 97.06 286 SER A CA 1
ATOM 2321 C C . SER A 1 286 ? 14.971 17.624 -16.401 1.00 97.06 286 SER A C 1
ATOM 2323 O O . SER A 1 286 ? 14.840 16.511 -15.877 1.00 97.06 286 SER A O 1
ATOM 2325 N N . ARG A 1 287 ? 16.025 18.395 -16.139 1.00 96.12 287 ARG A N 1
ATOM 2326 C CA . ARG A 1 287 ? 17.046 18.029 -15.157 1.00 96.12 287 ARG A CA 1
ATOM 2327 C C . ARG A 1 287 ? 16.636 18.525 -13.777 1.00 96.12 287 ARG A C 1
ATOM 2329 O O . ARG A 1 287 ? 16.441 19.717 -13.553 1.00 96.12 287 ARG A O 1
ATOM 2336 N N . SER A 1 288 ? 16.547 17.608 -12.821 1.00 92.81 288 SER A N 1
ATOM 2337 C CA . SER A 1 288 ? 16.283 17.953 -11.427 1.00 92.81 288 SER A CA 1
ATOM 2338 C C . SER A 1 288 ? 17.516 18.575 -10.763 1.00 92.81 288 SER A C 1
ATOM 2340 O O . SER A 1 288 ? 18.655 18.320 -11.153 1.00 92.81 288 SER A O 1
ATOM 2342 N N . SER A 1 289 ? 17.299 19.340 -9.690 1.00 89.56 289 SER A N 1
ATOM 2343 C CA . SER A 1 289 ? 18.374 19.796 -8.799 1.00 89.56 289 SER A CA 1
ATOM 2344 C C . SER A 1 289 ? 18.950 18.669 -7.930 1.00 89.56 289 SER A C 1
ATOM 2346 O O . SER A 1 289 ? 19.989 18.842 -7.295 1.00 89.56 289 SER A O 1
ATOM 2348 N N . SER A 1 290 ? 18.286 17.512 -7.892 1.00 91.25 290 SER A N 1
ATOM 2349 C CA . SER A 1 290 ? 18.717 16.321 -7.166 1.00 91.25 290 SER A CA 1
ATOM 2350 C C . SER A 1 290 ? 19.800 15.549 -7.919 1.00 91.25 290 SER A C 1
ATOM 2352 O O . SER A 1 290 ? 19.732 15.380 -9.136 1.00 91.25 290 SER A O 1
ATOM 2354 N N . SER A 1 291 ? 20.751 14.978 -7.184 1.00 92.62 291 SER A N 1
ATOM 2355 C CA . SER A 1 291 ? 21.768 14.081 -7.733 1.00 92.62 291 SER A CA 1
ATOM 2356 C C . SER A 1 291 ? 22.041 12.903 -6.805 1.00 92.62 291 SER A C 1
ATOM 2358 O O . SER A 1 291 ? 21.846 12.987 -5.591 1.00 92.62 291 SER A O 1
ATOM 2360 N N . MET A 1 292 ? 22.511 11.798 -7.379 1.00 92.12 292 MET A N 1
ATOM 2361 C CA . MET A 1 292 ? 23.075 10.686 -6.623 1.00 92.12 292 MET A CA 1
ATOM 2362 C C . MET A 1 292 ? 24.273 11.174 -5.806 1.00 92.12 292 MET A C 1
ATOM 2364 O O . MET A 1 292 ? 25.081 11.957 -6.304 1.00 92.12 292 MET A O 1
ATOM 2368 N N . ILE A 1 293 ? 24.406 10.673 -4.575 1.00 91.38 293 ILE A N 1
ATOM 2369 C CA . ILE A 1 293 ? 25.597 10.914 -3.744 1.00 91.38 293 ILE A CA 1
ATOM 2370 C C . ILE A 1 293 ? 26.830 10.332 -4.438 1.00 91.38 293 ILE A C 1
ATOM 2372 O O . ILE A 1 293 ? 27.846 11.002 -4.582 1.00 91.38 293 ILE A O 1
ATOM 2376 N N . GLN A 1 294 ? 26.702 9.092 -4.911 1.00 89.56 294 GLN A N 1
ATOM 2377 C CA . GLN A 1 294 ? 27.735 8.385 -5.647 1.00 89.56 294 GLN A CA 1
ATOM 2378 C C . GLN A 1 294 ? 27.161 7.929 -6.998 1.00 89.56 294 GLN A C 1
ATOM 2380 O O . GLN A 1 294 ? 26.249 7.093 -7.023 1.00 89.56 294 GLN A O 1
ATOM 2385 N N . PRO A 1 295 ? 27.663 8.454 -8.129 1.00 90.81 295 PRO A N 1
ATOM 2386 C CA . PRO A 1 295 ? 27.280 7.981 -9.454 1.00 90.81 295 PRO A CA 1
ATOM 2387 C C . PRO A 1 295 ? 27.601 6.494 -9.599 1.00 90.81 295 PRO A C 1
ATOM 2389 O O . PRO A 1 295 ? 28.738 6.075 -9.375 1.00 90.81 295 PRO A O 1
ATOM 2392 N N . THR A 1 296 ? 26.597 5.696 -9.959 1.00 93.12 296 THR A N 1
ATOM 2393 C CA . THR A 1 296 ? 26.721 4.238 -10.074 1.00 93.12 296 THR A CA 1
ATOM 2394 C C . THR A 1 296 ? 25.960 3.707 -11.277 1.00 93.12 296 THR A C 1
ATOM 2396 O O . THR A 1 296 ? 24.924 4.237 -11.691 1.00 93.12 296 THR A O 1
ATOM 2399 N N . TYR A 1 297 ? 26.430 2.581 -11.797 1.00 93.75 297 TYR A N 1
ATOM 2400 C CA . TYR A 1 297 ? 25.761 1.826 -12.848 1.00 93.75 297 TYR A CA 1
ATOM 2401 C C . TYR A 1 297 ? 25.668 0.347 -12.462 1.00 93.75 297 TYR A C 1
ATOM 2403 O O . TYR A 1 297 ? 26.382 -0.114 -11.575 1.00 93.75 297 TYR A O 1
ATOM 2411 N N . PHE A 1 298 ? 24.738 -0.405 -13.060 1.00 94.06 298 PHE A N 1
ATOM 2412 C CA . PHE A 1 298 ? 24.423 -1.785 -12.634 1.00 94.06 298 PHE A CA 1
ATOM 2413 C C . PHE A 1 298 ? 24.003 -1.927 -11.159 1.00 94.06 298 PHE A C 1
ATOM 2415 O O . PHE A 1 298 ? 24.026 -3.040 -10.618 1.00 94.06 298 PHE A O 1
ATOM 2422 N N . HIS A 1 299 ? 23.615 -0.823 -10.523 1.00 95.75 299 HIS A N 1
ATOM 2423 C CA . HIS A 1 299 ? 22.966 -0.847 -9.223 1.00 95.75 299 HIS A CA 1
ATOM 2424 C C . HIS A 1 299 ? 21.574 -1.467 -9.367 1.00 95.75 299 HIS A C 1
ATOM 2426 O O . HIS A 1 299 ? 20.981 -1.460 -10.452 1.00 95.75 299 HIS A O 1
ATOM 2432 N N . ALA A 1 300 ? 21.059 -2.013 -8.274 1.00 96.81 300 ALA A N 1
ATOM 2433 C CA . ALA A 1 300 ? 19.666 -2.405 -8.196 1.00 96.81 300 ALA A CA 1
ATOM 2434 C C . ALA A 1 300 ? 18.896 -1.309 -7.468 1.00 96.81 300 ALA A C 1
ATOM 2436 O O . ALA A 1 300 ? 19.375 -0.788 -6.463 1.00 96.81 300 ALA A O 1
ATOM 2437 N N . ALA A 1 301 ? 17.716 -0.959 -7.962 1.00 96.81 301 ALA A N 1
ATOM 2438 C CA . ALA A 1 301 ? 16.834 -0.025 -7.288 1.00 96.81 301 ALA A CA 1
ATOM 2439 C C . ALA A 1 301 ? 15.393 -0.521 -7.341 1.00 96.81 301 ALA A C 1
ATOM 2441 O O . ALA A 1 301 ? 15.013 -1.241 -8.263 1.00 96.81 301 ALA A O 1
ATOM 2442 N N . ALA A 1 302 ? 14.597 -0.117 -6.358 1.00 95.88 302 ALA A N 1
ATOM 2443 C CA . ALA A 1 302 ? 13.166 -0.362 -6.324 1.00 95.88 302 ALA A CA 1
ATOM 2444 C C . ALA A 1 302 ? 12.449 0.756 -5.560 1.00 95.88 302 ALA A C 1
ATOM 2446 O O . ALA A 1 302 ? 13.007 1.344 -4.631 1.00 95.88 302 ALA A O 1
ATOM 2447 N N . MET A 1 303 ? 11.205 1.029 -5.947 1.00 93.00 303 MET A N 1
ATOM 2448 C CA . MET A 1 303 ? 10.339 1.997 -5.281 1.00 93.00 303 MET A CA 1
ATOM 2449 C C . MET A 1 303 ? 9.314 1.272 -4.412 1.00 93.00 303 MET A C 1
ATOM 2451 O O . MET A 1 303 ? 8.629 0.369 -4.892 1.00 93.00 303 MET A O 1
ATOM 2455 N N . ASN A 1 304 ? 9.198 1.667 -3.146 1.00 89.19 304 ASN A N 1
ATOM 2456 C CA . ASN A 1 304 ? 8.145 1.166 -2.267 1.00 89.19 304 ASN A CA 1
ATOM 2457 C C . ASN A 1 304 ? 6.855 1.999 -2.385 1.00 89.19 304 ASN A C 1
ATOM 2459 O O . ASN A 1 304 ? 6.831 3.101 -2.934 1.00 89.19 304 ASN A O 1
ATOM 2463 N N . ARG A 1 305 ? 5.766 1.497 -1.790 1.00 83.44 305 ARG A N 1
ATOM 2464 C CA . ARG A 1 305 ? 4.464 2.193 -1.766 1.00 83.44 305 ARG A CA 1
ATOM 2465 C C . ARG A 1 305 ? 4.467 3.506 -0.966 1.00 83.44 305 ARG A C 1
ATOM 2467 O O . ARG A 1 305 ? 3.555 4.312 -1.129 1.00 83.44 305 ARG A O 1
ATOM 2474 N N . ARG A 1 306 ? 5.495 3.751 -0.145 1.00 82.12 306 ARG A N 1
ATOM 2475 C CA . ARG A 1 306 ? 5.682 5.001 0.614 1.00 82.12 306 ARG A CA 1
ATOM 2476 C C . ARG A 1 306 ? 6.207 6.139 -0.279 1.00 82.12 306 ARG A C 1
ATOM 2478 O O . ARG A 1 306 ? 6.260 7.287 0.152 1.00 82.12 306 ARG A O 1
ATOM 2485 N N . GLY A 1 307 ? 6.539 5.858 -1.544 1.00 87.75 307 GLY A N 1
ATOM 2486 C CA . GLY A 1 307 ? 7.154 6.833 -2.451 1.00 87.75 307 GLY A CA 1
ATOM 2487 C C . GLY A 1 307 ? 8.638 7.035 -2.150 1.00 87.75 307 GLY A C 1
ATOM 2488 O O . GLY A 1 307 ? 9.167 8.138 -2.285 1.00 87.75 307 GLY A O 1
ATOM 2489 N N . GLU A 1 308 ? 9.305 5.980 -1.689 1.00 92.06 308 GLU A N 1
ATOM 2490 C CA . GLU A 1 308 ? 10.739 5.964 -1.445 1.00 92.06 308 GLU A CA 1
ATOM 2491 C C . GLU A 1 308 ? 11.411 5.057 -2.464 1.00 92.06 308 GLU A C 1
ATOM 2493 O O . GLU A 1 308 ? 11.031 3.898 -2.644 1.00 92.06 308 GLU A O 1
ATOM 2498 N N . ILE A 1 309 ? 12.450 5.578 -3.098 1.00 95.62 309 ILE A N 1
ATOM 2499 C CA . ILE A 1 309 ? 13.356 4.799 -3.924 1.00 95.62 309 ILE A CA 1
ATOM 2500 C C . ILE A 1 309 ? 14.516 4.367 -3.061 1.00 95.62 309 ILE A C 1
ATOM 2502 O O . ILE A 1 309 ? 15.192 5.196 -2.452 1.00 95.62 309 ILE A O 1
ATOM 2506 N N . TRP A 1 310 ? 14.755 3.068 -3.071 1.00 96.50 310 TRP A N 1
ATOM 2507 C CA . TRP A 1 310 ? 15.895 2.443 -2.438 1.00 96.50 310 TRP A CA 1
ATOM 2508 C C . TRP A 1 310 ? 16.802 1.881 -3.523 1.00 96.50 310 TRP A C 1
ATOM 2510 O O . TRP A 1 310 ? 16.321 1.215 -4.439 1.00 96.50 310 TRP A O 1
ATOM 2520 N N . SER A 1 311 ? 18.099 2.163 -3.442 1.00 96.69 311 SER A N 1
ATOM 2521 C CA . SER A 1 311 ? 19.102 1.617 -4.354 1.00 96.69 311 SER A CA 1
ATOM 2522 C C . SER A 1 311 ? 20.262 0.995 -3.592 1.00 96.69 311 SER A C 1
ATOM 2524 O O . SER A 1 311 ? 20.613 1.448 -2.507 1.00 96.69 311 SER A O 1
ATOM 2526 N N . HIS A 1 312 ? 20.844 -0.061 -4.151 1.00 97.12 312 HIS A N 1
ATOM 2527 C CA . HIS A 1 312 ? 21.938 -0.803 -3.542 1.00 97.12 312 HIS A CA 1
ATOM 2528 C C . HIS A 1 312 ? 22.960 -1.259 -4.583 1.00 97.12 312 HIS A C 1
ATOM 2530 O O . HIS A 1 312 ? 22.620 -1.682 -5.696 1.00 97.12 312 HIS A O 1
ATOM 2536 N N . GLY A 1 313 ? 24.223 -1.231 -4.165 1.00 95.31 313 GLY A N 1
ATOM 2537 C CA . GLY A 1 313 ? 25.335 -1.821 -4.890 1.00 95.31 313 GLY A CA 1
ATOM 2538 C C . GLY A 1 313 ? 25.582 -1.182 -6.253 1.00 95.31 313 GLY A C 1
ATOM 2539 O O . GLY A 1 313 ? 25.402 0.018 -6.447 1.00 95.31 313 GLY A O 1
ATOM 2540 N N . GLY A 1 314 ? 26.011 -2.002 -7.210 1.00 94.44 314 GLY A N 1
ATOM 2541 C CA . GLY A 1 314 ? 26.442 -1.529 -8.520 1.00 94.44 314 GLY A CA 1
ATOM 2542 C C . GLY A 1 314 ? 27.933 -1.231 -8.557 1.00 94.44 314 GLY A C 1
ATOM 2543 O O . GLY A 1 314 ? 28.696 -1.684 -7.703 1.00 94.44 314 GLY A O 1
ATOM 2544 N N . VAL A 1 315 ? 28.339 -0.528 -9.606 1.00 92.62 315 VAL A N 1
ATOM 2545 C CA . VAL A 1 315 ? 29.731 -0.261 -9.952 1.00 92.62 315 VAL A CA 1
ATOM 2546 C C . VAL A 1 315 ? 29.983 1.241 -9.948 1.00 92.62 315 VAL A C 1
ATOM 2548 O O . VAL A 1 315 ? 29.178 2.006 -10.488 1.00 92.62 315 VAL A O 1
ATOM 2551 N N . ILE A 1 316 ? 31.103 1.638 -9.350 1.00 90.56 316 ILE A N 1
ATOM 2552 C CA . ILE A 1 316 ? 31.657 2.990 -9.390 1.00 90.56 316 ILE A CA 1
ATOM 2553 C C . ILE A 1 316 ? 32.968 2.980 -10.172 1.00 90.56 316 ILE A C 1
ATOM 2555 O O . ILE A 1 316 ? 33.725 2.007 -10.135 1.00 90.56 316 ILE A O 1
ATOM 2559 N N . GLN A 1 317 ? 33.246 4.090 -10.843 1.00 80.44 317 GLN A N 1
ATOM 2560 C CA . GLN A 1 317 ? 34.521 4.316 -11.510 1.00 80.44 317 GLN A CA 1
ATOM 2561 C C . GLN A 1 317 ? 35.466 5.036 -10.543 1.00 80.44 317 GLN A C 1
ATOM 2563 O O . GLN A 1 317 ? 35.088 6.038 -9.930 1.00 80.44 317 GLN A O 1
ATOM 2568 N N . ARG A 1 318 ? 36.687 4.518 -10.373 1.00 68.88 318 ARG A N 1
ATOM 2569 C CA . ARG A 1 318 ? 37.714 5.175 -9.550 1.00 68.88 318 ARG A CA 1
ATOM 2570 C C . ARG A 1 318 ? 38.313 6.370 -10.296 1.00 68.88 318 ARG A C 1
ATOM 2572 O O . ARG A 1 318 ? 38.336 6.408 -11.522 1.00 68.88 318 ARG A O 1
ATOM 2579 N N . SER A 1 319 ? 38.799 7.353 -9.539 1.00 56.72 319 SER A N 1
ATOM 2580 C CA . SER A 1 319 ? 39.288 8.650 -10.034 1.00 56.72 319 SER A CA 1
ATOM 2581 C C . SER A 1 319 ? 40.498 8.576 -10.977 1.00 56.72 319 SER A C 1
ATOM 2583 O O . SER A 1 319 ? 40.789 9.557 -11.656 1.00 56.72 319 SER A O 1
ATOM 2585 N N . THR A 1 320 ? 41.186 7.435 -11.056 1.00 56.88 320 THR A N 1
ATOM 2586 C CA . THR A 1 320 ? 42.286 7.185 -11.997 1.00 56.88 320 THR A CA 1
ATOM 2587 C C . THR A 1 320 ? 41.905 6.061 -12.957 1.00 56.88 320 THR A C 1
ATOM 2589 O O . THR A 1 320 ? 41.544 4.975 -12.505 1.00 56.88 320 THR A O 1
ATOM 2592 N N . HIS A 1 321 ? 42.037 6.296 -14.268 1.00 56.53 321 HIS A N 1
ATOM 2593 C CA . HIS A 1 321 ? 41.730 5.316 -15.325 1.00 56.53 321 HIS A CA 1
ATOM 2594 C C . HIS A 1 321 ? 42.513 3.992 -15.214 1.00 56.53 321 HIS A C 1
ATOM 2596 O O . HIS A 1 321 ? 42.105 3.000 -15.807 1.00 56.53 321 HIS A O 1
ATOM 2602 N N . ASP A 1 322 ? 43.585 3.954 -14.417 1.00 54.72 322 ASP A N 1
ATOM 2603 C CA . ASP A 1 322 ? 44.437 2.774 -14.221 1.00 54.72 322 ASP A CA 1
ATOM 2604 C C . ASP A 1 322 ? 43.938 1.791 -13.142 1.00 54.72 322 ASP A C 1
ATOM 2606 O O . ASP A 1 322 ? 44.523 0.721 -12.966 1.00 54.72 322 ASP A O 1
ATOM 2610 N N . LEU A 1 323 ? 42.889 2.130 -12.379 1.00 57.00 323 LEU A N 1
ATOM 2611 C CA . LEU A 1 323 ? 42.347 1.252 -11.335 1.00 57.00 323 LEU A CA 1
ATOM 2612 C C . LEU A 1 323 ? 41.065 0.556 -11.810 1.00 57.00 323 LEU A C 1
ATOM 2614 O O . LEU A 1 323 ? 40.207 1.209 -12.403 1.00 57.00 323 LEU A O 1
ATOM 2618 N N . PRO A 1 324 ? 40.893 -0.748 -11.519 1.00 65.88 324 PRO A N 1
ATOM 2619 C CA . PRO A 1 324 ? 39.701 -1.476 -11.923 1.00 65.88 324 PRO A CA 1
ATOM 2620 C C . PRO A 1 324 ? 38.453 -0.923 -11.230 1.00 65.88 324 PRO A C 1
ATOM 2622 O O . PRO A 1 324 ? 38.498 -0.489 -10.075 1.00 65.88 324 PRO A O 1
ATOM 2625 N N . ASP A 1 325 ? 37.337 -1.007 -11.946 1.00 77.44 325 ASP A N 1
ATOM 2626 C CA . ASP A 1 325 ? 36.002 -0.682 -11.461 1.00 77.44 325 ASP A CA 1
ATOM 2627 C C . ASP A 1 325 ? 35.677 -1.363 -10.127 1.00 77.44 325 ASP A C 1
ATOM 2629 O O . ASP A 1 325 ? 35.876 -2.569 -9.939 1.00 77.44 325 ASP A O 1
ATOM 2633 N N . GLU A 1 326 ? 35.107 -0.590 -9.207 1.00 87.88 326 GLU A N 1
ATOM 2634 C CA . GLU A 1 326 ? 34.809 -1.040 -7.854 1.00 87.88 326 GLU A CA 1
ATOM 2635 C C . GLU A 1 326 ? 33.316 -1.310 -7.686 1.00 87.88 326 GLU A C 1
ATOM 2637 O O . GLU A 1 326 ? 32.468 -0.521 -8.095 1.00 87.88 326 GLU A O 1
ATOM 2642 N N . ARG A 1 327 ? 32.983 -2.445 -7.065 1.00 91.44 327 ARG A N 1
ATOM 2643 C CA . ARG A 1 327 ? 31.610 -2.751 -6.652 1.00 91.44 327 ARG A CA 1
ATOM 2644 C C . ARG A 1 327 ? 31.405 -2.312 -5.219 1.00 91.44 327 ARG A C 1
ATOM 2646 O O . ARG A 1 327 ? 32.240 -2.610 -4.372 1.00 91.44 327 ARG A O 1
ATOM 2653 N N . ILE A 1 328 ? 30.267 -1.685 -4.957 1.00 92.75 328 ILE A N 1
ATOM 2654 C CA . ILE A 1 328 ? 29.927 -1.165 -3.630 1.00 92.75 328 ILE A CA 1
ATOM 2655 C C . ILE A 1 328 ? 28.819 -1.989 -2.963 1.00 92.75 328 ILE A C 1
ATOM 2657 O O . ILE A 1 328 ? 28.160 -2.812 -3.605 1.00 92.75 328 ILE A O 1
ATOM 2661 N N . THR A 1 329 ? 28.626 -1.760 -1.666 1.00 92.94 329 THR A N 1
ATOM 2662 C CA . THR A 1 329 ? 27.518 -2.291 -0.844 1.00 92.94 329 THR A CA 1
ATOM 2663 C C . THR A 1 329 ? 26.636 -1.189 -0.264 1.00 92.94 329 THR A C 1
ATOM 2665 O O . THR A 1 329 ? 25.687 -1.482 0.462 1.00 92.94 329 THR A O 1
ATOM 2668 N N . SER A 1 330 ? 26.944 0.081 -0.556 1.00 93.88 330 SER A N 1
ATOM 2669 C CA . SER A 1 330 ? 26.164 1.209 -0.056 1.00 93.88 330 SER A CA 1
ATOM 2670 C C . SER A 1 330 ? 24.708 1.092 -0.487 1.00 93.88 330 SER A C 1
ATOM 2672 O O . SER A 1 330 ? 24.392 0.637 -1.594 1.00 93.88 330 SER A O 1
ATOM 2674 N N . ILE A 1 331 ? 23.832 1.517 0.417 1.00 95.12 331 ILE A N 1
ATOM 2675 C CA . ILE A 1 331 ? 22.396 1.596 0.210 1.00 95.12 331 ILE A CA 1
ATOM 2676 C C . ILE A 1 331 ? 21.968 3.057 0.338 1.00 95.12 331 ILE A C 1
ATOM 2678 O O . ILE A 1 331 ? 22.326 3.749 1.294 1.00 95.12 331 ILE A O 1
ATOM 2682 N N . TYR A 1 332 ? 21.212 3.531 -0.644 1.00 95.62 332 TYR A N 1
ATOM 2683 C CA . TYR A 1 332 ? 20.735 4.905 -0.705 1.00 95.62 332 TYR A CA 1
ATOM 2684 C C . TYR A 1 332 ? 19.210 4.937 -0.719 1.00 95.62 332 TYR A C 1
ATOM 2686 O O . TYR A 1 332 ? 18.565 4.060 -1.292 1.00 95.62 332 TYR A O 1
ATOM 2694 N N . LYS A 1 333 ? 18.644 5.975 -0.105 1.00 94.38 333 LYS A N 1
ATOM 2695 C CA . LYS A 1 333 ? 17.208 6.258 -0.044 1.00 94.38 333 LYS A CA 1
ATOM 2696 C C . LYS A 1 333 ? 16.932 7.631 -0.650 1.00 94.38 333 LYS A C 1
ATOM 2698 O O . LYS A 1 333 ? 17.664 8.576 -0.371 1.00 94.38 333 LYS A O 1
ATOM 2703 N N . MET A 1 334 ? 15.855 7.772 -1.416 1.00 93.44 334 MET A N 1
ATOM 2704 C CA . MET A 1 334 ? 15.332 9.066 -1.863 1.00 93.44 334 MET A CA 1
ATOM 2705 C C . MET A 1 334 ? 13.805 9.085 -1.808 1.00 93.44 334 MET A C 1
ATOM 2707 O O . MET A 1 334 ? 13.155 8.177 -2.313 1.00 93.44 334 MET A O 1
ATOM 2711 N N . HIS A 1 335 ? 13.224 10.154 -1.265 1.00 90.38 335 HIS A N 1
ATOM 2712 C CA . HIS A 1 335 ? 11.779 10.392 -1.332 1.00 90.38 335 HIS A CA 1
ATOM 2713 C C . HIS A 1 335 ? 11.394 11.076 -2.649 1.00 90.38 335 HIS A C 1
ATOM 2715 O O . HIS A 1 335 ? 11.979 12.111 -2.992 1.00 90.38 335 HIS A O 1
ATOM 2721 N N . THR A 1 336 ? 10.408 10.519 -3.359 1.00 87.25 336 THR A N 1
ATOM 2722 C CA . THR A 1 336 ? 9.862 11.068 -4.615 1.00 87.25 336 THR A CA 1
ATOM 2723 C C . THR A 1 336 ? 8.668 11.989 -4.407 1.00 87.25 336 THR A C 1
ATOM 2725 O O . THR A 1 336 ? 8.433 12.877 -5.218 1.00 87.25 336 THR A O 1
ATOM 2728 N N . LYS A 1 337 ? 7.968 11.843 -3.283 1.00 81.94 337 LYS A N 1
ATOM 2729 C CA . LYS A 1 337 ? 6.936 12.767 -2.806 1.00 81.94 337 LYS A CA 1
ATOM 2730 C C . LYS A 1 337 ? 7.282 13.266 -1.409 1.00 81.94 337 LYS A C 1
ATOM 2732 O O . LYS A 1 337 ? 8.138 12.691 -0.737 1.00 81.94 337 LYS A O 1
ATOM 2737 N N . VAL A 1 338 ? 6.617 14.332 -0.972 1.00 77.50 338 VAL A N 1
ATOM 2738 C CA . VAL A 1 338 ? 6.647 14.715 0.443 1.00 77.50 338 VAL A CA 1
ATOM 2739 C C . VAL A 1 338 ? 6.090 13.523 1.238 1.00 77.50 338 VAL A C 1
ATOM 2741 O O . VAL A 1 338 ? 4.998 13.057 0.899 1.00 77.50 338 VAL A O 1
ATOM 2744 N N . PRO A 1 339 ? 6.847 12.959 2.201 1.00 73.12 339 PRO A N 1
ATOM 2745 C CA . PRO A 1 339 ? 6.330 11.883 3.033 1.00 73.12 339 PRO A CA 1
ATOM 2746 C C . PRO A 1 339 ? 5.110 12.399 3.788 1.00 73.12 339 PRO A C 1
ATOM 2748 O O . PRO A 1 339 ? 5.092 13.555 4.215 1.00 73.12 339 PRO A O 1
ATOM 2751 N N . ASP A 1 340 ? 4.097 11.555 3.947 1.00 68.94 340 ASP A N 1
ATOM 2752 C CA . ASP A 1 340 ? 2.992 11.913 4.822 1.00 68.94 340 ASP A CA 1
ATOM 2753 C C . ASP A 1 340 ? 3.484 12.037 6.275 1.00 68.94 340 ASP A C 1
ATOM 2755 O O . ASP A 1 340 ? 4.573 11.585 6.649 1.00 68.94 340 ASP A O 1
ATOM 2759 N N . LEU A 1 341 ? 2.685 12.709 7.098 1.00 66.81 341 LEU A N 1
ATOM 2760 C CA . LEU A 1 341 ? 3.043 12.980 8.484 1.00 66.81 341 LEU A CA 1
ATOM 2761 C C . LEU A 1 341 ? 3.292 11.694 9.282 1.00 66.81 341 LEU A C 1
ATOM 2763 O O . LEU A 1 341 ? 4.188 11.663 10.122 1.00 66.81 341 LEU A O 1
ATOM 2767 N N . THR A 1 342 ? 2.544 10.630 8.988 1.00 68.00 342 THR A N 1
ATOM 2768 C CA . THR A 1 342 ? 2.731 9.314 9.600 1.00 68.00 342 THR A CA 1
ATOM 2769 C C . THR A 1 342 ? 4.119 8.769 9.268 1.00 68.00 342 THR A C 1
ATOM 2771 O O . THR A 1 342 ? 4.851 8.351 10.153 1.00 68.00 342 THR A O 1
ATOM 2774 N N . GLU A 1 343 ? 4.573 8.861 8.026 1.00 74.31 343 GLU A N 1
ATOM 2775 C CA . GLU A 1 343 ? 5.912 8.419 7.654 1.00 74.31 343 GLU A CA 1
ATOM 2776 C C . GLU A 1 343 ? 7.019 9.284 8.268 1.00 74.31 343 GLU A C 1
ATOM 2778 O O . GLU A 1 343 ? 8.044 8.757 8.715 1.00 74.31 343 GLU A O 1
ATOM 2783 N N . VAL A 1 344 ? 6.800 10.599 8.377 1.00 75.88 344 VAL A N 1
ATOM 2784 C CA . VAL A 1 344 ? 7.730 11.508 9.068 1.00 75.88 344 VAL A CA 1
ATOM 2785 C C . VAL A 1 344 ? 7.857 11.140 10.543 1.00 75.88 344 VAL A C 1
ATOM 2787 O O . VAL A 1 344 ? 8.972 11.039 11.066 1.00 75.88 344 VAL A O 1
ATOM 2790 N N . CYS A 1 345 ? 6.738 10.930 11.233 1.00 70.44 345 CYS A N 1
ATOM 2791 C CA . CYS A 1 345 ? 6.765 10.575 12.642 1.00 70.44 345 CYS A CA 1
ATOM 2792 C C . CYS A 1 345 ? 7.389 9.183 12.851 1.00 70.44 345 CYS A C 1
ATOM 2794 O O . CYS A 1 345 ? 8.093 8.994 13.842 1.00 70.44 345 CYS A O 1
ATOM 2796 N N . TRP A 1 346 ? 7.241 8.251 11.898 1.00 76.06 346 TRP A N 1
ATOM 2797 C CA . TRP A 1 346 ? 7.778 6.891 11.983 1.00 76.06 346 TRP A CA 1
ATOM 2798 C C . TRP A 1 346 ? 9.293 6.918 11.902 1.00 76.06 346 TRP A C 1
ATOM 2800 O O . TRP A 1 346 ? 9.984 6.413 12.789 1.00 76.06 346 TRP A O 1
ATOM 2810 N N . ASP A 1 347 ? 9.818 7.600 10.884 1.00 74.94 347 ASP A N 1
ATOM 2811 C CA . ASP A 1 347 ? 11.252 7.793 10.717 1.00 74.94 347 ASP A CA 1
ATOM 2812 C C . ASP A 1 347 ? 11.857 8.497 11.949 1.00 74.94 347 ASP A C 1
ATOM 2814 O O . ASP A 1 347 ? 12.962 8.150 12.378 1.00 74.94 347 ASP A O 1
ATOM 2818 N N . ARG A 1 348 ? 11.136 9.441 12.574 1.00 72.88 348 ARG A N 1
ATOM 2819 C CA . ARG A 1 348 ? 11.577 10.104 13.815 1.00 72.88 348 ARG A CA 1
ATOM 2820 C C . ARG A 1 348 ? 11.566 9.179 15.024 1.00 72.88 348 ARG A C 1
ATOM 2822 O O . ARG A 1 348 ? 12.594 9.095 15.689 1.00 72.88 348 ARG A O 1
ATOM 2829 N N . PHE A 1 349 ? 10.477 8.456 15.271 1.00 75.38 349 PHE A N 1
ATOM 2830 C CA . PHE A 1 349 ? 10.395 7.459 16.340 1.00 75.38 349 PHE A CA 1
ATOM 2831 C C . PHE A 1 349 ? 11.561 6.471 16.252 1.00 75.38 349 PHE A C 1
ATOM 2833 O O . PHE A 1 349 ? 12.293 6.273 17.220 1.00 75.38 349 PHE A O 1
ATOM 2840 N N . LEU A 1 350 ? 11.812 5.942 15.055 1.00 76.69 350 LEU A N 1
ATOM 2841 C CA . LEU A 1 350 ? 12.924 5.038 14.798 1.00 76.69 350 LEU A CA 1
ATOM 2842 C C . LEU A 1 350 ? 14.298 5.660 15.081 1.00 76.69 350 LEU A C 1
ATOM 2844 O O . LEU A 1 350 ? 15.212 4.960 15.516 1.00 76.69 350 LEU A O 1
ATOM 2848 N N . ASN A 1 351 ? 14.478 6.954 14.810 1.00 75.50 351 ASN A N 1
ATOM 2849 C CA . ASN A 1 351 ? 15.723 7.668 15.102 1.00 75.50 351 ASN A CA 1
ATOM 2850 C C . ASN A 1 351 ? 15.917 7.949 16.600 1.00 75.50 351 ASN A C 1
ATOM 2852 O O . ASN A 1 351 ? 17.053 8.142 17.023 1.00 75.50 351 ASN A O 1
ATOM 2856 N N . CYS A 1 352 ? 14.848 7.939 17.395 1.00 71.44 352 CYS A N 1
ATOM 2857 C CA . CYS A 1 352 ? 14.915 8.084 18.847 1.00 71.44 352 CYS A CA 1
ATOM 2858 C C . CYS A 1 352 ? 15.193 6.762 19.581 1.00 71.44 352 CYS A C 1
ATOM 2860 O O . CYS A 1 352 ? 15.540 6.778 20.762 1.00 71.44 352 CYS A O 1
ATOM 2862 N N . LEU A 1 353 ? 15.064 5.615 18.908 1.00 68.12 353 LEU A N 1
ATOM 2863 C CA . LEU A 1 353 ? 15.414 4.321 19.488 1.00 68.12 353 LEU A CA 1
ATOM 2864 C C . LEU A 1 353 ? 16.936 4.153 19.547 1.00 68.12 353 LEU A C 1
ATOM 2866 O O . LEU A 1 353 ? 17.598 4.048 18.514 1.00 68.12 353 LEU A O 1
ATOM 2870 N N . ALA A 1 354 ? 17.477 4.059 20.765 1.00 70.62 354 ALA A N 1
ATOM 2871 C CA . ALA A 1 354 ? 18.893 3.758 20.994 1.00 70.62 354 ALA A CA 1
ATOM 2872 C C . ALA A 1 354 ? 19.282 2.356 20.484 1.00 70.62 354 ALA A C 1
ATOM 2874 O O . ALA A 1 354 ? 20.363 2.177 19.929 1.00 70.62 354 ALA A O 1
ATOM 2875 N N . ASP A 1 355 ? 18.381 1.377 20.628 1.00 75.62 355 ASP A N 1
ATOM 2876 C CA . ASP A 1 355 ? 18.503 0.044 20.036 1.00 75.62 355 ASP A CA 1
ATOM 2877 C C . ASP A 1 355 ? 17.222 -0.317 19.276 1.00 75.62 355 ASP A C 1
ATOM 2879 O O . ASP A 1 355 ? 16.150 -0.502 19.855 1.00 75.62 355 ASP A O 1
ATOM 2883 N N . ARG A 1 356 ? 17.340 -0.450 17.953 1.00 76.56 356 ARG A N 1
ATOM 2884 C CA . ARG A 1 356 ? 16.226 -0.821 17.069 1.00 76.56 356 ARG A CA 1
ATOM 2885 C C . ARG A 1 356 ? 15.801 -2.280 17.242 1.00 76.56 356 ARG A C 1
ATOM 2887 O O . ARG A 1 356 ? 14.674 -2.614 16.892 1.00 76.56 356 ARG A O 1
ATOM 2894 N N . ASN A 1 357 ? 16.641 -3.145 17.824 1.00 75.25 357 ASN A N 1
ATOM 2895 C CA . ASN A 1 357 ? 16.285 -4.547 18.074 1.00 75.25 357 ASN A CA 1
ATOM 2896 C C . ASN A 1 357 ? 15.147 -4.704 19.091 1.00 75.25 357 ASN A C 1
ATOM 2898 O O . ASN A 1 357 ? 14.501 -5.752 19.106 1.00 75.25 357 ASN A O 1
ATOM 2902 N N . VAL A 1 358 ? 14.857 -3.669 19.893 1.00 70.31 358 VAL A N 1
ATOM 2903 C CA . VAL A 1 358 ? 13.694 -3.629 20.798 1.00 70.31 358 VAL A CA 1
ATOM 2904 C C . VAL A 1 358 ? 12.383 -3.867 20.040 1.00 70.31 358 VAL A C 1
ATOM 2906 O O . VAL A 1 358 ? 11.479 -4.513 20.565 1.00 70.31 358 VAL A O 1
ATOM 2909 N N . LEU A 1 359 ? 12.309 -3.454 18.770 1.00 69.31 359 LEU A N 1
ATOM 2910 C CA . LEU A 1 359 ? 11.151 -3.691 17.901 1.00 69.31 359 LEU A CA 1
ATOM 2911 C C . LEU A 1 359 ? 10.874 -5.186 17.670 1.00 69.31 359 LEU A C 1
ATOM 2913 O O . LEU A 1 359 ? 9.724 -5.573 17.489 1.00 69.31 359 LEU A O 1
ATOM 2917 N N . ILE A 1 360 ? 11.914 -6.028 17.697 1.00 68.81 360 ILE A N 1
ATOM 2918 C CA . ILE A 1 360 ? 11.795 -7.486 17.545 1.00 68.81 360 ILE A CA 1
ATOM 2919 C C . ILE A 1 360 ? 11.697 -8.174 18.907 1.00 68.81 360 ILE A C 1
ATOM 2921 O O . ILE A 1 360 ? 10.915 -9.108 19.068 1.00 68.81 360 ILE A O 1
ATOM 2925 N N . SER A 1 361 ? 12.507 -7.759 19.885 1.00 67.75 361 SER A N 1
ATOM 2926 C CA . SER A 1 361 ? 12.577 -8.432 21.188 1.00 67.75 361 SER A CA 1
ATOM 2927 C C . SER A 1 361 ? 11.365 -8.139 22.075 1.00 67.75 361 SER A C 1
ATOM 2929 O O . SER A 1 361 ? 11.041 -8.936 22.956 1.00 67.75 361 SER A O 1
ATOM 2931 N N . GLN A 1 362 ? 10.669 -7.025 21.835 1.00 66.06 362 GLN A N 1
ATOM 2932 C CA . GLN A 1 362 ? 9.501 -6.587 22.594 1.00 66.06 362 GLN A CA 1
ATOM 2933 C C . GLN A 1 362 ? 8.361 -6.149 21.653 1.00 66.06 362 GLN A C 1
ATOM 2935 O O . GLN A 1 362 ? 7.948 -4.992 21.663 1.00 66.06 362 GLN A O 1
ATOM 2940 N N . PRO A 1 363 ? 7.772 -7.070 20.865 1.00 57.84 363 PRO A N 1
ATOM 2941 C CA . PRO A 1 363 ? 6.744 -6.727 19.875 1.00 57.84 363 PRO A CA 1
ATOM 2942 C C . PRO A 1 363 ? 5.441 -6.208 20.512 1.00 57.84 363 PRO A C 1
ATOM 2944 O O . PRO A 1 363 ? 4.627 -5.541 19.869 1.00 57.84 363 PRO A O 1
ATOM 2947 N N . HIS A 1 364 ? 5.247 -6.474 21.806 1.00 56.28 364 HIS A N 1
ATOM 2948 C CA . HIS A 1 364 ? 4.152 -5.917 22.591 1.00 56.28 364 HIS A CA 1
ATOM 2949 C C . HIS A 1 364 ? 4.265 -4.395 22.758 1.00 56.28 364 HIS A C 1
ATOM 2951 O O . HIS A 1 364 ? 3.224 -3.758 22.849 1.00 56.28 364 HIS A O 1
ATOM 2957 N N . LEU A 1 365 ? 5.467 -3.798 22.730 1.00 52.84 365 LEU A N 1
ATOM 2958 C CA . LEU A 1 365 ? 5.633 -2.338 22.779 1.00 52.84 365 LEU A CA 1
ATOM 2959 C C . LEU A 1 365 ? 5.004 -1.661 21.563 1.00 52.84 365 LEU A C 1
ATOM 2961 O O . LEU A 1 365 ? 4.359 -0.634 21.702 1.00 52.84 365 LEU A O 1
ATOM 2965 N N . LEU A 1 366 ? 5.121 -2.260 20.379 1.00 52.19 366 LEU A N 1
ATOM 2966 C CA . LEU A 1 366 ? 4.492 -1.739 19.158 1.00 52.19 366 LEU A CA 1
ATOM 2967 C C . LEU A 1 366 ? 2.972 -1.782 19.259 1.00 52.19 366 LEU A C 1
ATOM 2969 O O . LEU A 1 366 ? 2.288 -0.852 18.850 1.00 52.19 366 LEU A O 1
ATOM 2973 N N . THR A 1 367 ? 2.464 -2.849 19.876 1.00 51.28 367 THR A N 1
ATOM 2974 C CA . THR A 1 367 ? 1.035 -3.019 20.142 1.00 51.28 367 THR A CA 1
ATOM 2975 C C . THR A 1 367 ? 0.554 -2.036 21.219 1.00 51.28 367 THR A C 1
ATOM 2977 O O . THR A 1 367 ? -0.523 -1.471 21.084 1.00 51.28 367 THR A O 1
ATOM 2980 N N . GLN A 1 368 ? 1.361 -1.772 22.253 1.00 47.72 368 GLN A N 1
ATOM 2981 C CA . GLN A 1 368 ? 1.088 -0.774 23.297 1.00 47.72 368 GLN A CA 1
ATOM 2982 C C . GLN A 1 368 ? 1.129 0.663 22.761 1.00 47.72 368 GLN A C 1
ATOM 2984 O O . GLN A 1 368 ? 0.332 1.492 23.185 1.00 47.72 368 GLN A O 1
ATOM 2989 N N . LEU A 1 369 ? 2.021 0.943 21.810 1.00 47.56 369 LEU A N 1
ATOM 2990 C CA . LEU A 1 369 ? 2.149 2.233 21.126 1.00 47.56 369 LEU A CA 1
ATOM 2991 C C . LEU A 1 369 ? 1.185 2.372 19.931 1.00 47.56 369 LEU A C 1
ATOM 2993 O O . LEU A 1 369 ? 1.229 3.381 19.234 1.00 47.56 369 LEU A O 1
ATOM 2997 N N . ASN A 1 370 ? 0.324 1.371 19.687 1.00 47.97 370 ASN A N 1
ATOM 2998 C CA . ASN A 1 370 ? -0.610 1.295 18.555 1.00 47.97 370 ASN A CA 1
ATOM 2999 C C . ASN A 1 370 ? 0.049 1.517 17.173 1.00 47.97 370 ASN A C 1
ATOM 3001 O O . ASN A 1 370 ? -0.605 1.942 16.220 1.00 47.97 370 ASN A O 1
ATOM 3005 N N . ILE A 1 371 ? 1.337 1.196 17.043 1.00 51.88 371 ILE A N 1
ATOM 3006 C CA . ILE A 1 371 ? 2.058 1.242 15.772 1.00 51.88 371 ILE A CA 1
ATOM 3007 C C . ILE A 1 371 ? 1.614 0.030 14.940 1.00 51.88 371 ILE A C 1
ATOM 3009 O O . ILE A 1 371 ? 1.718 -1.107 15.417 1.00 51.88 371 ILE A O 1
ATOM 3013 N N . PRO A 1 372 ? 1.131 0.224 13.700 1.00 54.66 372 PRO A N 1
ATOM 3014 C CA . PRO A 1 372 ? 0.713 -0.886 12.861 1.00 54.66 372 PRO A CA 1
ATOM 3015 C C . PRO A 1 372 ? 1.830 -1.910 12.651 1.00 54.66 372 PRO A C 1
ATOM 3017 O O . PRO A 1 372 ? 2.942 -1.574 12.239 1.00 54.66 372 PRO A O 1
ATOM 3020 N N . HIS A 1 373 ? 1.501 -3.192 12.825 1.00 59.16 373 HIS A N 1
ATOM 3021 C CA . HIS A 1 373 ? 2.446 -4.290 12.592 1.00 59.16 373 HIS A CA 1
ATOM 3022 C C . HIS A 1 373 ? 2.968 -4.343 11.147 1.00 59.16 373 HIS A C 1
ATOM 3024 O O . HIS A 1 373 ? 4.022 -4.929 10.911 1.00 59.16 373 HIS A O 1
ATOM 3030 N N . PHE A 1 374 ? 2.296 -3.702 10.180 1.00 63.56 374 PHE A N 1
ATOM 3031 C CA . PHE A 1 374 ? 2.752 -3.686 8.786 1.00 63.56 374 PHE A CA 1
ATOM 3032 C C . PHE A 1 374 ? 4.082 -2.951 8.573 1.00 63.56 374 PHE A C 1
ATOM 3034 O O . PHE A 1 374 ? 4.758 -3.226 7.588 1.00 63.56 374 PHE A O 1
ATOM 3041 N N . TYR A 1 375 ? 4.508 -2.082 9.497 1.00 63.62 375 TYR A N 1
ATOM 3042 C CA . TYR A 1 375 ? 5.841 -1.470 9.444 1.00 63.62 375 TYR A CA 1
ATOM 3043 C C . TYR A 1 375 ? 6.980 -2.484 9.629 1.00 63.62 375 TYR A C 1
ATOM 3045 O O . TYR A 1 375 ? 8.128 -2.203 9.281 1.00 63.62 375 TYR A O 1
ATOM 3053 N N . LEU A 1 376 ? 6.667 -3.660 10.177 1.00 64.75 376 LEU A N 1
ATOM 3054 C CA . LEU A 1 376 ? 7.623 -4.720 10.496 1.00 64.75 376 LEU A CA 1
ATOM 3055 C C . LEU A 1 376 ? 7.251 -6.073 9.882 1.00 64.75 376 LEU A C 1
ATOM 3057 O O . LEU A 1 376 ? 8.040 -7.011 9.953 1.00 64.75 376 LEU A O 1
ATOM 3061 N N . SER A 1 377 ? 6.058 -6.197 9.300 1.00 59.69 377 SER A N 1
ATOM 3062 C CA . SER A 1 377 ? 5.598 -7.439 8.689 1.00 59.69 377 SER A CA 1
ATOM 3063 C C . SER A 1 377 ? 5.989 -7.507 7.218 1.00 59.69 377 SER A C 1
ATOM 3065 O O . SER A 1 377 ? 5.697 -6.578 6.474 1.00 59.69 377 SER A O 1
ATOM 3067 N N . ASN A 1 378 ? 6.455 -8.672 6.771 1.00 51.06 378 ASN A N 1
ATOM 3068 C CA . ASN A 1 378 ? 6.738 -8.975 5.360 1.00 51.06 378 ASN A CA 1
ATOM 3069 C C . ASN A 1 378 ? 5.486 -8.973 4.442 1.00 51.06 378 ASN A C 1
ATOM 3071 O O . ASN A 1 378 ? 5.578 -9.361 3.276 1.00 51.06 378 ASN A O 1
ATOM 3075 N N . ASN A 1 379 ? 4.289 -8.645 4.948 1.00 46.28 379 ASN A N 1
ATOM 3076 C CA . ASN A 1 379 ? 3.058 -8.735 4.167 1.00 46.28 379 ASN A CA 1
ATOM 3077 C C . ASN A 1 379 ? 2.977 -7.579 3.162 1.00 46.28 379 ASN A C 1
ATOM 3079 O O . ASN A 1 379 ? 2.845 -6.414 3.529 1.00 46.28 379 ASN A O 1
ATOM 3083 N N . MET A 1 380 ? 2.982 -7.921 1.875 1.00 42.12 380 MET A N 1
ATOM 3084 C CA . MET A 1 380 ? 2.532 -7.028 0.812 1.00 42.12 380 MET A CA 1
ATOM 3085 C C . MET A 1 380 ? 1.046 -6.711 1.036 1.00 42.12 380 MET A C 1
ATOM 3087 O O . MET A 1 380 ? 0.249 -7.653 1.022 1.00 42.12 380 MET A O 1
ATOM 3091 N N . PRO A 1 381 ? 0.635 -5.443 1.231 1.00 38.28 381 PRO A N 1
ATOM 3092 C CA . PRO A 1 381 ? -0.785 -5.132 1.361 1.00 38.28 381 PRO A CA 1
ATOM 3093 C C . PRO A 1 381 ? -1.495 -5.549 0.064 1.00 38.28 381 PRO A C 1
ATOM 3095 O O . PRO A 1 381 ? -1.019 -5.213 -1.029 1.00 38.28 381 PRO A O 1
ATOM 3098 N N . GLY A 1 382 ? -2.590 -6.308 0.142 1.00 35.69 382 GLY A N 1
ATOM 3099 C CA . GLY A 1 382 ? -3.377 -6.664 -1.042 1.00 35.69 382 GLY A CA 1
ATOM 3100 C C . GLY A 1 382 ? -3.905 -5.418 -1.759 1.00 35.69 382 GLY A C 1
ATOM 3101 O O . GLY A 1 382 ? -4.060 -4.363 -1.146 1.00 35.69 382 GLY A O 1
ATOM 3102 N N . GLU A 1 383 ? -4.203 -5.513 -3.059 1.00 35.00 383 GLU A N 1
ATOM 3103 C CA . GLU A 1 383 ? -4.949 -4.453 -3.769 1.00 35.00 383 GLU A CA 1
ATOM 3104 C C . GLU A 1 383 ? -6.306 -4.169 -3.090 1.00 35.00 383 GLU A C 1
ATOM 3106 O O . GLU A 1 383 ? -6.766 -3.030 -3.090 1.00 35.00 383 GLU A O 1
ATOM 3111 N N . SER A 1 384 ? -6.887 -5.161 -2.405 1.00 31.64 384 SER A N 1
ATOM 3112 C CA . SER A 1 384 ? -8.091 -5.023 -1.574 1.00 31.64 384 SER A CA 1
ATOM 3113 C C . SER A 1 384 ? -7.870 -4.331 -0.223 1.00 31.64 384 SER A C 1
ATOM 3115 O O . SER A 1 384 ? -8.839 -3.874 0.375 1.00 31.64 384 SER A O 1
ATOM 3117 N N . ASP A 1 385 ? -6.629 -4.241 0.265 1.00 33.47 385 ASP A N 1
ATOM 3118 C CA . ASP A 1 385 ? -6.324 -3.671 1.587 1.00 33.47 385 ASP A CA 1
ATOM 3119 C C . ASP A 1 385 ? -6.061 -2.154 1.528 1.00 33.47 385 ASP A C 1
ATOM 3121 O O . ASP A 1 385 ? -6.078 -1.483 2.558 1.00 33.47 385 ASP A O 1
ATOM 3125 N N . ASN A 1 386 ? -5.845 -1.600 0.325 1.00 34.78 386 ASN A N 1
ATOM 3126 C CA . ASN A 1 386 ? -5.329 -0.238 0.136 1.00 34.78 386 ASN A CA 1
ATOM 3127 C C . ASN A 1 386 ? -6.286 0.757 -0.547 1.00 34.78 386 ASN A C 1
ATOM 3129 O O . ASN A 1 386 ? -5.955 1.940 -0.597 1.00 34.78 386 ASN A O 1
ATOM 3133 N N . GLN A 1 387 ? -7.452 0.344 -1.058 1.00 28.36 387 GLN A N 1
ATOM 3134 C CA . GLN A 1 387 ? -8.416 1.300 -1.635 1.00 28.36 387 GLN A CA 1
ATOM 3135 C C . GLN A 1 387 ? -9.383 1.907 -0.607 1.00 28.36 387 GLN A C 1
ATOM 3137 O O . GLN A 1 387 ? -9.939 2.965 -0.866 1.00 28.36 387 GLN A O 1
ATOM 3142 N N . ALA A 1 388 ? -9.556 1.306 0.575 1.00 29.59 388 ALA A N 1
ATOM 3143 C CA . ALA A 1 388 ? -10.634 1.704 1.486 1.00 29.59 388 ALA A CA 1
ATOM 3144 C C . ALA A 1 388 ? -10.244 2.671 2.624 1.00 29.59 388 ALA A C 1
ATOM 3146 O O . ALA A 1 388 ? -11.132 3.114 3.350 1.00 29.59 388 ALA A O 1
ATOM 3147 N N . THR A 1 389 ? -8.961 2.992 2.845 1.00 33.72 389 THR A N 1
ATOM 3148 C CA . THR A 1 389 ? -8.553 3.552 4.156 1.00 33.72 389 THR A CA 1
ATOM 3149 C C . THR A 1 389 ? -7.835 4.900 4.171 1.00 33.72 389 THR A C 1
ATOM 3151 O O . THR A 1 389 ? -7.830 5.507 5.239 1.00 33.72 389 THR A O 1
ATOM 3154 N N . LEU A 1 390 ? -7.301 5.439 3.065 1.00 31.70 390 LEU A N 1
ATOM 3155 C CA . LEU A 1 390 ? -6.608 6.745 3.133 1.00 31.70 390 LEU A CA 1
ATOM 3156 C C . LEU A 1 390 ? -6.977 7.804 2.080 1.00 31.70 390 LEU A C 1
ATOM 3158 O O . LEU A 1 390 ? -6.905 8.986 2.408 1.00 31.70 390 LEU A O 1
ATOM 3162 N N . ASN A 1 391 ? -7.401 7.447 0.863 1.00 27.66 391 ASN A N 1
ATOM 3163 C CA . ASN A 1 391 ? -7.490 8.435 -0.228 1.00 27.66 391 ASN A CA 1
ATOM 3164 C C . ASN A 1 391 ? -8.838 9.172 -0.387 1.00 27.66 391 ASN A C 1
ATOM 3166 O O . ASN A 1 391 ? -8.895 10.117 -1.165 1.00 27.66 391 ASN A O 1
ATOM 3170 N N . ASP A 1 392 ? -9.879 8.854 0.391 1.00 28.44 392 ASP A N 1
ATOM 3171 C CA . ASP A 1 392 ? -11.225 9.445 0.210 1.00 28.44 392 ASP A CA 1
ATOM 3172 C C . ASP A 1 392 ? -11.628 10.511 1.255 1.00 28.44 392 ASP A C 1
ATOM 3174 O O . ASP A 1 392 ? -12.811 10.716 1.531 1.00 28.44 392 ASP A O 1
ATOM 3178 N N . ARG A 1 393 ? -10.679 11.238 1.868 1.00 35.25 393 ARG A N 1
ATOM 3179 C CA . ARG A 1 393 ? -11.011 12.300 2.850 1.00 35.25 393 ARG A CA 1
ATOM 3180 C C . ARG A 1 393 ? -10.393 13.665 2.508 1.00 35.25 393 ARG A C 1
ATOM 3182 O O . ARG A 1 393 ? -9.337 13.997 3.043 1.00 35.25 393 ARG A O 1
ATOM 3189 N N . PRO A 1 394 ? -11.071 14.516 1.708 1.00 31.25 394 PRO A N 1
ATOM 3190 C CA . PRO A 1 394 ? -10.562 15.838 1.309 1.00 31.25 394 PRO A CA 1
ATOM 3191 C C . PRO A 1 394 ? -10.291 16.812 2.479 1.00 31.25 394 PRO A C 1
ATOM 3193 O O . PRO A 1 394 ? -9.514 17.754 2.338 1.00 31.25 394 PRO A O 1
ATOM 3196 N N . SER A 1 395 ? -10.865 16.588 3.666 1.00 33.25 395 SER A N 1
ATOM 3197 C CA . SER A 1 395 ? -10.668 17.435 4.855 1.00 33.25 395 SER A CA 1
ATOM 3198 C C . SER A 1 395 ? -9.374 17.150 5.634 1.00 33.25 395 SER A C 1
ATOM 3200 O O . SER A 1 395 ? -8.797 18.070 6.212 1.00 33.25 395 SER A O 1
ATOM 3202 N N . VAL A 1 396 ? -8.878 15.908 5.621 1.00 31.72 396 VAL A N 1
ATOM 3203 C CA . VAL A 1 396 ? -7.675 15.480 6.366 1.00 31.72 396 VAL A CA 1
ATOM 3204 C C . VAL A 1 396 ? -6.404 15.946 5.657 1.00 31.72 396 VAL A C 1
ATOM 3206 O O . VAL A 1 396 ? -5.496 16.484 6.285 1.00 31.72 396 VAL A O 1
ATOM 3209 N N . THR A 1 397 ? -6.388 15.859 4.329 1.00 32.25 397 THR A N 1
ATOM 3210 C CA . THR A 1 397 ? -5.308 16.367 3.474 1.00 32.25 397 THR A CA 1
ATOM 3211 C C . THR A 1 397 ? -5.138 17.886 3.597 1.00 32.25 397 THR A C 1
ATOM 3213 O O . THR A 1 397 ? -4.036 18.400 3.449 1.00 32.25 397 THR A O 1
ATOM 3216 N N . THR A 1 398 ? -6.211 18.616 3.918 1.00 34.41 398 THR A N 1
ATOM 3217 C CA . THR A 1 398 ? -6.186 20.082 4.057 1.00 34.41 398 THR A CA 1
ATOM 3218 C C . THR A 1 398 ? -5.585 20.527 5.398 1.00 34.41 398 THR A C 1
ATOM 3220 O O . THR A 1 398 ? -4.830 21.493 5.436 1.00 34.41 398 THR A O 1
ATOM 3223 N N . LEU A 1 399 ? -5.860 19.799 6.490 1.00 36.28 399 LEU A N 1
ATOM 3224 C CA . LEU A 1 399 ? -5.295 20.080 7.819 1.00 36.28 399 LEU A CA 1
ATOM 3225 C C . LEU A 1 399 ? -3.832 19.616 7.940 1.00 36.28 399 LEU A C 1
ATOM 3227 O O . LEU A 1 399 ? -3.027 20.277 8.581 1.00 36.28 399 LEU A O 1
ATOM 3231 N N . LEU A 1 400 ? -3.470 18.497 7.306 1.00 36.16 400 LEU A N 1
ATOM 3232 C CA . LEU A 1 400 ? -2.103 17.956 7.340 1.00 36.16 400 LEU A CA 1
ATOM 3233 C C . LEU A 1 400 ? -1.118 18.725 6.441 1.00 36.16 400 LEU A C 1
ATOM 3235 O O . LEU A 1 400 ? 0.086 18.677 6.680 1.00 36.16 400 LEU A O 1
ATOM 3239 N N . ASN A 1 401 ? -1.622 19.466 5.449 1.00 37.19 401 ASN A N 1
ATOM 3240 C CA . ASN A 1 401 ? -0.830 20.352 4.587 1.00 37.19 401 ASN A CA 1
ATOM 3241 C C . ASN A 1 401 ? -0.817 21.815 5.073 1.00 37.19 401 ASN A C 1
ATOM 3243 O O . ASN A 1 401 ? -0.346 22.695 4.352 1.00 37.19 401 ASN A O 1
ATOM 3247 N N . SER A 1 402 ? -1.339 22.089 6.275 1.00 40.19 402 SER A N 1
ATOM 3248 C CA . SER A 1 402 ? -1.310 23.424 6.877 1.00 40.19 402 SER A CA 1
ATOM 3249 C C . SER A 1 402 ? 0.144 23.827 7.185 1.00 40.19 402 SER A C 1
ATOM 3251 O O . SER A 1 402 ? 0.858 23.090 7.879 1.00 40.19 402 SER A O 1
ATOM 3253 N N . PRO A 1 403 ? 0.607 24.996 6.704 1.00 39.78 403 PRO A N 1
ATOM 3254 C CA . PRO A 1 403 ? 1.928 25.528 7.039 1.00 39.78 403 PRO A CA 1
ATOM 3255 C C . PRO A 1 403 ? 2.132 25.711 8.552 1.00 39.78 403 PRO A C 1
ATOM 3257 O O . PRO A 1 403 ? 3.245 25.551 9.057 1.00 39.78 403 PRO A O 1
ATOM 3260 N N . GLU A 1 404 ? 1.059 26.023 9.283 1.00 45.00 404 GLU A N 1
ATOM 3261 C CA . GLU A 1 404 ? 1.057 26.258 10.730 1.00 45.00 404 GLU A CA 1
ATOM 3262 C C . GLU A 1 404 ? 1.358 24.972 11.506 1.00 45.00 404 GLU A C 1
ATOM 3264 O O . GLU A 1 404 ? 2.231 24.967 12.375 1.00 45.00 404 GLU A O 1
ATOM 3269 N N . PHE A 1 405 ? 0.720 23.862 11.125 1.00 42.12 405 PHE A N 1
ATOM 3270 C CA . PHE A 1 405 ? 0.967 22.547 11.709 1.00 42.12 405 PHE A CA 1
ATOM 3271 C C . PHE A 1 405 ? 2.401 22.060 11.437 1.00 42.12 405 PHE A C 1
ATOM 3273 O O . PHE A 1 405 ? 3.088 21.573 12.337 1.00 42.12 405 PHE A O 1
ATOM 3280 N N . TYR A 1 406 ? 2.901 22.267 10.214 1.00 41.53 406 TYR A N 1
ATOM 3281 C CA . TYR A 1 406 ? 4.290 21.964 9.846 1.00 41.53 406 TYR A CA 1
ATOM 3282 C C . TYR A 1 406 ? 5.310 22.784 10.659 1.00 41.53 406 TYR A C 1
ATOM 3284 O O . TYR A 1 406 ? 6.379 22.285 11.013 1.00 41.53 406 TYR A O 1
ATOM 3292 N N . THR A 1 407 ? 4.986 24.040 10.975 1.00 44.47 407 THR A N 1
ATOM 3293 C CA . THR A 1 407 ? 5.840 24.932 11.777 1.00 44.47 407 THR A CA 1
ATOM 3294 C C . THR A 1 407 ? 5.849 24.526 13.252 1.00 44.47 407 THR A C 1
ATOM 3296 O O . THR A 1 407 ? 6.909 24.497 13.873 1.00 44.47 407 THR A O 1
ATOM 3299 N N . GLU A 1 408 ? 4.702 24.143 13.809 1.00 46.12 408 GLU A N 1
ATOM 3300 C CA . GLU A 1 408 ? 4.589 23.655 15.188 1.00 46.12 408 GLU A CA 1
ATOM 3301 C C . GLU A 1 408 ? 5.294 22.301 15.379 1.00 46.12 408 GLU A C 1
ATOM 3303 O O . GLU A 1 408 ? 6.028 22.109 16.352 1.00 46.12 408 GLU A O 1
ATOM 3308 N N . LEU A 1 409 ? 5.198 21.413 14.382 1.00 43.00 409 LEU A N 1
ATOM 3309 C CA . LEU A 1 409 ? 5.992 20.186 14.307 1.00 43.00 409 LEU A CA 1
ATOM 3310 C C . LEU A 1 409 ? 7.499 20.500 14.259 1.00 43.00 409 LEU A C 1
ATOM 3312 O O . LEU A 1 409 ? 8.267 19.913 15.016 1.00 43.00 409 LEU A O 1
ATOM 3316 N N . ASN A 1 410 ? 7.933 21.456 13.427 1.00 42.72 410 ASN A N 1
ATOM 3317 C CA . ASN A 1 410 ? 9.335 21.895 13.344 1.00 42.72 410 ASN A CA 1
ATOM 3318 C C . ASN A 1 410 ? 9.860 22.522 14.645 1.00 42.72 410 ASN A C 1
ATOM 3320 O O . ASN A 1 410 ? 11.030 22.339 14.974 1.00 42.72 410 ASN A O 1
ATOM 3324 N N . ASN A 1 411 ? 9.014 23.199 15.420 1.00 47.25 411 ASN A N 1
ATOM 3325 C CA . ASN A 1 411 ? 9.400 23.743 16.723 1.00 47.25 411 ASN A CA 1
ATOM 3326 C C . ASN A 1 411 ? 9.571 22.642 17.783 1.00 47.25 411 ASN A C 1
ATOM 3328 O O . ASN A 1 411 ? 10.516 22.692 18.570 1.00 47.25 411 ASN A O 1
ATOM 3332 N N . LEU A 1 412 ? 8.727 21.603 17.764 1.00 46.03 412 LEU A N 1
ATOM 3333 C CA . LEU A 1 412 ? 8.902 20.402 18.595 1.00 46.03 412 LEU A CA 1
ATOM 3334 C C . LEU A 1 412 ? 10.151 19.592 18.193 1.00 46.03 412 LEU A C 1
ATOM 3336 O O . LEU A 1 412 ? 10.805 19.000 19.052 1.00 46.03 412 LEU A O 1
ATOM 3340 N N . LEU A 1 413 ? 10.525 19.627 16.907 1.00 41.28 413 LEU A N 1
ATOM 3341 C CA . LEU A 1 413 ? 11.705 18.966 16.331 1.00 41.28 413 LEU A CA 1
ATOM 3342 C C . LEU A 1 413 ? 13.060 19.561 16.780 1.00 41.28 413 LEU A C 1
ATOM 3344 O O . LEU A 1 413 ? 14.085 18.923 16.543 1.00 41.28 413 LEU A O 1
ATOM 3348 N N . ILE A 1 414 ? 13.087 20.740 17.420 1.00 42.41 414 ILE A N 1
ATOM 3349 C CA . ILE A 1 414 ? 14.311 21.385 17.948 1.00 42.41 414 ILE A CA 1
ATOM 3350 C C . ILE A 1 414 ? 14.551 21.039 19.432 1.00 42.41 414 ILE A C 1
ATOM 3352 O O . ILE A 1 414 ? 15.672 21.162 19.922 1.00 42.41 414 ILE A O 1
ATOM 3356 N N . SER A 1 415 ? 13.528 20.574 20.159 1.00 40.94 415 SER A N 1
ATOM 3357 C CA . SER A 1 415 ? 13.670 20.206 21.574 1.00 40.94 415 SER A CA 1
ATOM 3358 C C . SER A 1 415 ? 14.292 18.812 21.733 1.00 40.94 415 SER A C 1
ATOM 3360 O O . SER A 1 415 ? 13.770 17.829 21.206 1.00 40.94 415 SER A O 1
ATOM 3362 N N . ASP A 1 416 ? 15.420 18.734 22.443 1.00 41.34 416 ASP A N 1
ATOM 3363 C CA . ASP A 1 416 ? 16.155 17.498 22.737 1.00 41.34 416 ASP A CA 1
ATOM 3364 C C . ASP A 1 416 ? 15.227 16.394 23.260 1.00 41.34 416 ASP A C 1
ATOM 3366 O O . ASP A 1 416 ? 14.699 16.517 24.361 1.00 41.34 416 ASP A O 1
ATOM 3370 N N . GLY A 1 417 ? 15.059 15.333 22.457 1.00 44.66 417 GLY A N 1
ATOM 3371 C CA . GLY A 1 417 ? 14.729 13.937 22.797 1.00 44.66 417 GLY A CA 1
ATOM 3372 C C . GLY A 1 417 ? 14.017 13.614 24.115 1.00 44.66 417 GLY A C 1
ATOM 3373 O O . GLY A 1 417 ? 14.335 12.597 24.730 1.00 44.66 417 GLY A O 1
ATOM 3374 N N . ASN A 1 418 ? 13.075 14.436 24.566 1.00 46.25 418 ASN A N 1
ATOM 3375 C CA . ASN A 1 418 ? 12.422 14.246 25.849 1.00 46.25 418 ASN A CA 1
ATOM 3376 C C . ASN A 1 418 ? 11.288 13.225 25.705 1.00 46.25 418 ASN A C 1
ATOM 3378 O O . ASN A 1 418 ? 10.657 13.107 24.652 1.00 46.25 418 ASN A O 1
ATOM 3382 N N . LYS A 1 419 ? 11.018 12.468 26.771 1.00 43.50 419 LYS A N 1
ATOM 3383 C CA . LYS A 1 419 ? 10.021 11.383 26.786 1.00 43.50 419 LYS A CA 1
ATOM 3384 C C . LYS A 1 419 ? 8.620 11.857 26.347 1.00 43.50 419 LYS A C 1
ATOM 3386 O O . LYS A 1 419 ? 7.937 11.141 25.622 1.00 43.50 419 LYS A O 1
ATOM 3391 N N . GLU A 1 420 ? 8.258 13.098 26.682 1.00 45.41 420 GLU A N 1
ATOM 3392 C CA . GLU A 1 420 ? 7.027 13.773 26.227 1.00 45.41 420 GLU A CA 1
ATOM 3393 C C . GLU A 1 420 ? 6.985 14.008 24.708 1.00 45.41 420 GLU A C 1
ATOM 3395 O O . GLU A 1 420 ? 5.933 13.863 24.081 1.00 45.41 420 GLU A O 1
ATOM 3400 N N . SER A 1 421 ? 8.119 14.331 24.082 1.00 43.91 421 SER A N 1
ATOM 3401 C CA . SER A 1 421 ? 8.218 14.543 22.632 1.00 43.91 421 SER A CA 1
ATOM 3402 C C . SER A 1 421 ? 8.030 13.227 21.866 1.00 43.91 421 SER A C 1
ATOM 3404 O O . SER A 1 421 ? 7.407 13.208 20.806 1.00 43.91 421 SER A O 1
ATOM 3406 N N . LEU A 1 422 ? 8.504 12.110 22.433 1.00 44.19 422 LEU A N 1
ATOM 3407 C CA . LEU A 1 422 ? 8.314 10.756 21.898 1.00 44.19 422 LEU A CA 1
ATOM 3408 C C . LEU A 1 422 ? 6.873 10.252 22.034 1.00 44.19 422 LEU A C 1
ATOM 3410 O O . LEU A 1 422 ? 6.347 9.677 21.084 1.00 44.19 422 LEU A O 1
ATOM 3414 N N . GLU A 1 423 ? 6.216 10.503 23.169 1.00 46.09 423 GLU A N 1
ATOM 3415 C CA . GLU A 1 423 ? 4.785 10.213 23.352 1.00 46.09 423 GLU A CA 1
ATOM 3416 C C . GLU A 1 423 ? 3.926 11.049 22.393 1.00 46.09 423 GLU A C 1
ATOM 3418 O O . GLU A 1 423 ? 2.998 10.540 21.762 1.00 46.09 423 GLU A O 1
ATOM 3423 N N . THR A 1 424 ? 4.288 12.317 22.194 1.00 47.09 424 THR A N 1
ATOM 3424 C CA . THR A 1 424 ? 3.612 13.208 21.244 1.00 47.09 424 THR A CA 1
ATOM 3425 C C . THR A 1 424 ? 3.776 12.726 19.798 1.00 47.09 424 THR A C 1
ATOM 3427 O O . THR A 1 424 ? 2.790 12.683 19.064 1.00 47.09 424 THR A O 1
ATOM 3430 N N . LEU A 1 425 ? 4.980 12.297 19.399 1.00 44.50 425 LEU A N 1
ATOM 3431 C CA . LEU A 1 425 ? 5.261 11.715 18.078 1.00 44.50 425 LEU A CA 1
ATOM 3432 C C . LEU A 1 425 ? 4.581 10.350 17.867 1.00 44.50 425 LEU A C 1
ATOM 3434 O O . LEU A 1 425 ? 4.092 10.086 16.772 1.00 44.50 425 LEU A O 1
ATOM 3438 N N . SER A 1 426 ? 4.491 9.506 18.902 1.00 41.97 426 SER A N 1
ATOM 3439 C CA . SER A 1 426 ? 3.752 8.232 18.862 1.00 41.97 42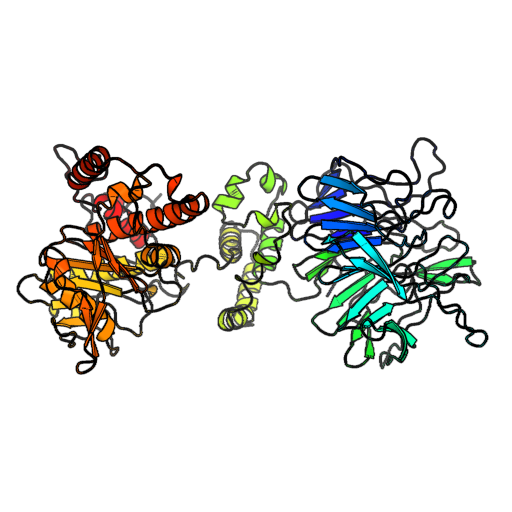6 SER A CA 1
ATOM 3440 C C . SER A 1 426 ? 2.255 8.443 18.635 1.00 41.97 426 SER A C 1
ATOM 3442 O O . SER A 1 426 ? 1.638 7.704 17.877 1.00 41.97 426 SER A O 1
ATOM 3444 N N . ASN A 1 427 ? 1.670 9.478 19.240 1.00 46.38 427 ASN A N 1
ATOM 3445 C CA . ASN A 1 427 ? 0.260 9.825 19.037 1.00 46.38 427 ASN A CA 1
ATOM 3446 C C . ASN A 1 427 ? -0.032 10.339 17.615 1.00 46.38 427 ASN A C 1
ATOM 3448 O O . ASN A 1 427 ? -1.170 10.300 17.160 1.00 46.38 427 ASN A O 1
ATOM 3452 N N . LEU A 1 428 ? 0.993 10.820 16.911 1.00 43.00 428 LEU A N 1
ATOM 3453 C CA . LEU A 1 428 ? 0.924 11.318 15.536 1.00 43.00 428 LEU A CA 1
ATOM 3454 C C . LEU A 1 428 ? 1.109 10.221 14.469 1.00 43.00 428 LEU A C 1
ATOM 3456 O O . LEU A 1 428 ? 0.804 10.443 13.300 1.00 43.00 428 LEU A O 1
ATOM 3460 N N . LEU A 1 429 ? 1.573 9.035 14.877 1.00 36.81 429 LEU A N 1
ATOM 3461 C CA . LEU A 1 429 ? 1.875 7.872 14.031 1.00 36.81 429 LEU A CA 1
ATOM 3462 C C . LEU A 1 429 ? 0.701 6.935 13.752 1.00 36.81 429 LEU A C 1
ATOM 3464 O O . LEU A 1 429 ? 0.843 5.943 13.036 1.00 36.81 429 LEU A O 1
ATOM 3468 N N . LEU A 1 430 ? -0.441 7.203 14.367 1.00 40.88 430 LEU A N 1
ATOM 3469 C CA . LEU A 1 430 ? -1.571 6.293 14.362 1.00 40.88 430 LEU A CA 1
ATOM 3470 C C . LEU A 1 430 ? -2.292 6.348 13.004 1.00 40.88 430 LEU A C 1
ATOM 3472 O O . LEU A 1 430 ? -2.612 7.442 12.532 1.00 40.88 430 LEU A O 1
ATOM 3476 N N . PRO A 1 431 ? -2.602 5.203 12.363 1.00 29.52 431 PRO A N 1
ATOM 3477 C CA . PRO A 1 431 ? -3.536 5.192 11.246 1.00 29.52 431 PRO A CA 1
ATOM 3478 C C . PRO A 1 431 ? -4.894 5.694 11.749 1.00 29.52 431 PRO A C 1
ATOM 3480 O O . PRO A 1 431 ? -5.411 5.212 12.760 1.00 29.52 431 PRO A O 1
ATOM 3483 N N . ILE A 1 432 ? -5.505 6.628 11.017 1.00 36.84 432 ILE A N 1
ATOM 3484 C CA . ILE A 1 432 ? -6.860 7.146 11.276 1.00 36.84 432 ILE A CA 1
ATOM 3485 C C . ILE A 1 432 ? -7.906 6.075 10.881 1.00 36.84 432 ILE A C 1
ATOM 3487 O O . ILE A 1 432 ? -8.818 6.311 10.094 1.00 36.84 432 ILE A O 1
ATOM 3491 N N . THR A 1 433 ? -7.751 4.845 11.371 1.00 27.72 433 THR A N 1
ATOM 3492 C CA . THR A 1 433 ? -8.739 3.756 11.273 1.00 27.72 433 THR A CA 1
ATOM 3493 C C . THR A 1 433 ? -9.466 3.517 12.584 1.00 27.72 433 THR A C 1
ATOM 3495 O O . THR A 1 433 ? -10.463 2.804 12.620 1.00 27.72 433 THR A O 1
ATOM 3498 N N . LYS A 1 434 ? -9.054 4.198 13.647 1.00 31.19 434 LYS A N 1
ATOM 3499 C CA . LYS A 1 434 ? -10.022 4.706 14.598 1.00 31.19 434 LYS A CA 1
ATOM 3500 C C . LYS A 1 434 ? -10.301 6.131 14.137 1.00 31.19 434 LYS A C 1
ATOM 3502 O O . LYS A 1 434 ? -9.381 6.935 14.007 1.00 31.19 434 LYS A O 1
ATOM 3507 N N . LEU A 1 435 ? -11.570 6.482 13.948 1.00 32.22 435 LEU A N 1
ATOM 3508 C CA . LEU A 1 435 ? -11.972 7.729 14.578 1.00 32.22 435 LEU A CA 1
ATOM 3509 C C . LEU A 1 435 ? -11.684 7.433 16.057 1.00 32.22 435 LEU A C 1
ATOM 3511 O O . LEU A 1 435 ? -12.533 6.885 16.754 1.00 32.22 435 LEU A O 1
ATOM 3515 N N . ASP A 1 436 ? -10.431 7.639 16.500 1.00 27.02 436 ASP A N 1
ATOM 3516 C CA . ASP A 1 436 ? -10.231 8.002 17.887 1.00 27.02 436 ASP A CA 1
ATOM 3517 C C . ASP A 1 436 ? -11.253 9.107 18.010 1.00 27.02 436 ASP A C 1
ATOM 3519 O O . ASP A 1 436 ? -11.264 10.012 17.162 1.00 27.02 436 ASP A O 1
ATOM 3523 N N . ALA A 1 437 ? -12.189 8.955 18.947 1.00 35.06 437 ALA A N 1
ATOM 3524 C CA . ALA A 1 437 ? -12.847 10.108 19.510 1.00 35.06 437 ALA A CA 1
ATOM 3525 C C . ALA A 1 437 ? -11.760 11.158 19.565 1.00 35.06 437 ALA A C 1
ATOM 3527 O O . ALA A 1 437 ? -10.807 11.016 20.337 1.00 35.06 437 ALA A O 1
ATOM 3528 N N . THR A 1 438 ? -11.800 12.106 18.630 1.00 33.28 438 THR A N 1
ATOM 3529 C CA . THR A 1 438 ? -10.916 13.236 18.670 1.00 33.28 438 THR A CA 1
ATOM 3530 C C . THR A 1 438 ? -11.360 13.837 19.980 1.00 33.28 438 THR A C 1
ATOM 3532 O O . THR A 1 438 ? -12.371 14.531 20.067 1.00 33.28 438 THR A O 1
ATOM 3535 N N . VAL A 1 439 ? -10.614 13.530 21.039 1.00 38.03 439 VAL A N 1
ATOM 3536 C CA . VAL A 1 439 ? -10.283 14.506 22.040 1.00 38.03 439 VAL A CA 1
ATOM 3537 C C . VAL A 1 439 ? -9.673 15.594 21.179 1.00 38.03 439 VAL A C 1
ATOM 3539 O O . VAL A 1 439 ? -8.487 15.566 20.854 1.00 38.03 439 VAL A O 1
ATOM 3542 N N . CYS A 1 440 ? -10.542 16.455 20.638 1.00 33.72 440 CYS A N 1
ATOM 3543 C CA . CYS A 1 440 ? -10.151 17.668 19.975 1.00 33.72 440 CYS A CA 1
ATOM 3544 C C . CYS A 1 440 ? -9.102 18.236 20.912 1.00 33.72 440 CYS A C 1
ATOM 3546 O O . CYS A 1 440 ? -9.429 18.489 22.068 1.00 33.72 440 CYS A O 1
ATOM 3548 N N . LYS A 1 441 ? -7.860 18.415 20.453 1.00 37.44 441 LYS A N 1
ATOM 3549 C CA . LYS A 1 441 ? -6.810 19.102 21.224 1.00 37.44 441 LYS A CA 1
ATOM 3550 C C . LYS A 1 441 ? -7.147 20.593 21.446 1.00 37.44 441 LYS A C 1
ATOM 3552 O O . LYS A 1 441 ? -6.266 21.409 21.674 1.00 37.44 441 LYS A O 1
ATOM 3557 N N . GLY A 1 442 ? -8.427 20.958 21.358 1.00 40.25 442 GLY A N 1
ATOM 3558 C CA . GLY A 1 442 ? -9.005 22.093 22.051 1.00 40.25 442 GLY A CA 1
ATOM 3559 C C . GLY A 1 442 ? -9.357 21.714 23.498 1.00 40.25 442 GLY A C 1
ATOM 3560 O O . GLY A 1 442 ? -9.124 20.590 23.939 1.00 40.25 442 GLY A O 1
ATOM 3561 N N . PRO A 1 443 ? -9.909 22.645 24.281 1.00 50.62 443 PRO A N 1
ATOM 3562 C CA . PRO A 1 443 ? -10.348 22.340 25.636 1.00 50.62 443 PRO A CA 1
ATOM 3563 C C . PRO A 1 443 ? -11.372 21.195 25.615 1.00 50.62 443 PRO A C 1
ATOM 3565 O O . PRO A 1 443 ? -12.384 21.277 24.915 1.00 50.62 443 PRO A O 1
ATOM 3568 N N . VAL A 1 444 ? -11.116 20.135 26.389 1.00 66.38 444 VAL A N 1
ATOM 3569 C CA . VAL A 1 444 ? -12.075 19.043 26.596 1.00 66.38 444 VAL A CA 1
ATOM 3570 C C . VAL A 1 444 ? -13.374 19.650 27.121 1.00 66.38 444 VAL A C 1
ATOM 3572 O O . VAL A 1 444 ? -13.402 20.229 28.208 1.00 66.38 444 VAL A O 1
ATOM 3575 N N . LEU A 1 445 ? -14.447 19.557 26.330 1.00 79.25 445 LEU A N 1
ATOM 3576 C CA . LEU A 1 445 ? -15.749 20.087 26.723 1.00 79.25 445 LEU A CA 1
ATOM 3577 C C . LEU A 1 445 ? -16.298 19.247 27.883 1.00 79.25 445 LEU A C 1
ATOM 3579 O O . LEU A 1 445 ? -16.545 18.050 27.696 1.00 79.25 445 LEU A O 1
ATOM 3583 N N . PRO A 1 446 ? -16.504 19.839 29.073 1.00 84.06 446 PRO A N 1
ATOM 3584 C CA . PRO A 1 446 ? -17.051 19.104 30.195 1.00 84.06 446 PRO A CA 1
ATOM 3585 C C . PRO A 1 446 ? -18.490 18.691 29.887 1.00 84.06 446 PRO A C 1
ATOM 3587 O O . PRO A 1 446 ? -19.316 19.506 29.483 1.00 84.06 446 PRO A O 1
ATOM 3590 N N . VAL A 1 447 ? -18.811 17.426 30.132 1.00 87.44 447 VAL A N 1
ATOM 3591 C CA . VAL A 1 447 ? -20.174 16.904 30.026 1.00 87.44 447 VAL A CA 1
ATOM 3592 C C . VAL A 1 447 ? -21.084 17.581 31.054 1.00 87.44 447 VAL A C 1
ATOM 3594 O O . VAL A 1 447 ? -22.218 17.938 30.738 1.00 87.44 447 VAL A O 1
ATOM 3597 N N . ASN A 1 448 ? -20.583 17.796 32.274 1.00 86.50 448 ASN A N 1
ATOM 3598 C CA . ASN A 1 448 ? -21.297 18.488 33.346 1.00 86.50 448 ASN A CA 1
ATOM 3599 C C . ASN A 1 448 ? -21.108 20.017 33.274 1.00 86.50 448 ASN A C 1
ATOM 3601 O O . ASN A 1 448 ? -20.456 20.634 34.125 1.00 86.50 448 ASN A O 1
ATOM 3605 N N . ASP A 1 449 ? -21.675 20.631 32.239 1.00 85.94 449 ASP A N 1
ATOM 3606 C CA . ASP A 1 449 ? -21.592 22.069 31.954 1.00 85.94 449 ASP A CA 1
ATOM 3607 C C . ASP A 1 449 ? -22.751 22.899 32.538 1.00 85.94 449 ASP A C 1
ATOM 3609 O O . ASP A 1 449 ? -22.673 24.126 32.580 1.00 85.94 449 ASP A O 1
ATOM 3613 N N . ILE A 1 450 ? -23.801 22.254 33.055 1.00 84.00 450 ILE A N 1
ATOM 3614 C CA . ILE A 1 450 ? -24.977 22.923 33.631 1.00 84.00 450 ILE A CA 1
ATOM 3615 C C . ILE A 1 450 ? -24.591 23.678 34.920 1.00 84.00 450 ILE A C 1
ATOM 3617 O O . ILE A 1 450 ? -24.423 23.077 35.989 1.00 84.00 450 ILE A O 1
ATOM 3621 N N . ARG A 1 451 ? -24.500 25.014 34.849 1.00 74.06 451 ARG A N 1
ATOM 3622 C CA . ARG A 1 451 ? -24.127 25.915 35.962 1.00 74.06 451 ARG A CA 1
ATOM 3623 C C . ARG A 1 451 ? -25.095 27.101 36.082 1.00 74.06 451 ARG A C 1
ATOM 3625 O O . ARG A 1 451 ? -25.919 27.339 35.211 1.00 74.06 451 ARG A O 1
ATOM 3632 N N . GLY A 1 452 ? -25.009 27.859 37.179 1.00 68.50 452 GLY A N 1
ATOM 3633 C CA . GLY A 1 452 ? -25.693 29.155 37.308 1.00 68.50 452 GLY A CA 1
ATOM 3634 C C . GLY A 1 452 ? -27.222 29.092 37.178 1.00 68.50 452 GLY A C 1
ATOM 3635 O O . GLY A 1 452 ? -27.867 28.280 37.844 1.00 68.50 452 GLY A O 1
ATOM 3636 N N . ILE A 1 453 ? -27.800 29.971 36.352 1.00 60.59 453 ILE A N 1
ATOM 3637 C CA . ILE A 1 453 ? -29.255 30.111 36.154 1.00 60.59 453 ILE A CA 1
ATOM 3638 C C . ILE A 1 453 ? -29.861 28.829 35.556 1.00 60.59 453 ILE A C 1
ATOM 3640 O O . ILE A 1 453 ? -30.886 28.369 36.055 1.00 60.59 453 ILE A O 1
ATOM 3644 N N . ASP A 1 454 ? -29.174 28.173 34.617 1.00 61.91 454 ASP A N 1
ATOM 3645 C CA . ASP A 1 454 ? -29.632 26.923 33.984 1.00 61.91 454 ASP A CA 1
ATOM 3646 C C . ASP A 1 454 ? -29.769 25.769 34.984 1.00 61.91 454 ASP A C 1
ATOM 3648 O O . ASP A 1 454 ? -30.614 24.887 34.841 1.00 61.91 454 ASP A O 1
ATOM 3652 N N . SER A 1 455 ? -28.983 25.789 36.065 1.00 63.88 455 SER A N 1
ATOM 3653 C CA . SER A 1 455 ? -29.076 24.783 37.128 1.00 63.88 455 SER A CA 1
ATOM 3654 C C . SER A 1 455 ? -30.401 24.819 37.902 1.00 63.88 455 SER A C 1
ATOM 3656 O O . SER A 1 455 ? -30.742 23.818 38.538 1.00 63.88 455 SER A O 1
ATOM 3658 N N . ARG A 1 456 ? -31.128 25.949 37.851 1.00 68.75 456 ARG A N 1
ATOM 3659 C CA . ARG A 1 456 ? -32.459 26.134 38.453 1.00 68.75 456 ARG A CA 1
ATOM 3660 C C . ARG A 1 456 ? -33.594 25.744 37.503 1.00 68.75 456 ARG A C 1
ATOM 3662 O O . ARG A 1 456 ? -34.683 25.449 37.983 1.00 68.75 456 ARG A O 1
ATOM 3669 N N . SER A 1 457 ? -33.338 25.719 36.194 1.00 77.06 457 SER A N 1
ATOM 3670 C CA . SER A 1 457 ? -34.324 25.381 35.157 1.00 77.06 457 SER A CA 1
ATOM 3671 C C . SER A 1 457 ? -34.624 23.880 35.074 1.00 77.06 457 SER A C 1
ATOM 3673 O O . SER A 1 457 ? -35.667 23.483 34.562 1.00 77.06 457 SER A O 1
ATOM 3675 N N . TYR A 1 458 ? -33.735 23.038 35.611 1.00 84.88 458 TYR A N 1
ATOM 3676 C CA . TYR A 1 458 ? -33.845 21.581 35.560 1.00 84.88 458 TYR A CA 1
ATOM 3677 C C . TYR A 1 458 ? -33.949 20.961 36.958 1.00 84.88 458 TYR A C 1
ATOM 3679 O O . TYR A 1 458 ? -33.222 21.338 37.881 1.00 84.88 458 TYR A O 1
ATOM 3687 N N . SER A 1 459 ? -34.790 19.931 37.106 1.00 87.56 459 SER A N 1
ATOM 3688 C CA . SER A 1 459 ? -34.834 19.134 38.341 1.00 87.56 459 SER A CA 1
ATOM 3689 C C . SER A 1 459 ? -33.509 18.395 38.580 1.00 87.56 459 SER A C 1
ATOM 3691 O O . SER A 1 459 ? -32.759 18.109 37.644 1.00 87.56 459 SER A O 1
ATOM 3693 N N . LYS A 1 460 ? -33.215 18.026 39.836 1.00 85.38 460 LYS A N 1
ATOM 3694 C CA . LYS A 1 460 ? -31.989 17.277 40.178 1.00 85.38 460 LYS A CA 1
ATOM 3695 C C . LYS A 1 460 ? -31.863 15.973 39.373 1.00 85.38 460 LYS A C 1
ATOM 3697 O O . LYS A 1 460 ? -30.772 15.657 38.904 1.00 85.38 460 LYS A O 1
ATOM 3702 N N . ASN A 1 461 ? -32.976 15.260 39.184 1.00 88.00 461 ASN A N 1
ATOM 3703 C CA . ASN A 1 461 ? -33.010 14.011 38.421 1.00 88.00 461 ASN A CA 1
ATOM 3704 C C . ASN A 1 461 ? -32.782 14.251 36.924 1.00 88.00 461 ASN A C 1
ATOM 3706 O O . ASN A 1 461 ? -31.983 13.544 36.316 1.00 88.00 461 ASN A O 1
ATOM 3710 N N . GLU A 1 462 ? -33.418 15.271 36.338 1.00 90.88 462 GLU A N 1
ATOM 3711 C CA . GLU A 1 462 ? -33.225 15.602 34.920 1.00 90.88 462 GLU A CA 1
ATOM 3712 C C . GLU A 1 462 ? -31.776 16.016 34.633 1.00 90.88 462 GLU A C 1
ATOM 3714 O O . GLU A 1 462 ? -31.190 15.549 33.662 1.00 90.88 462 GLU A O 1
ATOM 3719 N N . ARG A 1 463 ? -31.161 16.831 35.501 1.00 89.19 463 ARG A N 1
ATOM 3720 C CA . ARG A 1 463 ? -29.744 17.220 35.366 1.00 89.19 463 ARG A CA 1
ATOM 3721 C C . ARG A 1 463 ? -28.827 16.007 35.331 1.00 89.19 463 ARG A C 1
ATOM 3723 O O . ARG A 1 463 ? -27.943 15.926 34.486 1.00 89.19 463 ARG A O 1
ATOM 3730 N N . TYR A 1 464 ? -29.054 15.064 36.239 1.00 89.75 464 TYR A N 1
ATOM 3731 C CA . TYR A 1 464 ? -28.263 13.845 36.307 1.00 89.75 464 TYR A CA 1
ATOM 3732 C C . TYR A 1 464 ? -28.448 12.975 35.056 1.00 89.75 464 TYR A C 1
ATOM 3734 O O . TYR A 1 464 ? -27.462 12.506 34.493 1.00 89.75 464 TYR A O 1
ATOM 3742 N N . LEU A 1 465 ? -29.684 12.825 34.567 1.00 92.62 465 LEU A N 1
ATOM 3743 C CA . LEU A 1 465 ? -29.978 12.106 33.322 1.00 92.62 465 LEU A CA 1
ATOM 3744 C C . LEU A 1 465 ? -29.343 12.766 32.094 1.00 92.62 465 LEU A C 1
ATOM 3746 O O . LEU A 1 465 ? -28.785 12.063 31.257 1.00 92.62 465 LEU A O 1
ATOM 3750 N N . ARG A 1 466 ? -29.373 14.101 32.003 1.00 93.75 466 ARG A N 1
ATOM 3751 C CA . ARG A 1 466 ? -28.709 14.862 30.935 1.00 93.75 466 ARG A CA 1
ATOM 3752 C C . ARG A 1 466 ? -27.206 14.600 30.915 1.00 93.75 466 ARG A C 1
ATOM 3754 O O . ARG A 1 466 ? -26.668 14.271 29.863 1.00 93.75 466 ARG A O 1
ATOM 3761 N N . CYS A 1 467 ? -26.544 14.667 32.070 1.00 92.81 467 CYS A N 1
ATOM 3762 C CA . CYS A 1 467 ? -25.118 14.356 32.159 1.00 92.81 467 CYS A CA 1
ATOM 3763 C C . CYS A 1 467 ? -24.832 12.894 31.786 1.00 92.81 467 CYS A C 1
ATOM 3765 O O . CYS A 1 467 ? -23.935 12.654 30.987 1.00 92.81 467 CYS A O 1
ATOM 3767 N N . LYS A 1 468 ? -25.621 11.919 32.267 1.00 93.94 468 LYS A N 1
ATOM 3768 C CA . LYS A 1 468 ? -25.445 10.507 31.875 1.00 93.94 468 LYS A CA 1
ATOM 3769 C C . LYS A 1 468 ? -25.612 10.278 30.377 1.00 93.94 468 LYS A C 1
ATOM 3771 O O . LYS A 1 468 ? -24.823 9.552 29.786 1.00 93.94 468 LYS A O 1
ATOM 3776 N N . LEU A 1 469 ? -26.639 10.869 29.770 1.00 94.88 469 LEU A N 1
ATOM 3777 C CA . LEU A 1 469 ? -26.906 10.713 28.343 1.00 94.88 469 LEU A CA 1
ATOM 3778 C C . LEU A 1 469 ? -25.801 11.370 27.507 1.00 94.88 469 LEU A C 1
ATOM 3780 O O . LEU A 1 469 ? -25.316 10.776 26.551 1.00 94.88 469 LEU A O 1
ATOM 3784 N N . ALA A 1 470 ? -25.345 12.559 27.896 1.00 93.69 470 ALA A N 1
ATOM 3785 C CA . ALA A 1 470 ? -24.197 13.196 27.263 1.00 93.69 470 ALA A CA 1
ATOM 3786 C C . ALA A 1 470 ? -22.914 12.356 27.430 1.00 93.69 470 ALA A C 1
ATOM 3788 O O . ALA A 1 470 ? -22.183 12.176 26.460 1.00 93.69 470 ALA A O 1
ATOM 3789 N N . SER A 1 471 ? -22.682 11.752 28.602 1.00 94.56 471 SER A N 1
ATOM 3790 C CA . SER A 1 471 ? -21.603 10.777 28.804 1.00 94.56 471 SER A CA 1
ATOM 3791 C C . SER A 1 471 ? -21.752 9.559 27.895 1.00 94.56 471 SER A C 1
ATOM 3793 O O . SER A 1 471 ? -20.760 9.138 27.315 1.00 94.56 471 SER A O 1
ATOM 3795 N N . LEU A 1 472 ? -22.962 9.024 27.697 1.00 94.06 472 LEU A N 1
ATOM 3796 C CA . LEU A 1 472 ? -23.197 7.912 26.770 1.00 94.06 472 LEU A CA 1
ATOM 3797 C C . LEU A 1 472 ? -22.789 8.276 25.338 1.00 94.06 472 LEU A C 1
ATOM 3799 O O . LEU A 1 472 ? -22.116 7.484 24.687 1.00 94.06 472 LEU A O 1
ATOM 3803 N N . TYR A 1 473 ? -23.114 9.482 24.864 1.00 92.31 473 TYR A N 1
ATOM 3804 C CA . TYR A 1 473 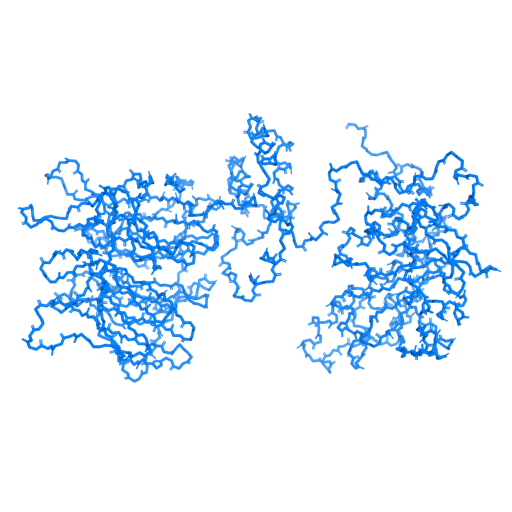? -22.633 9.949 23.561 1.00 92.31 473 TYR A CA 1
ATOM 3805 C C . TYR A 1 473 ? -21.101 10.003 23.490 1.00 92.31 473 TYR A C 1
ATOM 3807 O O . TYR A 1 473 ? -20.544 9.597 22.472 1.00 92.31 473 TYR A O 1
ATOM 3815 N N . ARG A 1 474 ? -20.415 10.416 24.570 1.00 89.75 474 ARG A N 1
ATOM 3816 C CA . ARG A 1 474 ? -18.941 10.363 24.653 1.00 89.75 474 ARG A CA 1
ATOM 3817 C C . ARG A 1 474 ? -18.407 8.944 24.599 1.00 89.75 474 ARG A C 1
ATOM 3819 O O . ARG A 1 474 ? -17.427 8.706 23.910 1.00 89.75 474 ARG A O 1
ATOM 3826 N N . VAL A 1 475 ? -19.042 8.009 25.302 1.00 90.12 475 VAL A N 1
ATOM 3827 C CA . VAL A 1 475 ? -18.633 6.603 25.266 1.00 90.12 475 VAL A CA 1
ATOM 3828 C C . VAL A 1 475 ? -18.824 6.039 23.854 1.00 90.12 475 VAL A C 1
ATOM 3830 O O . VAL A 1 475 ? -17.898 5.452 23.313 1.00 90.12 475 VAL A O 1
ATOM 3833 N N . ILE A 1 476 ? -19.971 6.260 23.207 1.00 89.00 476 ILE A N 1
ATOM 3834 C CA . ILE A 1 476 ? -20.214 5.756 21.842 1.00 89.00 476 ILE A CA 1
ATOM 3835 C C . ILE A 1 476 ? -19.201 6.338 20.837 1.00 89.00 476 ILE A C 1
ATOM 3837 O O . ILE A 1 476 ? -18.738 5.622 19.949 1.00 89.00 476 ILE A O 1
ATOM 3841 N N . ASP A 1 477 ? -18.840 7.614 20.992 1.00 86.06 477 ASP A N 1
ATOM 3842 C CA . ASP A 1 477 ? -17.781 8.270 20.215 1.00 86.06 477 ASP A CA 1
ATOM 3843 C C . ASP A 1 477 ? -16.398 7.651 20.502 1.00 86.06 477 ASP A C 1
ATOM 3845 O O . ASP A 1 477 ? -15.679 7.327 19.563 1.00 86.06 477 ASP A O 1
ATOM 3849 N N . LEU A 1 478 ? -16.067 7.372 21.773 1.00 85.62 478 LEU A N 1
ATOM 3850 C CA . LEU A 1 478 ? -14.812 6.729 22.202 1.00 85.62 478 LEU A CA 1
ATOM 3851 C C . LEU A 1 478 ? -14.610 5.338 21.588 1.00 85.62 478 LEU A C 1
ATOM 3853 O O . LEU A 1 478 ? -13.488 4.970 21.249 1.00 85.62 478 LEU A O 1
ATOM 3857 N N . TYR A 1 479 ? -15.689 4.572 21.425 1.00 83.06 479 TYR A N 1
ATOM 3858 C CA . TYR A 1 479 ? -15.654 3.266 20.759 1.00 83.06 479 TYR A CA 1
ATOM 3859 C C . TYR A 1 479 ? -15.719 3.360 19.221 1.00 83.06 479 TYR A C 1
ATOM 3861 O O . TYR A 1 479 ? -15.683 2.332 18.546 1.00 83.06 479 TYR A O 1
ATOM 3869 N N . GLY A 1 480 ? -15.804 4.568 18.648 1.00 82.38 480 GLY A N 1
ATOM 3870 C CA . GLY A 1 480 ? -15.812 4.800 17.200 1.00 82.38 480 GLY A CA 1
ATOM 3871 C C . GLY A 1 480 ? -17.093 4.346 16.493 1.00 82.38 480 GLY A C 1
ATOM 3872 O O . GLY A 1 480 ? -17.129 4.236 15.268 1.00 82.38 480 GLY A O 1
ATOM 3873 N N . TRP A 1 481 ? -18.170 4.073 17.234 1.00 83.56 481 TRP A N 1
ATOM 3874 C CA . TRP A 1 481 ? -19.399 3.504 16.669 1.00 83.56 481 TRP A CA 1
ATOM 3875 C C . TRP A 1 481 ? -20.282 4.526 15.956 1.00 83.56 481 TRP A C 1
ATOM 3877 O O . TRP A 1 481 ? -21.299 4.150 15.378 1.00 83.56 481 TRP A O 1
ATOM 3887 N N . ASN A 1 482 ? -19.919 5.808 15.968 1.00 73.94 482 ASN A N 1
ATOM 3888 C CA . ASN A 1 482 ? -20.668 6.874 15.307 1.00 73.94 482 ASN A CA 1
ATOM 3889 C C . ASN A 1 482 ? -20.296 7.101 13.825 1.00 73.94 482 ASN A C 1
ATOM 3891 O O . ASN A 1 482 ? -20.930 7.947 13.203 1.00 73.94 482 ASN A O 1
ATOM 3895 N N . TYR A 1 483 ? -19.323 6.366 13.256 1.00 61.59 483 TYR A N 1
ATOM 3896 C CA . TYR A 1 483 ? -18.925 6.352 11.827 1.00 61.59 483 TYR A CA 1
ATOM 3897 C C . TYR A 1 483 ? -19.030 7.703 11.082 1.00 61.59 483 TYR A C 1
ATOM 3899 O O . TYR A 1 483 ? -19.416 7.752 9.916 1.00 61.59 483 TYR A O 1
ATOM 3907 N N . GLY A 1 484 ? -18.711 8.819 11.747 1.00 50.00 484 GLY A N 1
ATOM 3908 C CA . GLY A 1 484 ? -18.775 10.164 11.161 1.00 50.00 484 GLY A CA 1
ATOM 3909 C C . GLY A 1 484 ? -20.170 10.642 10.728 1.00 50.00 484 GLY A C 1
ATOM 3910 O O . GLY A 1 484 ? -20.263 11.647 10.028 1.00 50.00 484 GLY A O 1
ATOM 3911 N N . THR A 1 485 ? -21.252 9.965 11.127 1.00 49.62 485 THR A N 1
ATOM 3912 C CA . THR A 1 485 ? -22.623 10.336 10.753 1.00 49.62 485 THR A CA 1
ATOM 3913 C C . THR A 1 485 ? -23.502 10.609 11.973 1.00 49.62 485 THR A C 1
ATOM 3915 O O . THR A 1 485 ? -23.326 10.051 13.055 1.00 49.62 485 THR A O 1
ATOM 3918 N N . CYS A 1 486 ? -24.482 11.497 11.817 1.00 51.62 486 CYS A N 1
ATOM 3919 C CA . CYS A 1 486 ? -25.428 11.873 12.869 1.00 51.62 486 CYS A CA 1
ATOM 3920 C C . CYS A 1 486 ? -26.602 10.883 13.048 1.00 51.62 486 CYS A C 1
ATOM 3922 O O . CYS A 1 486 ? -27.540 11.213 13.775 1.00 51.62 486 CYS A O 1
ATOM 3924 N N . TYR A 1 487 ? -26.563 9.706 12.406 1.00 56.00 487 TYR A N 1
ATOM 3925 C CA . TYR A 1 487 ? -27.720 8.806 12.262 1.00 56.00 487 TYR A CA 1
ATOM 3926 C C . TYR A 1 487 ? -27.905 7.781 13.388 1.00 56.00 487 TYR A C 1
ATOM 3928 O O . TYR A 1 487 ? -29.021 7.303 13.585 1.00 56.00 487 TYR A O 1
ATOM 3936 N N . ASN A 1 488 ? -26.871 7.476 14.181 1.00 65.50 488 ASN A N 1
ATOM 3937 C CA . ASN A 1 488 ? -27.107 6.770 15.440 1.00 65.50 488 ASN A CA 1
ATOM 3938 C C . ASN A 1 488 ? -27.851 7.714 16.389 1.00 65.50 488 ASN A C 1
ATOM 3940 O O . ASN A 1 488 ? -27.461 8.869 16.589 1.00 65.50 488 ASN A O 1
ATOM 3944 N N . HIS A 1 489 ? -28.915 7.219 17.007 1.00 81.88 489 HIS A N 1
ATOM 3945 C CA . HIS A 1 489 ? -29.726 8.018 17.910 1.00 81.88 489 HIS A CA 1
ATOM 3946 C C . HIS A 1 489 ? -29.872 7.314 19.251 1.00 81.88 489 HIS A C 1
ATOM 3948 O O . HIS A 1 489 ? -30.076 6.105 19.330 1.00 81.88 489 HIS A O 1
ATOM 3954 N N . VAL A 1 490 ? -29.792 8.117 20.306 1.00 92.38 490 VAL A N 1
ATOM 3955 C CA . VAL A 1 490 ? -30.094 7.697 21.667 1.00 92.38 490 VAL A CA 1
ATOM 3956 C C . VAL A 1 490 ? -31.239 8.561 22.165 1.00 92.38 490 VAL A C 1
ATOM 3958 O O . VAL A 1 490 ? -31.265 9.777 21.938 1.00 92.38 490 VAL A O 1
ATOM 3961 N N . SER A 1 491 ? -32.194 7.937 22.833 1.00 93.81 491 SER A N 1
ATOM 3962 C CA . SER A 1 491 ? -33.259 8.636 23.540 1.00 93.81 491 SER A CA 1
ATOM 3963 C C . SER A 1 491 ? -33.408 8.081 24.945 1.00 93.81 491 SER A C 1
ATOM 3965 O O . SER A 1 491 ? -33.205 6.888 25.179 1.00 93.81 491 SER A O 1
ATOM 3967 N N . VAL A 1 492 ? -33.758 8.957 25.887 1.00 95.06 492 VAL A N 1
ATOM 3968 C CA . VAL A 1 492 ? -33.990 8.585 27.286 1.00 95.06 492 VAL A CA 1
ATOM 3969 C C . VAL A 1 492 ? -35.267 9.231 27.799 1.00 95.06 492 VAL A C 1
ATOM 3971 O O . VAL A 1 492 ? -35.446 10.438 27.659 1.00 95.06 492 VAL A O 1
ATOM 3974 N N . ARG A 1 493 ? -36.139 8.448 28.432 1.00 94.00 493 ARG A N 1
ATOM 3975 C CA . ARG A 1 493 ? -37.345 8.925 29.114 1.00 94.00 493 ARG A CA 1
ATOM 3976 C C . ARG A 1 493 ? -36.951 9.643 30.409 1.00 94.00 493 ARG A C 1
ATOM 3978 O O . ARG A 1 493 ? -36.237 9.086 31.238 1.00 94.00 493 ARG A O 1
ATOM 3985 N N . VAL A 1 494 ? -37.405 10.884 30.586 1.00 90.75 494 VAL A N 1
ATOM 3986 C CA . VAL A 1 494 ? -37.103 11.705 31.775 1.00 90.75 494 VAL A CA 1
ATOM 3987 C C . VAL A 1 494 ? -37.922 11.252 32.978 1.00 90.75 494 VAL A C 1
ATOM 3989 O O . VAL A 1 494 ? -37.409 11.159 34.092 1.00 90.75 494 VAL A O 1
ATOM 3992 N N . ASN A 1 495 ? -39.210 10.997 32.752 1.00 80.69 495 ASN A N 1
ATOM 3993 C CA . ASN A 1 495 ? -40.146 10.539 33.766 1.00 80.69 495 ASN A CA 1
ATOM 3994 C C . ASN A 1 495 ? -41.254 9.706 33.108 1.00 80.69 495 ASN A C 1
ATOM 3996 O O . ASN A 1 495 ? -41.781 10.078 32.059 1.00 80.69 495 ASN A O 1
ATOM 4000 N N . ASN A 1 496 ? -41.632 8.605 33.754 1.00 71.25 496 ASN A N 1
ATOM 4001 C CA . ASN A 1 496 ? -42.670 7.687 33.290 1.00 71.25 496 ASN A CA 1
ATOM 4002 C C . ASN A 1 496 ? -44.069 8.313 33.287 1.00 71.25 496 ASN A C 1
ATOM 4004 O O . ASN A 1 496 ? -44.944 7.817 32.591 1.00 71.25 496 ASN A O 1
ATOM 4008 N N . SER A 1 497 ? -44.300 9.384 34.054 1.00 70.94 497 SER A N 1
ATOM 4009 C CA . SER A 1 497 ? -45.625 10.005 34.158 1.00 70.94 497 SER A CA 1
ATOM 4010 C C . SER A 1 497 ? -45.893 11.117 33.140 1.00 70.94 497 SER A C 1
ATOM 4012 O O . SER A 1 497 ? -47.023 11.589 33.073 1.00 70.94 497 SER A O 1
ATOM 4014 N N . THR A 1 498 ? -44.879 11.602 32.412 1.00 73.50 498 THR A N 1
ATOM 4015 C CA . THR A 1 498 ? -45.015 12.791 31.546 1.00 73.50 498 THR A CA 1
ATOM 4016 C C . THR A 1 498 ? -44.710 12.539 30.070 1.00 73.50 498 THR A C 1
ATOM 4018 O O . THR A 1 498 ? -44.883 13.466 29.285 1.00 73.50 498 THR A O 1
ATOM 4021 N N . ASP A 1 499 ? -44.271 11.330 29.689 1.00 84.44 499 ASP A N 1
ATOM 4022 C CA . ASP A 1 499 ? -43.841 10.973 28.322 1.00 84.44 499 ASP A CA 1
ATOM 4023 C C . ASP A 1 499 ? -42.951 12.048 27.674 1.00 84.44 499 ASP A C 1
ATOM 4025 O O . ASP A 1 499 ? -43.141 12.483 26.537 1.00 84.44 499 ASP A O 1
ATOM 4029 N N . GLN A 1 500 ? -41.966 12.498 28.453 1.00 92.31 500 GLN A N 1
ATOM 4030 C CA . GLN A 1 500 ? -40.943 13.447 28.029 1.00 92.31 500 GLN A CA 1
ATOM 4031 C C . GLN A 1 500 ? -39.623 12.719 27.828 1.00 92.31 500 GLN A C 1
ATOM 4033 O O . GLN A 1 500 ? -39.217 11.911 28.671 1.00 92.31 500 GLN A O 1
ATOM 4038 N N . PHE A 1 501 ? -38.924 13.048 26.746 1.00 94.25 501 PHE A N 1
ATOM 4039 C CA . PHE A 1 501 ? -37.718 12.345 26.327 1.00 94.25 501 PHE A CA 1
ATOM 4040 C C . PHE A 1 501 ? -36.577 13.317 26.052 1.00 94.25 501 PHE A C 1
ATOM 4042 O O . PHE A 1 501 ? -36.792 14.408 25.531 1.00 94.25 501 PHE A O 1
ATOM 4049 N N . LEU A 1 502 ? -35.356 12.916 26.391 1.00 94.44 502 LEU A N 1
ATOM 4050 C CA . LEU A 1 502 ? -34.127 13.618 26.042 1.00 94.44 502 LEU A CA 1
ATOM 4051 C C . LEU A 1 502 ? -33.484 12.950 24.837 1.00 94.44 502 LEU A C 1
ATOM 4053 O O . LEU A 1 502 ? -33.363 11.725 24.789 1.00 94.44 502 LEU A O 1
ATOM 4057 N N . THR A 1 503 ? -33.026 13.761 23.893 1.00 92.81 503 THR A N 1
ATOM 4058 C CA . THR A 1 503 ? -32.238 13.298 22.755 1.00 92.81 503 THR A CA 1
ATOM 4059 C C . THR A 1 503 ? -31.290 14.392 22.273 1.00 92.81 503 THR A C 1
ATOM 4061 O O . THR A 1 503 ? -31.411 15.569 22.628 1.00 92.81 503 THR A O 1
ATOM 4064 N N . LYS A 1 504 ? -30.303 13.993 21.480 1.00 90.62 504 LYS A N 1
ATOM 4065 C CA . LYS A 1 504 ? -29.316 14.892 20.894 1.00 90.62 504 LYS A CA 1
ATOM 4066 C C . LYS A 1 504 ? -29.926 15.736 19.760 1.00 90.62 504 LYS A C 1
ATOM 4068 O O . LYS A 1 504 ? -30.662 15.199 18.929 1.00 90.62 504 LYS A O 1
ATOM 4073 N N . PRO A 1 505 ? -29.566 17.026 19.650 1.00 88.94 505 PRO A N 1
ATOM 4074 C CA . PRO A 1 505 ? -29.901 17.834 18.479 1.00 88.94 505 PRO A CA 1
ATOM 4075 C C . PRO A 1 505 ? -29.192 17.336 17.203 1.00 88.94 505 PRO A C 1
ATOM 4077 O O . PRO A 1 505 ? -28.024 16.943 17.228 1.00 88.94 505 PRO A O 1
ATOM 4080 N N . ASN A 1 506 ? -29.872 17.400 16.055 1.00 82.00 506 ASN A N 1
ATOM 4081 C CA . ASN A 1 506 ? -29.420 16.813 14.784 1.00 82.00 506 ASN A CA 1
ATOM 4082 C C . ASN A 1 506 ? -28.136 17.454 14.205 1.00 82.00 506 ASN A C 1
ATOM 4084 O O . ASN A 1 506 ? -27.506 16.865 13.335 1.00 82.00 506 ASN A O 1
ATOM 4088 N N . GLY A 1 507 ? -27.744 18.640 14.686 1.00 78.25 507 GLY A N 1
ATOM 4089 C CA . GLY A 1 507 ? -26.597 19.406 14.178 1.00 78.25 507 GLY A CA 1
ATOM 4090 C C . GLY A 1 507 ? -25.280 19.256 14.948 1.00 78.25 507 GLY A C 1
ATOM 4091 O O . GLY A 1 507 ? -24.266 19.728 14.458 1.00 78.25 507 GLY A O 1
ATOM 4092 N N . LEU A 1 508 ? -25.273 18.628 16.129 1.00 83.25 508 LEU A N 1
ATOM 4093 C CA . LEU A 1 508 ? -24.038 18.438 16.909 1.00 83.25 508 LEU A CA 1
ATOM 4094 C C . LEU A 1 508 ? -23.341 17.124 16.548 1.00 83.25 508 LEU A C 1
ATOM 4096 O O . LEU A 1 508 ? -24.007 16.170 16.155 1.00 83.25 508 LEU A O 1
ATOM 4100 N N . ALA A 1 509 ? -22.031 17.008 16.739 1.00 84.88 509 ALA A N 1
ATOM 4101 C CA . ALA A 1 509 ? -21.352 15.712 16.799 1.00 84.88 509 ALA A CA 1
ATOM 4102 C C . ALA A 1 509 ? -21.516 15.062 18.190 1.00 84.88 509 ALA A C 1
ATOM 4104 O O . ALA A 1 509 ? -21.905 15.718 19.155 1.00 84.88 509 ALA A O 1
ATOM 4105 N N . PHE A 1 510 ? -21.255 13.755 18.332 1.00 87.88 510 PHE A N 1
ATOM 4106 C CA . PHE A 1 510 ? -21.392 13.065 19.632 1.00 87.88 510 PHE A CA 1
ATOM 4107 C C . PHE A 1 510 ? -20.407 13.611 20.683 1.00 87.88 510 PHE A C 1
ATOM 4109 O O . PHE A 1 510 ? -20.792 13.813 21.835 1.00 87.88 510 PHE A O 1
ATOM 4116 N N . HIS A 1 511 ? -19.183 13.953 20.270 1.00 84.56 511 HIS A N 1
ATOM 4117 C CA . HIS A 1 511 ? -18.180 14.621 21.107 1.00 84.56 511 HIS A CA 1
ATOM 4118 C C . HIS A 1 511 ? -18.453 16.113 21.375 1.00 84.56 511 HIS A C 1
ATOM 4120 O O . HIS A 1 511 ? -17.655 16.769 22.041 1.00 84.56 511 HIS A O 1
ATOM 4126 N N . GLU A 1 512 ? -19.548 16.686 20.882 1.00 86.75 512 GLU A N 1
ATOM 4127 C CA . GLU A 1 512 ? -19.965 18.058 21.216 1.00 86.75 512 GLU A CA 1
ATOM 4128 C C . GLU A 1 512 ? -21.165 18.068 22.166 1.00 86.75 512 GLU A C 1
ATOM 4130 O O . GLU A 1 512 ? -21.518 19.108 22.721 1.00 86.75 512 GLU A O 1
ATOM 4135 N N . VAL A 1 513 ? -21.793 16.911 22.398 1.00 89.94 513 VAL A N 1
ATOM 4136 C CA . VAL A 1 513 ? -22.931 16.815 23.312 1.00 89.94 513 VAL A CA 1
ATOM 4137 C C . VAL A 1 513 ? -22.465 17.057 24.748 1.00 89.94 513 VAL A C 1
ATOM 4139 O O . VAL A 1 513 ? -21.465 16.493 25.211 1.00 89.94 513 VAL A O 1
ATOM 4142 N N . THR A 1 514 ? -23.222 17.890 25.454 1.00 91.31 514 THR A N 1
ATOM 4143 C CA . THR A 1 514 ? -23.070 18.233 26.868 1.00 91.31 514 THR A CA 1
ATOM 4144 C C . THR A 1 514 ? -24.431 18.107 27.554 1.00 91.31 514 THR A C 1
ATOM 4146 O O . THR A 1 514 ? -25.462 17.942 26.895 1.00 91.31 514 THR A O 1
ATOM 4149 N N . GLY A 1 515 ? -24.469 18.161 28.887 1.00 90.56 515 GLY A N 1
ATOM 4150 C CA . GLY A 1 515 ? -25.732 18.088 29.621 1.00 90.56 515 GLY A CA 1
ATOM 4151 C C . GLY A 1 515 ? -26.697 19.222 29.247 1.00 90.56 515 GLY A C 1
ATOM 4152 O O . GLY A 1 515 ? -27.907 18.993 29.129 1.00 90.56 515 GLY A O 1
ATOM 4153 N N . SER A 1 516 ? -26.176 20.434 29.029 1.00 90.31 516 SER A N 1
ATOM 4154 C CA . SER A 1 516 ? -26.990 21.590 28.645 1.00 90.31 516 SER A CA 1
ATOM 4155 C C . SER A 1 516 ? -27.506 21.520 27.202 1.00 90.31 516 SER A C 1
ATOM 4157 O O . SER A 1 516 ? -28.599 22.020 26.942 1.00 90.31 516 SER A O 1
ATOM 4159 N N . SER A 1 517 ? -26.779 20.878 26.278 1.00 91.44 517 SER A N 1
ATOM 4160 C CA . SER A 1 517 ? -27.107 20.904 24.844 1.00 91.44 517 SER A CA 1
ATOM 4161 C C . SER A 1 517 ? -28.177 19.901 24.401 1.00 91.44 517 SER A C 1
ATOM 4163 O O . SER A 1 517 ? -28.693 19.992 23.287 1.00 91.44 517 SER A O 1
ATOM 4165 N N . LEU A 1 518 ? -28.548 18.955 25.268 1.00 92.88 518 LEU A N 1
ATOM 4166 C CA . LEU A 1 518 ? -29.619 17.992 25.005 1.00 92.88 518 LEU A CA 1
ATOM 4167 C C . LEU A 1 518 ? -30.991 18.673 24.896 1.00 92.88 518 LEU A C 1
ATOM 4169 O O . LEU A 1 518 ? -31.337 19.550 25.691 1.00 92.88 518 LEU A O 1
ATOM 4173 N N . VAL A 1 519 ? -31.809 18.200 23.957 1.00 92.25 519 VAL A N 1
ATOM 4174 C CA . VAL A 1 519 ? -33.164 18.709 23.715 1.00 92.25 519 VAL A CA 1
ATOM 4175 C C . VAL A 1 519 ? -34.176 17.791 24.393 1.00 92.25 519 VAL A C 1
ATOM 4177 O O . VAL A 1 519 ? -34.055 16.566 24.324 1.00 92.25 519 VAL A O 1
ATOM 4180 N N . LYS A 1 520 ? -35.190 18.380 25.032 1.00 92.75 520 LYS A N 1
ATOM 4181 C CA . LYS A 1 520 ? -36.335 17.658 25.599 1.00 92.75 520 LYS A CA 1
ATOM 4182 C C . LYS A 1 520 ? -37.520 17.756 24.648 1.00 92.75 520 LYS A C 1
ATOM 4184 O O . LYS A 1 520 ? -37.910 18.857 24.248 1.00 92.75 520 LYS A O 1
ATOM 4189 N N . VAL A 1 521 ? -38.103 16.615 24.315 1.00 92.50 521 VAL A N 1
ATOM 4190 C CA . VAL A 1 521 ? -39.244 16.492 23.405 1.00 92.50 521 VAL A CA 1
ATOM 4191 C C . VAL A 1 521 ? -40.407 15.765 24.072 1.00 92.50 521 VAL A C 1
ATOM 4193 O O . VAL A 1 521 ? -40.208 15.010 25.027 1.00 92.50 521 VAL A O 1
ATOM 4196 N N . ASP A 1 522 ? -41.620 16.016 23.587 1.00 90.38 522 ASP A N 1
ATOM 4197 C CA . ASP A 1 522 ? -42.813 15.251 23.957 1.00 90.38 522 ASP A CA 1
ATOM 4198 C C . ASP A 1 522 ? -42.909 13.930 23.169 1.00 90.38 522 ASP A C 1
ATOM 4200 O O . ASP A 1 522 ? -42.088 13.639 22.296 1.00 90.38 522 ASP A O 1
ATOM 4204 N N . SER A 1 523 ? -43.943 13.132 23.442 1.00 86.56 523 SER A N 1
ATOM 4205 C CA . SER A 1 523 ? -44.250 11.892 22.711 1.00 86.56 523 SER A CA 1
ATOM 4206 C C . SER A 1 523 ? -44.515 12.090 21.216 1.00 86.56 523 SER A C 1
ATOM 4208 O O . SER A 1 523 ? -44.452 11.129 20.451 1.00 86.56 523 SER A O 1
ATOM 4210 N N . ASN A 1 524 ? -44.774 13.323 20.776 1.00 83.31 524 ASN A N 1
ATOM 4211 C CA . ASN A 1 524 ? -44.939 13.668 19.374 1.00 83.31 524 ASN A CA 1
ATOM 4212 C C . ASN A 1 524 ? -43.627 14.101 18.693 1.00 83.31 524 ASN A C 1
ATOM 4214 O O . ASN A 1 524 ? -43.621 14.314 17.479 1.00 83.31 524 ASN A O 1
ATOM 4218 N N . GLY A 1 525 ? -42.523 14.215 19.435 1.00 82.94 525 GLY A N 1
ATOM 4219 C CA . GLY A 1 525 ? -41.256 14.748 18.936 1.00 82.94 525 GLY A CA 1
ATOM 4220 C C . GLY A 1 525 ? -41.219 16.277 18.859 1.00 82.94 525 GLY A C 1
ATOM 4221 O O . GLY A 1 525 ? -40.268 16.837 18.310 1.00 82.94 525 GLY A O 1
ATOM 4222 N N . SER A 1 526 ? -42.222 16.966 19.412 1.00 86.81 526 SER A N 1
ATOM 4223 C CA . SER A 1 526 ? -42.237 18.425 19.506 1.00 86.81 526 SER A CA 1
ATOM 4224 C C . SER A 1 526 ? -41.288 18.881 20.608 1.00 86.81 526 SER A C 1
ATOM 4226 O O . SER A 1 526 ? -41.249 18.308 21.698 1.00 86.81 526 SER A O 1
ATOM 4228 N N . LYS A 1 527 ? -40.513 19.935 20.337 1.00 88.75 527 LYS A N 1
ATOM 4229 C CA . LYS A 1 527 ? -39.538 20.478 21.292 1.00 88.75 527 LYS A CA 1
ATOM 4230 C C . LYS A 1 527 ? -40.255 21.166 22.458 1.00 88.75 527 LYS A C 1
ATOM 4232 O O . LYS A 1 527 ? -40.908 22.183 22.253 1.00 88.75 527 LYS A O 1
ATOM 4237 N N . ILE A 1 528 ? -40.088 20.631 23.668 1.00 90.44 528 ILE A N 1
ATOM 4238 C CA . ILE A 1 528 ? -40.531 21.254 24.928 1.00 90.44 528 ILE A CA 1
ATOM 4239 C C . ILE A 1 528 ? -39.458 22.222 25.427 1.00 90.44 528 ILE A C 1
ATOM 4241 O O . ILE A 1 528 ? -39.762 23.313 25.898 1.00 90.44 528 ILE A O 1
ATOM 4245 N N . ASP A 1 529 ? -38.196 21.803 25.336 1.00 89.06 529 ASP A N 1
ATOM 4246 C CA . ASP A 1 529 ? -37.050 22.537 25.862 1.00 89.06 529 ASP A CA 1
ATOM 4247 C C . ASP A 1 529 ? -35.856 22.359 24.913 1.00 89.06 529 ASP A C 1
ATOM 4249 O O . ASP A 1 529 ? -35.411 21.222 24.714 1.00 89.06 529 ASP A O 1
ATOM 4253 N N . PRO A 1 530 ? -35.352 23.439 24.294 1.00 85.44 530 PRO A N 1
ATOM 4254 C CA . PRO A 1 530 ? -34.265 23.372 23.321 1.00 85.44 530 PRO A CA 1
ATOM 4255 C C . PRO A 1 530 ? -32.880 23.134 23.951 1.00 85.44 530 PRO A C 1
ATOM 4257 O O . PRO A 1 530 ? -31.911 22.932 23.215 1.00 85.44 530 PRO A O 1
ATOM 4260 N N . GLY A 1 531 ? -32.762 23.157 25.284 1.00 87.75 531 GLY A N 1
ATOM 4261 C CA . GLY A 1 531 ? -31.463 23.187 25.949 1.00 87.75 531 GLY A CA 1
ATOM 4262 C C . GLY A 1 531 ? -30.688 24.463 25.599 1.00 87.75 531 GLY A C 1
ATOM 4263 O O . GLY A 1 531 ? -31.273 25.523 25.383 1.00 87.75 531 GLY A O 1
ATOM 4264 N N . SER A 1 532 ? -29.362 24.366 25.513 1.00 84.38 532 SER A N 1
ATOM 4265 C CA . SER A 1 532 ? -28.469 25.477 25.148 1.00 84.38 532 SER A CA 1
ATOM 4266 C C . SER A 1 532 ? -28.265 25.656 23.635 1.00 84.38 532 SER A C 1
ATOM 4268 O O . SER A 1 532 ? -27.441 26.471 23.222 1.00 84.38 532 SER A O 1
ATOM 4270 N N . THR A 1 533 ? -28.997 24.918 22.789 1.00 80.50 533 THR A N 1
ATOM 4271 C CA . THR A 1 533 ? -28.801 24.926 21.327 1.00 80.50 533 THR A CA 1
ATOM 4272 C C . THR A 1 533 ? -30.012 25.463 20.574 1.00 80.50 533 THR A C 1
ATOM 4274 O O . THR A 1 533 ? -31.148 25.373 21.031 1.00 80.50 533 THR A O 1
ATOM 4277 N N . THR A 1 534 ? -29.788 25.980 19.366 1.00 81.31 534 THR A N 1
ATOM 4278 C CA . THR A 1 534 ? -30.863 26.384 18.441 1.00 81.31 534 THR A CA 1
ATOM 4279 C C . THR A 1 534 ? -31.260 25.272 17.464 1.00 81.31 534 THR A C 1
ATOM 4281 O O . THR A 1 534 ? -32.229 25.414 16.714 1.00 81.31 534 THR A O 1
ATOM 4284 N N . PHE A 1 535 ? -30.540 24.147 17.472 1.00 83.62 535 PHE A N 1
ATOM 4285 C CA . PHE A 1 535 ? -30.729 23.052 16.529 1.00 83.62 535 PHE A CA 1
ATOM 4286 C C . PHE A 1 535 ? -32.044 22.280 16.760 1.00 83.62 535 PHE A C 1
ATOM 4288 O O . PHE A 1 535 ? -32.657 22.288 17.830 1.00 83.62 535 PHE A O 1
ATOM 4295 N N . GLY A 1 536 ? -32.532 21.633 15.699 1.00 82.38 536 GLY A N 1
ATOM 4296 C CA . GLY A 1 536 ? -33.717 20.771 15.735 1.00 82.38 536 GLY A CA 1
ATOM 4297 C C . GLY A 1 536 ? -33.405 19.334 16.156 1.00 82.38 536 GLY A C 1
ATOM 4298 O O . GLY A 1 536 ? -32.247 18.927 16.222 1.00 82.38 536 GLY A O 1
ATOM 4299 N N . VAL A 1 537 ? -34.457 18.551 16.393 1.00 85.25 537 VAL A N 1
ATOM 4300 C CA . VAL A 1 537 ? -34.382 17.094 16.590 1.00 85.25 537 VAL A CA 1
ATOM 4301 C C . VAL A 1 537 ? -34.791 16.406 15.289 1.00 85.25 537 VAL A C 1
ATOM 4303 O O . VAL A 1 537 ? -35.618 16.932 14.545 1.00 85.25 537 VAL A O 1
ATOM 4306 N N . ASN A 1 538 ? -34.225 15.232 15.009 1.00 84.25 538 ASN A N 1
ATOM 4307 C CA . ASN A 1 538 ? -34.697 14.387 13.917 1.00 84.25 538 ASN A CA 1
ATOM 4308 C C . ASN A 1 538 ? -36.057 13.768 14.296 1.00 84.25 538 ASN A C 1
ATOM 4310 O O . ASN A 1 538 ? -36.120 12.722 14.943 1.00 84.25 538 ASN A O 1
ATOM 4314 N N . ALA A 1 539 ? -37.142 14.453 13.925 1.00 82.44 539 ALA A N 1
ATOM 4315 C CA . ALA A 1 539 ? -38.508 14.055 14.263 1.00 82.44 539 ALA A CA 1
ATOM 4316 C C . ALA A 1 539 ? -38.892 12.688 13.671 1.00 82.44 539 ALA A C 1
ATOM 4318 O O . ALA A 1 539 ? -39.606 11.924 14.318 1.00 82.44 539 ALA A O 1
ATOM 4319 N N . LEU A 1 540 ? -38.372 12.359 12.483 1.00 81.69 540 LEU A N 1
ATOM 4320 C CA . LEU A 1 540 ? -38.642 11.092 11.807 1.00 81.69 540 LEU A CA 1
ATOM 4321 C C . LEU A 1 540 ? -38.051 9.920 12.602 1.00 81.69 540 LEU A C 1
ATOM 4323 O O . LEU A 1 540 ? -38.792 9.030 13.018 1.00 81.69 540 LEU A O 1
ATOM 4327 N N . SER A 1 541 ? -36.751 9.965 12.912 1.00 82.50 541 SER A N 1
ATOM 4328 C CA . SER A 1 541 ? -36.096 8.939 13.736 1.00 82.50 541 SER A CA 1
ATOM 4329 C C . SER A 1 541 ? -36.723 8.837 15.126 1.00 82.50 541 SER A C 1
ATOM 4331 O O . SER A 1 541 ? -36.901 7.741 15.647 1.00 82.50 541 SER A O 1
ATOM 4333 N N . PHE A 1 542 ? -37.088 9.970 15.734 1.00 88.94 542 PHE A N 1
ATOM 4334 C CA . PHE A 1 542 ? -37.693 9.967 17.063 1.00 88.94 542 PHE A CA 1
ATOM 4335 C C . PHE A 1 542 ? -39.103 9.359 17.080 1.00 88.94 542 PHE A C 1
ATOM 4337 O O . PHE A 1 542 ? -39.443 8.668 18.039 1.00 88.94 542 PHE A O 1
ATOM 4344 N N . SER A 1 543 ? -39.909 9.556 16.028 1.00 90.00 543 SER A N 1
ATOM 4345 C CA . SER A 1 543 ? -41.261 8.978 15.944 1.00 90.00 543 SER A CA 1
ATOM 4346 C C . SER A 1 543 ? -41.261 7.446 16.062 1.00 90.00 543 SER A C 1
ATOM 4348 O O . SER A 1 543 ? -42.116 6.879 16.747 1.00 90.00 543 SER A O 1
ATOM 4350 N N . LEU A 1 544 ? -40.219 6.795 15.530 1.00 90.31 544 LEU A N 1
ATOM 4351 C CA . LEU A 1 544 ? -40.000 5.358 15.667 1.00 90.31 544 LEU A CA 1
ATOM 4352 C C . LEU A 1 544 ? -39.796 4.947 17.133 1.00 90.31 544 LEU A C 1
ATOM 4354 O O . LEU A 1 544 ? -40.453 4.028 17.623 1.00 90.31 544 LEU A O 1
ATOM 4358 N N . TYR A 1 545 ? -38.922 5.653 17.859 1.00 92.12 545 TYR A N 1
ATOM 4359 C CA . TYR A 1 545 ? -38.642 5.374 19.273 1.00 92.12 545 TYR A CA 1
ATOM 4360 C C . TYR A 1 545 ? -39.845 5.694 20.159 1.00 92.12 545 TYR A C 1
ATOM 4362 O O . TYR A 1 545 ? -40.135 4.946 21.090 1.00 92.12 545 TYR A O 1
ATOM 4370 N N . ALA A 1 546 ? -40.584 6.762 19.847 1.00 91.50 546 ALA A N 1
ATOM 4371 C CA . ALA A 1 546 ? -41.822 7.114 20.531 1.00 91.50 546 ALA A CA 1
ATOM 4372 C C . ALA A 1 546 ? -42.865 5.988 20.426 1.00 91.50 546 ALA A C 1
ATOM 4374 O O . ALA A 1 546 ? -43.514 5.667 21.423 1.00 91.50 546 ALA A O 1
ATOM 4375 N N . SER A 1 547 ? -42.972 5.329 19.263 1.00 91.88 547 SER A N 1
ATOM 4376 C CA . SER A 1 547 ? -43.828 4.144 19.111 1.00 91.88 547 SER A CA 1
ATOM 4377 C C . SER A 1 547 ? -43.388 2.997 20.029 1.00 91.88 547 SER A C 1
ATOM 4379 O O . SER A 1 547 ? -44.224 2.400 20.710 1.00 91.88 547 SER A O 1
ATOM 4381 N N . VAL A 1 548 ? -42.082 2.725 20.133 1.00 93.00 548 VAL A N 1
ATOM 4382 C CA . VAL A 1 548 ? -41.559 1.699 21.055 1.00 93.00 548 VAL A CA 1
ATOM 4383 C C . VAL A 1 548 ? -41.874 2.063 22.509 1.00 93.00 548 VAL A C 1
ATOM 4385 O O . VAL A 1 548 ? -42.429 1.242 23.235 1.00 93.00 548 VAL A O 1
ATOM 4388 N N . TYR A 1 549 ? -41.604 3.300 22.935 1.00 93.12 549 TYR A N 1
ATOM 4389 C CA . TYR A 1 549 ? -41.874 3.756 24.304 1.00 93.12 549 TYR A CA 1
ATOM 4390 C C . TYR A 1 549 ? -43.349 3.694 24.700 1.00 93.12 549 TYR A C 1
ATOM 4392 O O . TYR A 1 549 ? -43.647 3.428 25.869 1.00 93.12 549 TYR A O 1
ATOM 4400 N N . LYS A 1 550 ? -44.255 3.939 23.745 1.00 90.31 550 LYS A N 1
ATOM 4401 C CA . LYS A 1 550 ? -45.706 3.847 23.936 1.00 90.31 550 LYS A CA 1
ATOM 4402 C C . LYS A 1 550 ? -46.148 2.410 24.217 1.00 90.31 550 LYS A C 1
ATOM 4404 O O . LYS A 1 550 ? -46.966 2.189 25.104 1.00 90.31 550 LYS A O 1
ATOM 4409 N N . HIS A 1 551 ? -45.607 1.441 23.481 1.00 90.56 551 HIS A N 1
ATOM 4410 C CA . HIS A 1 551 ? -45.973 0.029 23.631 1.00 90.56 551 HIS A CA 1
ATOM 4411 C C . HIS A 1 551 ? -45.209 -0.681 24.758 1.00 90.56 551 HIS A C 1
ATOM 4413 O O . HIS A 1 551 ? -45.697 -1.672 25.300 1.00 90.56 551 HIS A O 1
ATOM 4419 N N . ARG A 1 552 ? -44.021 -0.185 25.125 1.00 91.25 552 ARG A N 1
ATOM 4420 C CA . ARG A 1 552 ? -43.123 -0.782 26.124 1.00 91.25 552 ARG A CA 1
ATOM 4421 C C . ARG A 1 552 ? -42.761 0.230 27.225 1.00 91.25 552 ARG A C 1
ATOM 4423 O O . ARG A 1 552 ? -41.704 0.866 27.167 1.00 91.25 552 ARG A O 1
ATOM 4430 N N . PRO A 1 553 ? -43.615 0.387 28.256 1.00 90.38 553 PRO A N 1
ATOM 4431 C CA . PRO A 1 553 ? -43.372 1.314 29.366 1.00 90.38 553 PRO A CA 1
ATOM 4432 C C . PRO A 1 553 ? -42.208 0.894 30.279 1.00 90.38 553 PRO A C 1
ATOM 4434 O O . PRO A 1 553 ? -41.739 1.703 31.072 1.00 90.38 553 PRO A O 1
ATOM 4437 N N . ASP A 1 554 ? -41.722 -0.348 30.174 1.00 91.19 554 ASP A N 1
ATOM 4438 C CA . ASP A 1 554 ? -40.529 -0.828 30.881 1.00 91.19 554 ASP A CA 1
ATOM 4439 C C . ASP A 1 554 ? -39.212 -0.308 30.276 1.00 91.19 554 ASP A C 1
ATOM 4441 O O . ASP A 1 554 ? -38.157 -0.435 30.899 1.00 91.19 554 ASP A O 1
ATOM 4445 N N . ILE A 1 555 ? -39.253 0.262 29.066 1.00 94.56 555 ILE A N 1
ATOM 4446 C CA . ILE A 1 555 ? -38.085 0.805 28.372 1.00 94.56 555 ILE A CA 1
ATOM 4447 C C . ILE A 1 555 ? -37.988 2.306 28.651 1.00 94.56 555 ILE A C 1
ATOM 4449 O O . ILE A 1 555 ? -38.903 3.081 28.347 1.00 94.56 555 ILE A O 1
ATOM 4453 N N . ASN A 1 556 ? -36.833 2.723 29.173 1.00 94.75 556 ASN A N 1
ATOM 4454 C CA . ASN A 1 556 ? -36.520 4.128 29.439 1.00 94.75 556 ASN A CA 1
ATOM 4455 C C . ASN A 1 556 ? -35.321 4.634 28.644 1.00 94.75 556 ASN A C 1
ATOM 4457 O O . ASN A 1 556 ? -35.165 5.841 28.530 1.00 94.75 556 ASN A O 1
ATOM 4461 N N . CYS A 1 557 ? -34.497 3.764 28.066 1.00 95.81 557 CYS A N 1
ATOM 4462 C CA . CYS A 1 557 ? -33.394 4.146 27.192 1.00 95.81 557 CYS A CA 1
ATOM 4463 C C . CYS A 1 557 ? -33.418 3.280 25.931 1.00 95.81 557 CYS A C 1
ATOM 4465 O O . CYS A 1 557 ? -33.591 2.064 26.023 1.00 95.81 557 CYS A O 1
ATOM 4467 N N . ILE A 1 558 ? -33.268 3.910 24.767 1.00 96.12 558 ILE A N 1
ATOM 4468 C CA . ILE A 1 558 ? -33.127 3.230 23.478 1.00 96.12 558 ILE A CA 1
ATOM 4469 C C . ILE A 1 558 ? -31.847 3.740 22.832 1.00 96.12 558 ILE A C 1
ATOM 4471 O O . ILE A 1 558 ? -31.665 4.951 22.695 1.00 96.12 558 ILE A O 1
ATOM 4475 N N . ILE A 1 559 ? -30.982 2.813 22.430 1.00 94.81 559 ILE A N 1
ATOM 4476 C CA . ILE A 1 559 ? -29.796 3.076 21.621 1.00 94.81 559 ILE A CA 1
ATOM 4477 C C . ILE A 1 559 ? -30.028 2.406 20.270 1.00 94.81 559 ILE A C 1
ATOM 4479 O O . ILE A 1 559 ? -30.095 1.180 20.176 1.00 94.81 559 ILE A O 1
ATOM 4483 N N . HIS A 1 560 ? -30.192 3.213 19.225 1.00 92.88 560 HIS A N 1
ATOM 4484 C CA . HIS A 1 560 ? -30.303 2.720 17.860 1.00 92.88 560 HIS A CA 1
ATOM 4485 C C . HIS A 1 560 ? -28.911 2.623 17.238 1.00 92.88 560 HIS A C 1
ATOM 4487 O O . HIS A 1 560 ? -28.203 3.627 17.125 1.00 92.88 560 HIS A O 1
ATOM 4493 N N . VAL A 1 561 ? -28.534 1.403 16.855 1.00 88.69 561 VAL A N 1
ATOM 4494 C CA . VAL A 1 561 ? -27.202 1.063 16.359 1.00 88.69 561 VAL A CA 1
ATOM 4495 C C . VAL A 1 561 ? -27.278 0.630 14.899 1.00 88.69 561 VAL A C 1
ATOM 4497 O O . VAL A 1 561 ? -28.032 -0.280 14.549 1.00 88.69 561 VAL A O 1
ATOM 4500 N N . GLN A 1 562 ? -26.448 1.253 14.063 1.00 87.88 562 GLN A N 1
ATOM 4501 C CA . GLN A 1 562 ? -26.337 0.964 12.629 1.00 87.88 562 GLN A CA 1
ATOM 4502 C C . GLN A 1 562 ? -24.885 0.707 12.195 1.00 87.88 562 GLN A C 1
ATOM 4504 O O . GLN A 1 562 ? -24.497 1.021 11.071 1.00 87.88 562 GLN A O 1
ATOM 4509 N N . THR A 1 563 ? -24.046 0.150 13.078 1.00 88.50 563 THR A N 1
ATOM 4510 C CA . THR A 1 563 ? -22.690 -0.260 12.675 1.00 88.50 563 THR A CA 1
ATOM 4511 C C . THR A 1 563 ? -22.769 -1.287 11.534 1.00 88.50 563 THR A C 1
ATOM 4513 O O . THR A 1 563 ? -23.747 -2.037 11.472 1.00 88.50 563 THR A O 1
ATOM 4516 N N . PRO A 1 564 ? -21.762 -1.388 10.643 1.00 88.38 564 PRO A N 1
ATOM 4517 C CA . PRO A 1 564 ? -21.800 -2.323 9.515 1.00 88.38 564 PRO A CA 1
ATOM 4518 C C . PRO A 1 564 ? -22.091 -3.766 9.939 1.00 88.38 564 PRO A C 1
ATOM 4520 O O . PRO A 1 564 ? -22.843 -4.473 9.270 1.00 88.38 564 PRO A O 1
ATOM 4523 N N . ALA A 1 565 ? -21.550 -4.180 11.090 1.00 91.00 565 ALA A N 1
ATOM 4524 C CA . ALA A 1 565 ? -21.788 -5.508 11.628 1.00 91.00 565 ALA A CA 1
ATOM 4525 C C . ALA A 1 565 ? -23.256 -5.724 12.036 1.00 91.00 565 ALA A C 1
ATOM 4527 O O . ALA A 1 565 ? -23.873 -6.729 11.685 1.00 91.00 565 ALA A O 1
ATOM 4528 N N . VAL A 1 566 ? -23.830 -4.750 12.744 1.00 91.69 566 VAL A N 1
ATOM 4529 C CA . VAL A 1 566 ? -25.226 -4.773 13.193 1.00 91.69 566 VAL A CA 1
ATOM 4530 C C . VAL A 1 566 ? -26.190 -4.694 12.009 1.00 91.69 566 VAL A C 1
ATOM 4532 O O . VAL A 1 566 ? -27.155 -5.453 11.956 1.00 91.69 566 VAL A O 1
ATOM 4535 N N . ALA A 1 567 ? -25.911 -3.827 11.034 1.00 90.81 567 ALA A N 1
ATOM 4536 C CA . ALA A 1 567 ? -26.715 -3.683 9.825 1.00 90.81 567 ALA A CA 1
ATOM 4537 C C . ALA A 1 567 ? -26.749 -4.983 9.005 1.00 90.81 567 ALA A C 1
ATOM 4539 O O . ALA A 1 567 ? -27.815 -5.395 8.549 1.00 90.81 567 ALA A O 1
ATOM 4540 N N . ALA A 1 568 ? -25.607 -5.664 8.868 1.00 91.06 568 ALA A N 1
ATOM 4541 C CA . ALA A 1 568 ? -25.539 -6.935 8.159 1.00 91.06 568 ALA A CA 1
ATOM 4542 C C . ALA A 1 568 ? -26.353 -8.031 8.865 1.00 91.06 568 ALA A C 1
ATOM 4544 O O . ALA A 1 568 ? -27.126 -8.718 8.204 1.00 91.06 568 ALA A O 1
ATOM 4545 N N . VAL A 1 569 ? -26.245 -8.163 10.194 1.00 92.94 569 VAL A N 1
ATOM 4546 C CA . VAL A 1 569 ? -27.046 -9.132 10.967 1.00 92.94 569 VAL A CA 1
ATOM 4547 C C . VAL A 1 569 ? -28.542 -8.810 10.907 1.00 92.94 569 VAL A C 1
ATOM 4549 O O . VAL A 1 569 ? -29.350 -9.719 10.735 1.00 92.94 569 VAL A O 1
ATOM 4552 N N . ALA A 1 570 ? -28.925 -7.530 10.962 1.00 92.75 570 ALA A N 1
ATOM 4553 C CA . ALA A 1 570 ? -30.322 -7.111 10.823 1.00 92.75 570 ALA A CA 1
ATOM 4554 C C . ALA A 1 570 ? -30.930 -7.460 9.451 1.00 92.75 570 ALA A C 1
ATOM 4556 O O . ALA A 1 570 ? -32.144 -7.611 9.340 1.00 92.75 570 ALA A O 1
ATOM 4557 N N . ALA A 1 571 ? -30.106 -7.604 8.410 1.00 91.25 571 ALA A N 1
ATOM 4558 C CA . ALA A 1 571 ? -30.533 -8.018 7.074 1.00 91.25 571 ALA A CA 1
ATOM 4559 C C . ALA A 1 571 ? -30.551 -9.551 6.875 1.00 91.25 571 ALA A C 1
ATOM 4561 O O . ALA A 1 571 ? -31.012 -10.039 5.840 1.00 91.25 571 ALA A O 1
ATOM 4562 N N . MET A 1 572 ? -30.050 -10.339 7.833 1.00 91.25 572 MET A N 1
ATOM 4563 C CA . MET A 1 572 ? -30.005 -11.796 7.708 1.00 91.25 572 MET A CA 1
ATOM 4564 C C . MET A 1 572 ? -31.367 -12.435 7.976 1.00 91.25 572 MET A C 1
ATOM 4566 O O . MET A 1 572 ? -32.021 -12.150 8.975 1.00 91.25 572 MET A O 1
ATOM 4570 N N . LYS A 1 573 ? -31.737 -13.429 7.157 1.00 88.25 573 LYS A N 1
ATOM 4571 C CA . LYS A 1 573 ? -32.928 -14.264 7.407 1.00 88.25 573 LYS A CA 1
ATOM 4572 C C . LYS A 1 573 ? -32.864 -15.023 8.736 1.00 88.25 573 LYS A C 1
ATOM 4574 O O . LYS A 1 573 ? -33.904 -15.300 9.319 1.00 88.25 573 LYS A O 1
ATOM 4579 N N . CYS A 1 574 ? -31.663 -15.376 9.197 1.00 86.94 574 CYS A N 1
ATOM 4580 C CA . CYS A 1 574 ? -31.464 -16.039 10.485 1.00 86.94 574 CYS A CA 1
ATOM 4581 C C . CYS A 1 574 ? -31.504 -15.075 11.684 1.00 86.94 574 CYS A C 1
ATOM 4583 O O . CYS A 1 574 ? -31.549 -15.542 12.818 1.00 86.94 574 CYS A O 1
ATOM 4585 N N . GLY A 1 575 ? -31.519 -13.756 11.452 1.00 89.62 575 GLY A N 1
ATOM 4586 C CA . GLY A 1 575 ? -31.539 -12.743 12.504 1.00 89.62 575 GLY A CA 1
ATOM 4587 C C . GLY A 1 575 ? -30.332 -12.818 13.443 1.00 89.62 575 GLY A C 1
ATOM 4588 O O . GLY A 1 575 ? -29.238 -13.215 13.047 1.00 89.62 575 GLY A O 1
ATOM 4589 N N . PHE A 1 576 ? -30.533 -12.412 14.697 1.00 92.69 576 PHE A N 1
ATOM 4590 C CA . PHE A 1 576 ? -29.520 -12.458 15.752 1.00 92.69 576 PHE A CA 1
ATOM 4591 C C . PHE A 1 576 ? -29.511 -13.832 16.437 1.00 92.69 576 PHE A C 1
ATOM 4593 O O . PHE A 1 576 ? -30.531 -14.263 16.977 1.00 92.69 576 PHE A O 1
ATOM 4600 N N . LEU A 1 577 ? -28.366 -14.517 16.416 1.00 91.44 577 LEU A N 1
ATOM 4601 C CA . LEU A 1 577 ? -28.222 -15.895 16.882 1.00 91.44 577 LEU A CA 1
ATOM 4602 C C . LEU A 1 577 ? -27.512 -15.978 18.238 1.00 91.44 577 LEU A C 1
ATOM 4604 O O . LEU A 1 577 ? -26.525 -15.290 18.489 1.00 91.44 577 LEU A O 1
ATOM 4608 N N . ALA A 1 578 ? -27.952 -16.915 19.082 1.00 91.44 578 ALA A N 1
ATOM 4609 C CA . ALA A 1 578 ? -27.336 -17.248 20.371 1.00 91.44 578 ALA A CA 1
ATOM 4610 C C . ALA A 1 578 ? -26.039 -18.080 20.209 1.00 91.44 578 ALA A C 1
ATOM 4612 O O . ALA A 1 578 ? -25.926 -19.208 20.702 1.00 91.44 578 ALA A O 1
ATOM 4613 N N . LEU A 1 579 ? -25.079 -17.533 19.457 1.00 89.81 579 LEU A N 1
ATOM 4614 C CA . LEU A 1 579 ? -23.856 -18.212 19.017 1.00 89.81 579 LEU A CA 1
ATOM 4615 C C . LEU A 1 579 ? -22.709 -18.131 20.038 1.00 89.81 579 LEU A C 1
ATOM 4617 O O . LEU A 1 579 ? -21.939 -19.076 20.181 1.00 89.81 579 LEU A O 1
ATOM 4621 N N . CYS A 1 580 ? -22.570 -17.000 20.729 1.00 90.88 580 CYS A N 1
ATOM 4622 C CA . CYS A 1 580 ? -21.474 -16.731 21.661 1.00 90.88 580 CYS A CA 1
ATOM 4623 C C . CYS A 1 580 ? -21.991 -16.210 23.005 1.00 90.88 580 CYS A C 1
ATOM 4625 O O . CYS A 1 580 ? -23.174 -15.894 23.154 1.00 90.88 580 CYS A O 1
ATOM 4627 N N . GLN A 1 581 ? -21.104 -16.110 23.995 1.00 89.81 581 GLN A N 1
ATOM 4628 C CA . GLN A 1 581 ? -21.462 -15.664 25.341 1.00 89.81 581 GLN A CA 1
ATOM 4629 C C . GLN A 1 581 ? -22.071 -14.255 25.339 1.00 89.81 581 GLN A C 1
ATOM 4631 O O . GLN A 1 581 ? -23.054 -14.016 26.034 1.00 89.81 581 GLN A O 1
ATOM 4636 N N . GLU A 1 582 ? -21.551 -13.345 24.518 1.00 93.38 582 GLU A N 1
ATOM 4637 C CA . GLU A 1 582 ? -22.062 -11.982 24.367 1.00 93.38 582 GLU A CA 1
ATOM 4638 C C . GLU A 1 582 ? -23.504 -11.980 23.839 1.00 93.38 582 GLU A C 1
ATOM 4640 O O . GLU A 1 582 ? -24.339 -11.212 24.319 1.00 93.38 582 GLU A O 1
ATOM 4645 N N . ALA A 1 583 ? -23.831 -12.891 22.915 1.00 92.19 583 ALA A N 1
ATOM 4646 C CA . ALA A 1 583 ? -25.195 -13.058 22.423 1.00 92.19 583 ALA A CA 1
ATOM 4647 C C . ALA A 1 583 ? -26.140 -13.571 23.522 1.00 92.19 583 ALA A C 1
ATOM 4649 O O . ALA A 1 583 ? -27.272 -13.105 23.635 1.00 92.19 583 ALA A O 1
ATOM 4650 N N . LEU A 1 584 ? -25.665 -14.484 24.377 1.00 91.31 584 LEU A N 1
ATOM 4651 C CA . LEU A 1 584 ? -26.436 -14.992 25.518 1.00 91.31 584 LEU A CA 1
ATOM 4652 C C . LEU A 1 584 ? -26.665 -13.923 26.594 1.00 91.31 584 LEU A C 1
ATOM 4654 O O . LEU A 1 584 ? -27.742 -13.887 27.189 1.00 91.31 584 LEU A O 1
ATOM 4658 N N . ILE A 1 585 ? -25.679 -13.048 26.826 1.00 90.12 585 ILE A N 1
ATOM 4659 C CA . ILE A 1 585 ? -25.788 -11.919 27.763 1.00 90.12 585 ILE A CA 1
ATOM 4660 C C . ILE A 1 585 ? -26.885 -10.951 27.316 1.00 90.12 585 ILE A C 1
ATOM 4662 O O . ILE A 1 585 ? -27.670 -10.482 28.138 1.00 90.12 585 ILE A O 1
ATOM 4666 N N . CYS A 1 586 ? -26.970 -10.687 26.013 1.00 90.69 586 CYS A N 1
ATOM 4667 C CA . CYS A 1 586 ? -27.997 -9.818 25.453 1.00 90.69 586 CYS A CA 1
ATOM 4668 C C . CYS A 1 586 ? -29.424 -10.377 25.584 1.00 90.69 586 CYS A C 1
ATOM 4670 O O . CYS A 1 586 ? -30.390 -9.611 25.635 1.00 90.69 586 CYS A O 1
ATOM 4672 N N . GLY A 1 587 ? -29.560 -11.704 25.625 1.00 89.19 587 GLY A N 1
ATOM 4673 C CA . GLY A 1 587 ? -30.846 -12.388 25.659 1.00 89.19 587 GLY A CA 1
ATOM 4674 C C . GLY A 1 587 ? -31.530 -12.471 24.285 1.00 89.19 587 GLY A C 1
ATOM 4675 O O . GLY A 1 587 ? -30.890 -12.290 23.248 1.00 89.19 587 GLY A O 1
ATOM 4676 N N . PRO A 1 588 ? -32.835 -12.799 24.250 1.00 90.38 588 PRO A N 1
ATOM 4677 C CA . PRO A 1 588 ? -33.560 -12.996 23.000 1.00 90.38 588 PRO A CA 1
ATOM 4678 C C . PRO A 1 588 ? -33.720 -11.684 22.220 1.00 90.38 588 PRO A C 1
ATOM 4680 O O . PRO A 1 588 ? -33.852 -10.610 22.811 1.00 90.38 588 PRO A O 1
ATOM 4683 N N . ALA A 1 589 ? -33.789 -11.802 20.894 1.00 92.88 589 ALA A N 1
ATOM 4684 C CA . ALA A 1 589 ? -34.082 -10.710 19.972 1.00 92.88 589 ALA A CA 1
ATOM 4685 C C . ALA A 1 589 ? -35.396 -10.971 19.222 1.00 92.88 589 ALA A C 1
ATOM 4687 O O . ALA A 1 589 ? -35.698 -12.114 18.878 1.00 92.88 589 ALA A O 1
ATOM 4688 N N . THR A 1 590 ? -36.171 -9.921 18.946 1.00 93.56 590 THR A N 1
ATOM 4689 C CA . THR A 1 590 ? -37.387 -10.011 18.119 1.00 93.56 590 THR A CA 1
ATOM 4690 C C . THR A 1 590 ? -37.301 -9.078 16.922 1.00 93.56 590 THR A C 1
ATOM 4692 O O . THR A 1 590 ? -36.819 -7.955 17.041 1.00 93.56 590 THR A O 1
ATOM 4695 N N . SER A 1 591 ? -37.751 -9.546 15.758 1.00 92.81 591 SER A N 1
ATOM 4696 C CA . SER A 1 591 ? -37.775 -8.752 14.528 1.00 92.81 591 SER A CA 1
ATOM 4697 C C . SER A 1 591 ? -39.110 -8.034 14.381 1.00 92.81 591 SER A C 1
ATOM 4699 O O . SER A 1 591 ? -40.154 -8.652 14.580 1.00 92.81 591 SER A O 1
ATOM 4701 N N . HIS A 1 592 ? -39.058 -6.759 14.011 1.00 93.31 592 HIS A N 1
ATOM 4702 C CA . HIS A 1 592 ? -40.218 -5.885 13.864 1.00 93.31 592 HIS A CA 1
ATOM 4703 C C . HIS A 1 592 ? -40.118 -5.077 12.573 1.00 93.31 592 HIS A C 1
ATOM 4705 O O . HIS A 1 592 ? -39.054 -4.552 12.242 1.00 93.31 592 HIS A O 1
ATOM 4711 N N . GLU A 1 593 ? -41.220 -4.981 11.838 1.00 89.44 593 GLU A N 1
ATOM 4712 C CA . GLU A 1 593 ? -41.265 -4.219 10.591 1.00 89.44 593 GLU A CA 1
ATOM 4713 C C . GLU A 1 593 ? -41.549 -2.742 10.874 1.00 89.44 593 GLU A C 1
ATOM 4715 O O . GLU A 1 593 ? -42.313 -2.390 11.778 1.00 89.44 593 GLU A O 1
ATOM 4720 N N . ILE A 1 594 ? -40.925 -1.863 10.086 1.00 89.19 594 ILE A N 1
ATOM 4721 C CA . ILE A 1 594 ? -41.184 -0.425 10.153 1.00 89.19 594 ILE A CA 1
ATOM 4722 C C . ILE A 1 594 ? -42.363 -0.100 9.241 1.00 89.19 594 ILE A C 1
ATOM 4724 O O . ILE A 1 594 ? -42.318 -0.328 8.034 1.00 89.19 594 ILE A O 1
ATOM 4728 N N . GLN A 1 595 ? -43.398 0.486 9.826 1.00 86.00 595 GLN A N 1
ATOM 4729 C CA . GLN A 1 595 ? -44.530 1.065 9.123 1.00 86.00 595 GLN A CA 1
ATOM 4730 C C . GLN A 1 595 ? -44.271 2.554 8.890 1.00 86.00 595 GLN A C 1
ATOM 4732 O O . GLN A 1 595 ? -43.824 3.268 9.792 1.00 86.00 595 GLN A O 1
ATOM 4737 N N . ILE A 1 596 ? -44.543 3.010 7.668 1.00 84.19 596 ILE A N 1
ATOM 4738 C CA . ILE A 1 596 ? -44.375 4.404 7.255 1.00 84.19 596 ILE A CA 1
ATOM 4739 C C . ILE A 1 596 ? -45.762 4.991 7.019 1.00 84.19 596 ILE A C 1
ATOM 4741 O O . ILE A 1 596 ? -46.475 4.559 6.114 1.00 84.19 596 ILE A O 1
ATOM 4745 N N . ASP A 1 597 ? -46.130 5.985 7.820 1.00 82.44 597 ASP A N 1
ATOM 4746 C CA . ASP A 1 597 ? -47.301 6.815 7.561 1.00 82.44 597 ASP A CA 1
ATOM 4747 C C . ASP A 1 597 ? -46.886 7.955 6.622 1.00 82.44 597 ASP A C 1
ATOM 4749 O O . ASP A 1 597 ? -46.167 8.877 7.020 1.00 82.44 597 ASP A O 1
ATOM 4753 N N . LEU A 1 598 ? -47.305 7.859 5.357 1.00 77.38 598 LEU A N 1
ATOM 4754 C CA . LEU A 1 598 ? -46.968 8.824 4.307 1.00 77.38 598 LEU A CA 1
ATOM 4755 C C . LEU A 1 598 ? -47.660 10.181 4.501 1.00 77.38 598 LEU A C 1
ATOM 4757 O O . LEU A 1 598 ? -47.127 11.189 4.038 1.00 77.38 598 LEU A O 1
ATOM 4761 N N . ASP A 1 599 ? -48.797 10.226 5.200 1.00 76.00 599 ASP A N 1
ATOM 4762 C CA . ASP A 1 599 ? -49.566 11.457 5.403 1.00 76.00 599 ASP A CA 1
ATOM 4763 C C . ASP A 1 599 ? -48.958 12.306 6.523 1.00 76.00 599 ASP A C 1
ATOM 4765 O O . ASP A 1 599 ? -48.881 13.532 6.423 1.00 76.00 599 ASP A O 1
ATOM 4769 N N . THR A 1 600 ? -48.489 11.658 7.594 1.00 73.88 600 THR A N 1
ATOM 4770 C CA . THR A 1 600 ? -47.851 12.346 8.731 1.00 73.88 600 THR A CA 1
ATOM 4771 C C . THR A 1 600 ? -46.323 12.340 8.679 1.00 73.88 600 THR A C 1
ATOM 4773 O O . THR A 1 600 ? -45.685 13.003 9.501 1.00 73.88 600 THR A O 1
ATOM 4776 N N . ASN A 1 601 ? -45.734 11.636 7.704 1.00 78.25 601 ASN A N 1
ATOM 4777 C CA . ASN A 1 601 ? -44.297 11.402 7.556 1.00 78.25 601 ASN A CA 1
ATOM 4778 C C . ASN A 1 601 ? -43.664 10.889 8.864 1.00 78.25 601 ASN A C 1
ATOM 4780 O O . ASN A 1 601 ? -42.677 11.438 9.365 1.00 78.25 601 ASN A O 1
ATOM 4784 N N . ARG A 1 602 ? -44.290 9.865 9.457 1.00 82.25 602 ARG A N 1
ATOM 4785 C CA . ARG A 1 602 ? -43.881 9.241 10.723 1.00 82.25 602 ARG A CA 1
ATOM 4786 C C . ARG A 1 602 ? -43.559 7.768 10.537 1.00 82.25 602 ARG A C 1
ATOM 4788 O O . ARG A 1 602 ? -44.153 7.085 9.707 1.00 82.25 602 ARG A O 1
ATOM 4795 N N . LEU A 1 603 ? -42.629 7.287 11.355 1.00 85.88 603 LEU A N 1
ATOM 4796 C CA . LEU A 1 603 ? -42.244 5.883 11.431 1.00 85.88 603 LEU A CA 1
ATOM 4797 C C . LEU A 1 603 ? -42.816 5.265 12.705 1.00 85.88 603 LEU A C 1
ATOM 4799 O O . LEU A 1 603 ? -42.733 5.860 13.780 1.00 85.88 603 LEU A O 1
ATOM 4803 N N . SER A 1 604 ? -43.339 4.049 12.609 1.00 87.50 604 SER A N 1
ATOM 4804 C CA . SER A 1 604 ? -43.751 3.253 13.764 1.00 87.50 604 SER A CA 1
ATOM 4805 C C . SER A 1 604 ? -43.324 1.802 13.606 1.00 87.50 604 SER A C 1
ATOM 4807 O O . SER A 1 604 ? -43.283 1.272 12.502 1.00 87.50 604 SER A O 1
ATOM 4809 N N . VAL A 1 605 ? -43.013 1.146 14.720 1.00 88.38 605 VAL A N 1
ATOM 4810 C CA . VAL A 1 605 ? -42.908 -0.319 14.763 1.00 88.38 605 VAL A CA 1
ATOM 4811 C C . VAL A 1 605 ? -44.300 -0.952 14.780 1.00 88.38 605 VAL A C 1
ATOM 4813 O O . VAL A 1 605 ? -45.252 -0.319 15.246 1.00 88.38 605 VAL A O 1
ATOM 4816 N N . ASP A 1 606 ? -44.411 -2.190 14.302 1.00 86.19 606 ASP A N 1
ATOM 4817 C CA . ASP A 1 606 ? -45.644 -2.975 14.383 1.00 86.19 606 ASP A CA 1
ATOM 4818 C C . ASP A 1 606 ? -46.123 -3.204 15.834 1.00 86.19 606 ASP A C 1
ATOM 4820 O O . ASP A 1 606 ? -45.341 -3.212 16.788 1.00 86.19 606 ASP A O 1
ATOM 4824 N N . GLU A 1 607 ? -47.428 -3.443 16.009 1.00 82.50 607 GLU A N 1
ATOM 4825 C CA . GLU A 1 607 ? -48.052 -3.668 17.326 1.00 82.50 607 GLU A CA 1
ATOM 4826 C C . GLU A 1 607 ? -47.511 -4.913 18.060 1.00 82.50 607 GLU A C 1
ATOM 4828 O O . GLU A 1 607 ? -47.657 -5.043 19.280 1.00 82.50 607 GLU A O 1
ATOM 4833 N N . GLY A 1 608 ? -46.851 -5.833 17.348 1.00 83.50 608 GLY A N 1
ATOM 4834 C CA . GLY A 1 608 ? -46.224 -7.022 17.919 1.00 83.50 608 GLY A CA 1
ATOM 4835 C C . GLY A 1 608 ? -45.134 -6.694 18.938 1.00 83.50 608 GLY A C 1
ATOM 4836 O O . GLY A 1 608 ? -44.881 -7.505 19.834 1.00 83.50 608 GLY A O 1
ATOM 4837 N N . VAL A 1 609 ? -44.553 -5.490 18.888 1.00 88.56 609 VAL A N 1
ATOM 4838 C CA . VAL A 1 609 ? -43.562 -5.018 19.868 1.00 88.56 609 VAL A CA 1
ATOM 4839 C C . VAL A 1 609 ? -44.088 -5.059 21.310 1.00 88.56 609 VAL A C 1
ATOM 4841 O O . VAL A 1 609 ? -43.323 -5.332 22.234 1.00 88.56 609 VAL A O 1
ATOM 4844 N N . GLN A 1 610 ? -45.398 -4.861 21.520 1.00 87.94 610 GLN A N 1
ATOM 4845 C CA . GLN A 1 610 ? -46.021 -4.888 22.849 1.00 87.94 610 GLN A CA 1
ATOM 4846 C C . GLN A 1 610 ? -45.971 -6.285 23.487 1.00 87.94 610 GLN A C 1
ATOM 4848 O O . GLN A 1 610 ? -45.932 -6.414 24.709 1.00 87.94 610 GLN A O 1
ATOM 4853 N N . LYS A 1 611 ? -45.980 -7.340 22.662 1.00 85.75 611 LYS A N 1
ATOM 4854 C CA . LYS A 1 611 ? -45.951 -8.739 23.115 1.00 85.75 611 LYS A CA 1
ATOM 4855 C C . LYS A 1 611 ? -44.530 -9.247 23.351 1.00 85.75 611 LYS A C 1
ATOM 4857 O O . LYS A 1 611 ? -44.354 -10.273 24.003 1.00 85.75 611 LYS A O 1
ATOM 4862 N N . SER A 1 612 ? -43.526 -8.557 22.812 1.00 88.31 612 SER A N 1
ATOM 4863 C CA . SER A 1 612 ? -42.126 -8.920 22.991 1.00 88.31 612 SER A CA 1
ATOM 4864 C C . SER A 1 612 ? -41.637 -8.522 24.382 1.00 88.31 612 SER A C 1
ATOM 4866 O O . SER A 1 612 ? -41.862 -7.400 24.830 1.00 88.31 612 SER A O 1
ATOM 4868 N N . THR A 1 613 ? -40.912 -9.421 25.047 1.00 88.31 613 THR A N 1
ATOM 4869 C CA . THR A 1 613 ? -40.131 -9.119 26.259 1.00 88.31 613 THR A CA 1
ATOM 4870 C C . THR A 1 613 ? -38.648 -8.913 25.951 1.00 88.31 613 THR A C 1
ATOM 4872 O O . THR A 1 613 ? -37.872 -8.624 26.862 1.00 88.31 613 THR A O 1
ATOM 4875 N N . ALA A 1 614 ? -38.241 -9.065 24.686 1.00 91.50 614 ALA A N 1
ATOM 4876 C CA . ALA A 1 614 ? -36.864 -8.878 24.258 1.00 91.50 614 ALA A CA 1
ATOM 4877 C C . ALA A 1 614 ? -36.416 -7.430 24.487 1.00 91.50 614 ALA A C 1
ATOM 4879 O O . ALA A 1 614 ? -37.211 -6.482 24.405 1.00 91.50 614 ALA A O 1
ATOM 4880 N N . LYS A 1 615 ? -35.126 -7.280 24.789 1.00 93.38 615 LYS A N 1
ATOM 4881 C CA . LYS A 1 615 ? -34.448 -5.984 24.875 1.00 93.38 615 LYS A CA 1
ATOM 4882 C C . LYS A 1 615 ? -33.709 -5.622 23.583 1.00 93.38 615 LYS A C 1
ATOM 4884 O O . LYS A 1 615 ? -33.307 -4.476 23.421 1.00 93.38 615 LYS A O 1
ATOM 4889 N N . ILE A 1 616 ? -33.575 -6.577 22.662 1.00 95.56 616 ILE A N 1
ATOM 4890 C CA . ILE A 1 616 ? -33.090 -6.362 21.300 1.00 95.56 616 ILE A CA 1
ATOM 4891 C C . ILE A 1 616 ? -34.284 -6.408 20.351 1.00 95.56 616 ILE A C 1
ATOM 4893 O O . ILE A 1 616 ? -34.935 -7.448 20.223 1.00 95.56 616 ILE A O 1
ATOM 4897 N N . LEU A 1 617 ? -34.537 -5.301 19.657 1.00 95.50 617 LEU A N 1
ATOM 4898 C CA . LEU A 1 617 ? -35.531 -5.228 18.589 1.00 95.50 617 LEU A CA 1
ATOM 4899 C C . LEU A 1 617 ? -34.801 -5.036 17.257 1.00 95.50 617 LEU A C 1
ATOM 4901 O O . LEU A 1 617 ? -34.170 -4.003 17.030 1.00 95.50 617 LEU A O 1
ATOM 4905 N N . ILE A 1 618 ? -34.853 -6.043 16.391 1.00 95.31 618 ILE A N 1
ATOM 4906 C CA . ILE A 1 618 ? -34.248 -6.003 15.060 1.00 95.31 618 ILE A CA 1
ATOM 4907 C C . ILE A 1 618 ? -35.219 -5.302 14.120 1.00 95.31 618 ILE A C 1
ATOM 4909 O O . ILE A 1 618 ? -36.383 -5.688 14.031 1.00 95.31 618 ILE A O 1
ATOM 4913 N N . LEU A 1 619 ? -34.726 -4.296 13.407 1.00 92.88 619 LEU A N 1
ATOM 4914 C CA . LEU A 1 619 ? -35.455 -3.613 12.350 1.00 92.88 619 LEU A CA 1
ATOM 4915 C C . LEU A 1 619 ? -34.814 -4.018 11.019 1.00 92.88 619 LEU A C 1
ATOM 4917 O O . LEU A 1 619 ? -33.726 -3.523 10.698 1.00 92.88 619 LEU A O 1
ATOM 4921 N N . PRO A 1 620 ? -35.427 -4.937 10.251 1.00 90.88 620 PRO A N 1
ATOM 4922 C CA . PRO A 1 620 ? -34.833 -5.438 9.021 1.00 90.88 620 PRO A CA 1
ATOM 4923 C C . PRO A 1 620 ? -34.409 -4.305 8.089 1.00 90.88 620 PRO A C 1
ATOM 4925 O O . PRO A 1 620 ? -35.183 -3.388 7.816 1.00 90.88 620 PRO A O 1
ATOM 4928 N N . ASN A 1 621 ? -33.161 -4.359 7.619 1.00 83.62 621 ASN A N 1
ATOM 4929 C CA . ASN A 1 621 ? -32.527 -3.341 6.766 1.00 83.62 621 ASN A CA 1
ATOM 4930 C C . ASN A 1 621 ? -32.390 -1.929 7.378 1.00 83.62 621 ASN A C 1
ATOM 4932 O O . ASN A 1 621 ? -31.905 -1.027 6.700 1.00 83.62 621 ASN A O 1
ATOM 4936 N N . HIS A 1 622 ? -32.775 -1.728 8.642 1.00 85.50 622 HIS A N 1
ATOM 4937 C CA . HIS A 1 622 ? -32.741 -0.428 9.319 1.00 85.50 622 HIS A CA 1
ATOM 4938 C C . HIS A 1 622 ? -31.861 -0.389 10.570 1.00 85.50 622 HIS A C 1
ATOM 4940 O O . HIS A 1 622 ? -31.573 0.705 11.048 1.00 85.50 622 HIS A O 1
ATOM 4946 N N . GLY A 1 623 ? -31.392 -1.538 11.058 1.00 90.25 623 GLY A N 1
ATOM 4947 C CA . GLY A 1 623 ? -30.486 -1.643 12.201 1.00 90.25 623 GLY A CA 1
ATOM 4948 C C . GLY A 1 623 ? -31.127 -2.363 13.380 1.00 90.25 623 GLY A C 1
ATOM 4949 O O . GLY A 1 623 ? -32.083 -3.124 13.224 1.00 90.25 623 GLY A O 1
ATOM 4950 N N . ILE A 1 624 ? -30.575 -2.157 14.574 1.00 93.75 624 ILE A N 1
ATOM 4951 C CA . ILE A 1 624 ? -31.062 -2.807 15.795 1.00 93.75 624 ILE A CA 1
ATOM 4952 C C . ILE A 1 624 ? -31.256 -1.764 16.897 1.00 93.75 624 ILE A C 1
ATOM 4954 O O . ILE A 1 624 ? -30.395 -0.911 17.128 1.00 93.75 624 ILE A O 1
ATOM 4958 N N . LEU A 1 625 ? -32.392 -1.848 17.593 1.00 94.88 625 LEU A N 1
ATOM 4959 C CA . LEU A 1 625 ? -32.666 -1.083 18.805 1.00 94.88 625 LEU A CA 1
ATOM 4960 C C . LEU A 1 625 ? -32.262 -1.911 20.026 1.00 94.88 625 LEU A C 1
ATOM 4962 O O . LEU A 1 625 ? -32.850 -2.960 20.296 1.00 94.88 625 LEU A O 1
ATOM 4966 N N . ALA A 1 626 ? -31.278 -1.418 20.775 1.00 95.44 626 ALA A N 1
ATOM 4967 C CA . ALA A 1 626 ? -30.930 -1.931 22.091 1.00 95.44 626 ALA A CA 1
ATOM 4968 C C . ALA A 1 626 ? -31.678 -1.125 23.160 1.00 95.44 626 ALA A C 1
ATOM 4970 O O . ALA A 1 626 ? -31.530 0.097 23.268 1.00 95.44 626 ALA A O 1
ATOM 4971 N N . CYS A 1 627 ? -32.513 -1.804 23.938 1.00 95.62 627 CYS A N 1
ATOM 4972 C CA . CYS A 1 627 ? -33.430 -1.189 24.886 1.00 95.62 627 CYS A CA 1
ATOM 4973 C C . CYS A 1 627 ? -33.052 -1.524 26.330 1.00 95.62 627 CYS A C 1
ATOM 4975 O O . CYS A 1 627 ? -32.788 -2.676 26.652 1.00 95.62 627 CYS A O 1
ATOM 4977 N N . GLY A 1 628 ? -33.112 -0.542 27.227 1.00 94.31 628 GLY A N 1
ATOM 4978 C CA . GLY A 1 628 ? -32.866 -0.733 28.659 1.00 94.31 628 GLY A CA 1
ATOM 4979 C C . GLY A 1 628 ? -33.880 0.003 29.532 1.00 94.31 628 GLY A C 1
ATOM 4980 O O . GLY A 1 628 ? -34.487 0.996 29.117 1.00 94.31 628 GLY A O 1
ATOM 4981 N N . ALA A 1 629 ? -34.061 -0.466 30.765 1.00 93.38 629 ALA A N 1
ATOM 4982 C CA . ALA A 1 629 ? -34.823 0.227 31.803 1.00 93.38 629 ALA A CA 1
ATOM 4983 C C . ALA A 1 629 ? -34.080 1.464 32.340 1.00 93.38 629 ALA A C 1
ATOM 4985 O O . ALA A 1 629 ? -34.681 2.316 32.996 1.00 93.38 629 ALA A O 1
ATOM 4986 N N . ASN A 1 630 ? -32.783 1.583 32.050 1.00 93.38 630 ASN A N 1
ATOM 4987 C CA . ASN A 1 630 ? -31.943 2.753 32.292 1.00 93.38 630 ASN A CA 1
ATOM 4988 C C . ASN A 1 630 ? -30.807 2.821 31.245 1.00 93.38 630 ASN A C 1
ATOM 4990 O O . ASN A 1 630 ? -30.755 2.011 30.316 1.00 93.38 630 ASN A O 1
ATOM 4994 N N . ILE A 1 631 ? -29.940 3.832 31.355 1.00 95.38 631 ILE A N 1
ATOM 4995 C CA . ILE A 1 631 ? -28.849 4.083 30.398 1.00 95.38 631 ILE A CA 1
ATOM 4996 C C . ILE A 1 631 ? -27.781 2.990 30.496 1.00 95.38 631 ILE A C 1
ATOM 4998 O O . ILE A 1 631 ? -27.265 2.545 29.476 1.00 95.38 631 ILE A O 1
ATOM 5002 N N . GLU A 1 632 ? -27.486 2.549 31.715 1.00 93.75 632 GLU A N 1
ATOM 5003 C CA . GLU A 1 632 ? -26.459 1.565 32.040 1.00 93.75 632 GLU A CA 1
ATOM 5004 C C . GLU A 1 632 ? -26.774 0.193 31.433 1.00 93.75 632 GLU A C 1
ATOM 5006 O O . GLU A 1 632 ? -25.927 -0.403 30.769 1.00 93.75 632 GLU A O 1
ATOM 5011 N N . GLU A 1 633 ? -28.018 -0.267 31.574 1.00 93.88 633 GLU A N 1
ATOM 5012 C CA . GLU A 1 633 ? -28.505 -1.511 30.978 1.00 93.88 633 GLU A CA 1
ATOM 5013 C C . GLU A 1 633 ? -28.523 -1.425 29.445 1.00 93.88 633 GLU A C 1
ATOM 5015 O O . GLU A 1 633 ? -28.046 -2.336 28.770 1.00 93.88 633 GLU A O 1
ATOM 5020 N N . ALA A 1 634 ? -29.015 -0.315 28.876 1.00 95.38 634 ALA A N 1
ATOM 5021 C CA . ALA A 1 634 ? -29.044 -0.133 27.423 1.00 95.38 634 ALA A CA 1
ATOM 5022 C C . ALA A 1 634 ? -27.630 -0.134 26.820 1.00 95.38 634 ALA A C 1
ATOM 5024 O O . ALA A 1 634 ? -27.399 -0.747 25.774 1.00 95.38 634 ALA A O 1
ATOM 5025 N N . TRP A 1 635 ? -26.673 0.516 27.491 1.00 94.19 635 TRP A N 1
ATOM 5026 C CA . TRP A 1 635 ? -25.261 0.479 27.119 1.00 94.19 635 TRP A CA 1
ATOM 5027 C C . TRP A 1 635 ? -24.690 -0.938 27.211 1.00 94.19 635 TRP A C 1
ATOM 5029 O O . TRP A 1 635 ? -24.070 -1.403 26.257 1.00 94.19 635 TRP A O 1
ATOM 5039 N N . HIS A 1 636 ? -24.930 -1.638 28.324 1.00 93.38 636 HIS A N 1
ATOM 5040 C CA . HIS A 1 636 ? -24.451 -3.003 28.531 1.00 93.38 636 HIS A CA 1
ATOM 5041 C C . HIS A 1 636 ? -24.926 -3.938 27.413 1.00 93.38 636 HIS A C 1
ATOM 5043 O O . HIS A 1 636 ? -24.120 -4.669 26.841 1.00 93.38 636 HIS A O 1
ATOM 5049 N N . ILE A 1 637 ? -26.203 -3.855 27.037 1.00 94.31 637 ILE A N 1
ATOM 5050 C CA . ILE A 1 637 ? -26.765 -4.628 25.923 1.00 94.31 637 ILE A CA 1
ATOM 5051 C C . ILE A 1 637 ? -26.128 -4.208 24.598 1.00 94.31 637 ILE A C 1
ATOM 5053 O O . ILE A 1 637 ? -25.719 -5.065 23.826 1.00 94.31 637 ILE A O 1
ATOM 5057 N N . THR A 1 638 ? -25.988 -2.906 24.340 1.00 94.94 638 THR A N 1
ATOM 5058 C CA . THR A 1 638 ? -25.386 -2.393 23.096 1.00 94.94 638 THR A CA 1
ATOM 5059 C C . THR A 1 638 ? -23.955 -2.888 22.897 1.00 94.94 638 THR A C 1
ATOM 5061 O O . THR A 1 638 ? -23.593 -3.311 21.799 1.00 94.94 638 THR A O 1
ATOM 5064 N N . PHE A 1 639 ? -23.147 -2.857 23.958 1.00 94.44 639 PHE A N 1
ATOM 5065 C CA . PHE A 1 639 ? -21.755 -3.287 23.913 1.00 94.44 639 PHE A CA 1
ATOM 5066 C C . PHE A 1 639 ? -21.630 -4.766 23.534 1.00 94.44 639 PHE A C 1
ATOM 5068 O O . PHE A 1 639 ? -20.903 -5.111 22.601 1.00 94.44 639 PHE A O 1
ATOM 5075 N N . HIS A 1 640 ? -22.396 -5.634 24.198 1.00 94.62 640 HIS A N 1
ATOM 5076 C CA . HIS A 1 640 ? -22.392 -7.066 23.904 1.00 94.62 640 HIS A CA 1
ATOM 5077 C C . HIS A 1 640 ? -23.044 -7.381 22.550 1.00 94.62 640 HIS A C 1
ATOM 5079 O O . HIS A 1 640 ? -22.564 -8.258 21.835 1.00 94.62 640 HIS A O 1
ATOM 5085 N N . LEU A 1 641 ? -24.076 -6.633 22.148 1.00 95.25 641 LEU A N 1
ATOM 5086 C CA . LEU A 1 641 ? -24.753 -6.784 20.859 1.00 95.25 641 LEU A CA 1
ATOM 5087 C C . LEU A 1 641 ? -23.785 -6.586 19.691 1.00 95.25 641 LEU A C 1
ATOM 5089 O O . LEU A 1 641 ? -23.775 -7.391 18.762 1.00 95.25 641 LEU A O 1
ATOM 5093 N N . ILE A 1 642 ? -22.967 -5.531 19.720 1.00 94.12 642 ILE A N 1
ATOM 5094 C CA . ILE A 1 642 ? -22.019 -5.246 18.634 1.00 94.12 642 ILE A CA 1
ATOM 5095 C C . ILE A 1 642 ? -20.966 -6.358 18.539 1.00 94.12 642 ILE A C 1
ATOM 5097 O O . ILE A 1 642 ? -20.732 -6.875 17.446 1.00 94.12 642 ILE A O 1
ATOM 5101 N N . LEU A 1 643 ? -20.403 -6.794 19.671 1.00 94.00 643 LEU A N 1
ATOM 5102 C CA . LEU A 1 643 ? -19.441 -7.904 19.714 1.00 94.00 643 LEU A CA 1
ATOM 5103 C C . LEU A 1 643 ? -20.046 -9.226 19.217 1.00 94.00 643 LEU A C 1
ATOM 5105 O O . LEU A 1 643 ? -19.403 -9.968 18.466 1.00 94.00 643 LEU A O 1
ATOM 5109 N N . ALA A 1 644 ? -21.293 -9.507 19.594 1.00 94.94 644 ALA A N 1
ATOM 5110 C CA . ALA A 1 644 ? -22.029 -10.679 19.141 1.00 94.94 644 ALA A CA 1
ATOM 5111 C C . ALA A 1 644 ? -22.287 -10.638 17.626 1.00 94.94 644 ALA A C 1
ATOM 5113 O O . ALA A 1 644 ? -22.042 -11.628 16.939 1.00 94.94 644 ALA A O 1
ATOM 5114 N N . CYS A 1 645 ? -22.698 -9.487 17.081 1.00 94.69 645 CYS A N 1
ATOM 5115 C CA . CYS A 1 645 ? -22.912 -9.312 15.643 1.00 94.69 645 CYS A CA 1
ATOM 5116 C C . CYS A 1 645 ? -21.620 -9.494 14.834 1.00 94.69 645 CYS A C 1
ATOM 5118 O O . CYS A 1 645 ? -21.621 -10.172 13.805 1.00 94.69 645 CYS A O 1
ATOM 5120 N N . GLU A 1 646 ? -20.499 -8.940 15.301 1.00 93.62 646 GLU A N 1
ATOM 5121 C CA . GLU A 1 646 ? -19.205 -9.154 14.651 1.00 93.62 646 GLU A CA 1
ATOM 5122 C C . GLU A 1 646 ? -18.774 -10.626 14.680 1.00 93.62 646 GLU A C 1
ATOM 5124 O O . GLU A 1 646 ? -18.262 -11.152 13.688 1.00 93.62 646 GLU A O 1
ATOM 5129 N N . SER A 1 647 ? -18.986 -11.305 15.809 1.00 92.50 647 SER A N 1
ATOM 5130 C CA . SER A 1 647 ? -18.681 -12.731 15.957 1.00 92.50 647 SER A CA 1
ATOM 5131 C C . SER A 1 647 ? -19.548 -13.582 15.031 1.00 92.50 647 SER A C 1
ATOM 5133 O O . SER A 1 647 ? -19.030 -14.455 14.333 1.00 92.50 647 SER A O 1
ATOM 5135 N N . GLN A 1 648 ? -20.846 -13.277 14.948 1.00 93.75 648 GLN A N 1
ATOM 5136 C CA . GLN A 1 648 ? -21.776 -13.948 14.046 1.00 93.75 648 GLN A CA 1
ATOM 5137 C C . GLN A 1 648 ? -21.354 -13.787 12.583 1.00 93.75 648 GLN A C 1
ATOM 5139 O O . GLN A 1 648 ? -21.330 -14.775 11.858 1.00 93.75 648 GLN A O 1
ATOM 5144 N N . LEU A 1 649 ? -20.952 -12.594 12.136 1.00 91.81 649 LEU A N 1
ATOM 5145 C CA . LEU A 1 649 ? -20.509 -12.390 10.750 1.00 91.81 649 LEU A CA 1
ATOM 5146 C C . LEU A 1 649 ? -19.276 -13.213 10.384 1.00 91.81 649 LEU A C 1
ATOM 5148 O O . LEU A 1 649 ? -19.223 -13.791 9.298 1.00 91.81 649 LEU A O 1
ATOM 5152 N N . ARG A 1 650 ? -18.302 -13.299 11.296 1.00 89.62 650 ARG A N 1
ATOM 5153 C CA . ARG A 1 650 ? -17.106 -14.130 11.095 1.00 89.62 650 ARG A CA 1
ATOM 5154 C C . ARG A 1 650 ? -17.462 -15.618 11.046 1.00 89.62 650 ARG A C 1
ATOM 5156 O O . ARG A 1 650 ? -16.877 -16.354 10.258 1.00 89.62 650 ARG A O 1
ATOM 5163 N N . ALA A 1 651 ? -18.430 -16.054 11.851 1.00 86.88 651 ALA A N 1
ATOM 5164 C CA . ALA A 1 651 ? -18.851 -17.449 11.916 1.00 86.88 651 ALA A CA 1
ATOM 5165 C C . ALA A 1 651 ? -19.736 -17.873 10.731 1.00 86.88 651 ALA A C 1
ATOM 5167 O O . ALA A 1 651 ? -19.550 -18.956 10.183 1.00 86.88 651 ALA A O 1
ATOM 5168 N N . VAL A 1 652 ? -20.660 -17.016 10.285 1.00 85.25 652 VAL A N 1
ATOM 5169 C CA . VAL A 1 652 ? -21.596 -17.301 9.180 1.00 85.25 652 VAL A CA 1
ATOM 5170 C C . VAL A 1 652 ? -20.871 -17.551 7.851 1.00 85.25 652 VAL A C 1
ATOM 5172 O O . VAL A 1 652 ? -21.395 -18.276 7.007 1.00 85.25 652 VAL A O 1
ATOM 5175 N N . ALA A 1 653 ? -19.637 -17.060 7.685 1.00 78.12 653 ALA A N 1
ATOM 5176 C CA . ALA A 1 653 ? -18.775 -17.410 6.552 1.00 78.12 653 ALA A CA 1
ATOM 5177 C C . ALA A 1 653 ? -18.534 -18.930 6.405 1.00 78.12 653 ALA A C 1
ATOM 5179 O O . ALA A 1 653 ? -18.212 -19.393 5.314 1.00 78.12 653 ALA A O 1
ATOM 5180 N N . MET A 1 654 ? -18.712 -19.709 7.478 1.00 78.94 654 MET A N 1
ATOM 5181 C CA . MET A 1 654 ? -18.588 -21.173 7.490 1.00 78.94 654 MET A CA 1
ATOM 5182 C C . MET A 1 654 ? -19.906 -21.904 7.159 1.00 78.94 654 MET A C 1
ATOM 5184 O O . MET A 1 654 ? -19.946 -23.134 7.181 1.00 78.94 654 MET A O 1
ATOM 5188 N N . GLY A 1 655 ? -20.977 -21.168 6.839 1.00 82.19 655 GLY A N 1
ATOM 5189 C CA . GLY A 1 655 ? -22.326 -21.687 6.600 1.00 82.19 655 GLY A CA 1
ATOM 5190 C C . GLY A 1 655 ? -23.154 -21.778 7.887 1.00 82.19 655 GLY A C 1
ATOM 5191 O O . GLY A 1 655 ? -22.698 -22.327 8.885 1.00 82.19 655 GLY A O 1
ATOM 5192 N N . ILE A 1 656 ? -24.385 -21.251 7.858 1.00 84.94 656 ILE A N 1
ATOM 5193 C CA . ILE A 1 656 ? -25.280 -21.171 9.034 1.00 84.94 656 ILE A CA 1
ATOM 5194 C C . ILE A 1 656 ? -25.586 -22.564 9.605 1.00 84.94 656 ILE A C 1
ATOM 5196 O O . ILE A 1 656 ? -25.619 -22.727 10.821 1.00 84.94 656 ILE A O 1
ATOM 5200 N N . ASP A 1 657 ? -25.736 -23.572 8.744 1.00 85.25 657 ASP A N 1
ATOM 5201 C CA . ASP A 1 657 ? -26.070 -24.946 9.146 1.00 85.25 657 ASP A CA 1
ATOM 5202 C C . ASP A 1 657 ? -24.933 -25.653 9.906 1.00 85.25 657 ASP A C 1
ATOM 5204 O O . ASP A 1 657 ? -25.166 -26.646 10.590 1.00 85.25 657 ASP A O 1
ATOM 5208 N N . ASN A 1 658 ? -23.705 -25.132 9.817 1.00 87.19 658 ASN A N 1
ATOM 5209 C CA . ASN A 1 658 ? -22.541 -25.662 10.530 1.00 87.19 658 ASN A CA 1
ATOM 5210 C C . ASN A 1 658 ? -22.345 -25.016 11.912 1.00 87.19 658 ASN A C 1
ATOM 5212 O O . ASN A 1 658 ? -21.388 -25.346 12.617 1.00 87.19 658 ASN A O 1
ATOM 5216 N N . LEU A 1 659 ? -23.209 -24.073 12.300 1.00 87.44 659 LEU A N 1
ATOM 5217 C CA . LEU A 1 659 ? -23.084 -23.342 13.555 1.00 87.44 659 LEU A CA 1
ATOM 5218 C C . LEU A 1 659 ? -23.747 -24.093 14.709 1.00 87.44 659 LEU A C 1
ATOM 5220 O O . LEU A 1 659 ? -24.903 -24.507 14.638 1.00 87.44 659 LEU A O 1
ATOM 5224 N N . ILE A 1 660 ? -23.020 -24.205 15.820 1.00 88.12 660 ILE A N 1
ATOM 5225 C CA . ILE A 1 660 ? -23.566 -24.720 17.075 1.00 88.12 660 ILE A CA 1
ATOM 5226 C C . ILE A 1 660 ? -24.256 -23.563 17.793 1.00 88.12 660 ILE A C 1
ATOM 5228 O O . ILE A 1 660 ? -23.600 -22.649 18.290 1.00 88.12 660 ILE A O 1
ATOM 5232 N N . ILE A 1 661 ? -25.585 -23.610 17.848 1.00 88.94 661 ILE A N 1
ATOM 5233 C CA . ILE A 1 661 ? -26.392 -22.643 18.594 1.00 88.94 661 ILE A CA 1
ATOM 5234 C C . ILE A 1 661 ? -26.597 -23.155 20.017 1.00 88.94 661 ILE A C 1
ATOM 5236 O O . ILE A 1 661 ? -26.891 -24.334 20.234 1.00 88.94 661 ILE A O 1
ATOM 5240 N N . SER A 1 662 ? -26.432 -22.266 20.996 1.00 88.12 662 SER A N 1
ATOM 5241 C CA . SER A 1 662 ? -26.641 -22.605 22.404 1.00 88.12 662 SER A CA 1
ATOM 5242 C C . SER A 1 662 ? -28.078 -23.062 22.654 1.00 88.12 662 SER A C 1
ATOM 5244 O O . SER A 1 662 ? -29.021 -22.522 22.078 1.00 88.12 662 SER A O 1
ATOM 5246 N N . SER A 1 663 ? -28.261 -24.036 23.548 1.00 87.69 663 SER A N 1
ATOM 5247 C CA . SER A 1 663 ? -29.599 -24.506 23.914 1.00 87.69 663 SER A CA 1
ATOM 5248 C C . SER A 1 663 ? -30.381 -23.444 24.695 1.00 87.69 663 SER A C 1
ATOM 5250 O O . SER A 1 663 ? -29.807 -22.665 25.461 1.00 87.69 663 SER A O 1
ATOM 5252 N N . ASP A 1 664 ? -31.713 -23.477 24.596 1.00 84.12 664 ASP A N 1
ATOM 5253 C CA . ASP A 1 664 ? -32.602 -22.578 25.349 1.00 84.12 664 ASP A CA 1
ATOM 5254 C C . ASP A 1 664 ? -32.374 -22.640 26.866 1.00 84.12 664 ASP A C 1
ATOM 5256 O O . ASP A 1 664 ? -32.580 -21.658 27.580 1.00 84.12 664 ASP A O 1
ATOM 5260 N N . GLN A 1 665 ? -31.952 -23.798 27.383 1.00 85.50 665 GLN A N 1
ATOM 5261 C CA . GLN A 1 665 ? -31.635 -23.963 28.799 1.00 85.50 665 GLN A CA 1
ATOM 5262 C C . GLN A 1 665 ? -30.378 -23.175 29.188 1.00 85.50 665 GLN A C 1
ATOM 5264 O O . GLN A 1 665 ? -30.395 -22.492 30.212 1.00 85.50 665 GLN A O 1
ATOM 5269 N N . ALA A 1 666 ? -29.321 -23.239 28.372 1.00 83.62 666 ALA A N 1
ATOM 5270 C CA . ALA A 1 666 ? -28.095 -22.479 28.599 1.00 83.62 666 ALA A CA 1
ATOM 5271 C C . ALA A 1 666 ? -28.355 -20.970 28.483 1.00 83.62 666 ALA A C 1
ATOM 5273 O O . ALA A 1 666 ? -27.943 -20.207 29.355 1.00 83.62 666 ALA A O 1
ATOM 5274 N N . ALA A 1 667 ? -29.128 -20.550 27.475 1.00 84.81 667 ALA A N 1
ATOM 5275 C CA . ALA A 1 667 ? -29.540 -19.158 27.318 1.00 84.81 667 ALA A CA 1
ATOM 5276 C C . ALA A 1 667 ? -30.306 -18.646 28.547 1.00 84.81 667 ALA A C 1
ATOM 5278 O O . ALA A 1 667 ? -29.927 -17.629 29.123 1.00 84.81 667 ALA A O 1
ATOM 5279 N N . LYS A 1 668 ? -31.308 -19.393 29.032 1.00 84.00 668 LYS A N 1
ATOM 5280 C CA . LYS A 1 668 ? -32.061 -19.034 30.248 1.00 84.00 668 LYS A CA 1
ATOM 5281 C C . LYS A 1 668 ? -31.178 -18.947 31.492 1.00 84.00 668 LYS A C 1
ATOM 5283 O O . LYS A 1 668 ? -31.388 -18.060 32.315 1.00 84.00 668 LYS A O 1
ATOM 5288 N N . GLN A 1 669 ? -30.205 -19.847 31.650 1.00 85.44 669 GLN A N 1
ATOM 5289 C CA . GLN A 1 669 ? -29.267 -19.795 32.775 1.00 85.44 669 GLN A CA 1
ATOM 5290 C C . GLN A 1 669 ? -28.427 -18.517 32.743 1.00 85.44 669 GLN A C 1
ATOM 5292 O O . GLN A 1 669 ? -28.386 -17.811 33.748 1.00 85.44 669 GLN A O 1
ATOM 5297 N N . VAL A 1 670 ? -27.837 -18.179 31.593 1.00 85.50 670 VAL A N 1
ATOM 5298 C CA . VAL A 1 670 ? -27.055 -16.944 31.437 1.00 85.50 670 VAL A CA 1
ATOM 5299 C C . VAL A 1 670 ? -27.929 -15.713 31.664 1.00 85.50 670 VAL A C 1
ATOM 5301 O O . VAL A 1 670 ? -27.537 -14.835 32.428 1.00 85.50 670 VAL A O 1
ATOM 5304 N N . THR A 1 671 ? -29.139 -15.665 31.098 1.00 81.62 671 THR A N 1
ATOM 5305 C CA . THR A 1 671 ? -30.077 -14.554 31.326 1.00 81.62 671 THR A CA 1
ATOM 5306 C C . THR A 1 671 ? -30.406 -14.381 32.812 1.00 81.62 671 THR A C 1
ATOM 5308 O O . THR A 1 671 ? -30.410 -13.256 33.303 1.00 81.62 671 THR A O 1
ATOM 5311 N N . ASN A 1 672 ? -30.615 -15.471 33.562 1.00 82.69 672 ASN A N 1
ATOM 5312 C CA . ASN A 1 672 ? -30.852 -15.401 35.008 1.00 82.69 672 ASN A CA 1
ATOM 5313 C C . ASN A 1 672 ? -29.624 -14.887 35.777 1.00 82.69 672 ASN A C 1
ATOM 5315 O O . ASN A 1 672 ? -29.772 -14.111 36.720 1.00 82.69 672 ASN A O 1
ATOM 5319 N N . THR A 1 673 ? -28.415 -15.290 35.376 1.00 83.69 673 THR A N 1
ATOM 5320 C CA . THR A 1 673 ? -27.165 -14.796 35.971 1.00 83.69 673 THR A CA 1
ATOM 5321 C C . THR A 1 673 ? -26.957 -13.309 35.688 1.00 83.69 673 THR A C 1
ATOM 5323 O O . THR A 1 673 ? -26.629 -12.560 36.603 1.00 83.69 673 THR A O 1
ATOM 5326 N N . VAL A 1 674 ? -27.200 -12.856 34.456 1.00 83.56 674 VAL A N 1
ATOM 5327 C CA . VAL A 1 674 ? -27.108 -11.435 34.080 1.00 83.56 674 VAL A CA 1
ATOM 5328 C C . VAL A 1 674 ? -28.162 -10.610 34.814 1.00 83.56 674 VAL A C 1
ATOM 5330 O O . VAL A 1 674 ? -27.844 -9.543 35.333 1.00 83.56 674 VAL A O 1
ATOM 5333 N N . ALA A 1 675 ? -29.388 -11.126 34.948 1.00 80.00 675 ALA A N 1
ATOM 5334 C CA . ALA A 1 675 ? -30.462 -10.472 35.694 1.00 80.00 675 ALA A CA 1
ATOM 5335 C C . ALA A 1 675 ? -30.136 -10.279 37.187 1.00 80.00 675 ALA A C 1
ATOM 5337 O O . ALA A 1 675 ? -30.666 -9.360 37.813 1.00 80.00 675 ALA A O 1
ATOM 5338 N N . ALA A 1 676 ? -29.245 -11.100 37.759 1.00 78.94 676 ALA A N 1
ATOM 5339 C CA . ALA A 1 676 ? -28.744 -10.915 39.121 1.00 78.94 676 ALA A CA 1
ATOM 5340 C C . ALA A 1 676 ? -27.775 -9.720 39.261 1.00 78.94 676 ALA A C 1
ATOM 5342 O O . ALA A 1 676 ? -27.514 -9.293 40.387 1.00 78.94 676 ALA A O 1
ATOM 5343 N N . GLY A 1 677 ? -27.290 -9.161 38.145 1.00 75.62 677 GLY A N 1
ATOM 5344 C CA . GLY A 1 677 ? -26.489 -7.939 38.072 1.00 75.62 677 GLY A CA 1
ATOM 5345 C C . GLY A 1 677 ? -25.019 -8.093 38.480 1.00 75.62 677 GLY A C 1
ATOM 5346 O O . GLY A 1 677 ? -24.580 -9.129 38.980 1.00 75.62 677 GLY A O 1
ATOM 5347 N N . GLY A 1 678 ? -24.242 -7.027 38.256 1.00 66.12 678 GLY A N 1
ATOM 5348 C CA . GLY A 1 678 ? -22.888 -6.882 38.799 1.00 66.12 678 GLY A CA 1
ATOM 5349 C C . GLY A 1 678 ? -21.825 -7.843 38.277 1.00 66.12 678 GLY A C 1
ATOM 5350 O O . GLY A 1 678 ? -20.893 -8.120 39.018 1.00 66.12 678 GLY A O 1
ATOM 5351 N N . GLY A 1 679 ? -21.962 -8.412 37.075 1.00 66.38 679 GLY A N 1
ATOM 5352 C CA . GLY A 1 679 ? -20.920 -9.260 36.471 1.00 66.38 679 GLY A CA 1
ATOM 5353 C C . GLY A 1 679 ? -20.496 -10.474 37.316 1.00 66.38 679 GLY A C 1
ATOM 5354 O O . GLY A 1 679 ? -19.387 -10.974 37.157 1.00 66.38 679 GLY A O 1
ATOM 5355 N N . GLY A 1 680 ? -21.346 -10.925 38.248 1.00 67.94 680 GLY A N 1
ATOM 5356 C CA . GLY A 1 680 ? -21.040 -12.016 39.179 1.00 67.94 680 GLY A CA 1
ATOM 5357 C C . GLY A 1 680 ? -20.289 -11.618 40.459 1.00 67.94 680 GLY A C 1
ATOM 5358 O O . GLY A 1 680 ? -19.948 -12.504 41.236 1.00 67.94 680 GLY A O 1
ATOM 5359 N N . VAL A 1 681 ? -20.060 -10.323 40.721 1.00 71.69 681 VAL A N 1
ATOM 5360 C CA . VAL A 1 681 ? -19.344 -9.834 41.923 1.00 71.69 681 VAL A CA 1
ATOM 5361 C C . VAL A 1 681 ? -20.252 -9.235 43.005 1.00 71.69 681 VAL A C 1
ATOM 5363 O O . VAL A 1 681 ? -19.770 -8.609 43.949 1.00 71.69 681 VAL A O 1
ATOM 5366 N N . ASN A 1 682 ? -21.569 -9.414 42.893 1.00 78.06 682 ASN A N 1
ATOM 5367 C CA . ASN A 1 682 ? -22.507 -8.986 43.932 1.00 78.06 682 ASN A CA 1
ATOM 5368 C C . ASN A 1 682 ? -22.256 -9.748 45.246 1.00 78.06 682 ASN A C 1
ATOM 5370 O O . ASN A 1 682 ? -22.227 -10.977 45.268 1.00 78.06 682 ASN A O 1
ATOM 5374 N N . THR A 1 683 ? -22.111 -9.012 46.350 1.00 74.31 683 THR A N 1
ATOM 5375 C CA . THR A 1 683 ? -21.937 -9.555 47.708 1.00 74.31 683 THR A CA 1
ATOM 5376 C C . THR A 1 683 ? -23.183 -9.288 48.559 1.00 74.31 683 THR A C 1
ATOM 5378 O O . THR A 1 683 ? -24.160 -8.690 48.098 1.00 74.31 683 THR A O 1
ATOM 5381 N N . THR A 1 684 ? -23.187 -9.735 49.820 1.00 72.62 684 THR A N 1
ATOM 5382 C CA . THR A 1 684 ? -24.252 -9.378 50.776 1.00 72.62 684 THR A CA 1
ATOM 5383 C C . THR A 1 684 ? -24.353 -7.870 50.991 1.00 72.62 684 THR A C 1
ATOM 5385 O O . THR A 1 684 ? -25.461 -7.359 51.156 1.00 72.62 684 THR A O 1
ATOM 5388 N N . ASP A 1 685 ? -23.219 -7.171 50.925 1.00 73.81 685 ASP A N 1
ATOM 5389 C CA . ASP A 1 685 ? -23.100 -5.760 51.296 1.00 73.81 685 ASP A CA 1
ATOM 5390 C C . ASP A 1 685 ? -23.160 -4.820 50.084 1.00 73.81 685 ASP A C 1
ATOM 5392 O O . ASP A 1 685 ? -23.586 -3.672 50.211 1.00 73.81 685 ASP A O 1
ATOM 5396 N N . VAL A 1 686 ? -22.785 -5.298 48.890 1.00 76.25 686 VAL A N 1
ATOM 5397 C CA . VAL A 1 686 ? -22.773 -4.497 47.659 1.00 76.25 686 VAL A CA 1
ATOM 5398 C C . VAL A 1 686 ? -23.550 -5.204 46.553 1.00 76.25 686 VAL A C 1
ATOM 5400 O O . VAL A 1 686 ? -23.159 -6.267 46.074 1.00 76.25 686 VAL A O 1
ATOM 5403 N N . LYS A 1 687 ? -24.644 -4.568 46.115 1.00 83.19 687 LYS A N 1
ATOM 5404 C CA . LYS A 1 687 ? -25.483 -5.028 45.001 1.00 83.19 687 LYS A CA 1
ATOM 5405 C C . LYS A 1 687 ? -25.467 -4.018 43.859 1.00 83.19 687 LYS A C 1
ATOM 5407 O O . LYS A 1 687 ? -25.935 -2.887 44.016 1.00 83.19 687 LYS A O 1
ATOM 5412 N N . TRP A 1 688 ? -24.929 -4.429 42.726 1.00 84.62 688 TRP A N 1
ATOM 5413 C CA . TRP A 1 688 ? -24.900 -3.702 41.464 1.00 84.62 688 TRP A CA 1
ATOM 5414 C C . TRP A 1 688 ? -26.061 -4.144 40.577 1.00 84.62 688 TRP A C 1
ATOM 5416 O O . TRP A 1 688 ? -26.357 -5.339 40.480 1.00 84.62 688 TRP A O 1
ATOM 5426 N N . ALA A 1 689 ? -26.701 -3.181 39.917 1.00 87.19 689 ALA A N 1
ATOM 5427 C CA . ALA A 1 689 ? -27.663 -3.452 38.857 1.00 87.19 689 ALA A CA 1
ATOM 5428 C C . ALA A 1 689 ? -26.958 -3.905 37.561 1.00 87.19 689 ALA A C 1
ATOM 5430 O O . ALA A 1 689 ? -25.729 -3.899 37.455 1.00 87.19 689 ALA A O 1
ATOM 5431 N N . ILE A 1 690 ? -27.744 -4.318 36.565 1.00 88.94 690 ILE A N 1
ATOM 5432 C CA . ILE A 1 690 ? -27.244 -4.749 35.251 1.00 88.94 690 ILE A CA 1
ATOM 5433 C C . ILE A 1 690 ? -26.483 -3.590 34.591 1.00 88.94 690 ILE A C 1
ATOM 5435 O O . ILE A 1 690 ? -27.033 -2.499 34.442 1.00 88.94 690 ILE A O 1
ATOM 5439 N N . GLY A 1 691 ? -25.218 -3.815 34.226 1.00 87.19 691 GLY A N 1
ATOM 5440 C CA . GLY A 1 691 ? -24.366 -2.817 33.574 1.00 87.19 691 GLY A CA 1
ATOM 5441 C C . GLY A 1 691 ? -23.850 -1.687 34.472 1.00 87.19 691 GLY A C 1
ATOM 5442 O O . GLY A 1 691 ? -23.060 -0.866 34.011 1.00 87.19 691 GLY A O 1
ATOM 5443 N N . GLU A 1 692 ? -24.286 -1.597 35.735 1.00 88.75 692 GLU A N 1
ATOM 5444 C CA . GLU A 1 692 ? -23.961 -0.464 36.615 1.00 88.75 692 GLU A CA 1
ATOM 5445 C C . GLU A 1 692 ? -22.474 -0.431 36.991 1.00 88.75 692 GLU A C 1
ATOM 5447 O O . GLU A 1 692 ? -21.870 0.643 37.067 1.00 88.75 692 GLU A O 1
ATOM 5452 N N . LEU A 1 693 ? -21.880 -1.606 37.212 1.00 86.38 693 LEU A N 1
ATOM 5453 C CA . LEU A 1 693 ? -20.467 -1.728 37.550 1.00 86.38 693 LEU A CA 1
ATOM 5454 C C . LEU A 1 693 ? -19.603 -1.266 36.371 1.00 86.38 693 LEU A C 1
ATOM 5456 O O . LEU A 1 693 ? -18.776 -0.368 36.530 1.00 86.38 693 LEU A O 1
ATOM 5460 N N . GLU A 1 694 ? -19.855 -1.814 35.184 1.00 88.00 694 GLU A N 1
ATOM 5461 C CA . GLU A 1 694 ? -19.159 -1.486 33.940 1.00 88.00 694 GLU A CA 1
ATOM 5462 C C . GLU A 1 694 ? -19.324 -0.004 33.590 1.00 88.00 694 GLU A C 1
ATOM 5464 O O . GLU A 1 694 ? -18.360 0.674 33.229 1.00 88.00 694 GLU A O 1
ATOM 5469 N N . TRP A 1 695 ? -20.535 0.530 33.772 1.00 90.69 695 TRP A N 1
ATOM 5470 C CA . TRP A 1 695 ? -20.815 1.949 33.598 1.00 90.69 695 TRP A CA 1
ATOM 5471 C C . TRP A 1 695 ? -19.985 2.815 34.547 1.00 90.69 695 TRP A C 1
ATOM 5473 O O . TRP A 1 695 ? -19.380 3.796 34.115 1.00 90.69 695 TRP A O 1
ATOM 5483 N N . SER A 1 696 ? -19.900 2.445 35.829 1.00 88.19 696 SER A N 1
ATOM 5484 C CA . SER A 1 696 ? -19.108 3.192 36.810 1.00 88.19 696 SER A CA 1
ATOM 5485 C C . SER A 1 696 ? -17.626 3.249 36.423 1.00 88.19 696 SER A C 1
ATOM 5487 O O . SER A 1 696 ? -17.011 4.310 36.525 1.00 88.19 696 SER A O 1
ATOM 5489 N N . THR A 1 697 ? -17.073 2.153 35.895 1.00 85.62 697 THR A N 1
ATOM 5490 C CA . THR A 1 697 ? -15.694 2.096 35.396 1.00 85.62 697 THR A CA 1
ATOM 5491 C C . THR A 1 697 ? -15.495 3.012 34.190 1.00 85.62 697 THR A C 1
ATOM 5493 O O . THR A 1 697 ? -14.509 3.744 34.133 1.00 85.62 697 THR A O 1
ATOM 5496 N N . LEU A 1 698 ? -16.450 3.048 33.257 1.00 88.94 698 LEU A N 1
ATOM 5497 C CA . LEU A 1 698 ? -16.393 3.951 32.103 1.00 88.94 698 LEU A CA 1
ATOM 5498 C C . LEU A 1 698 ? -16.451 5.425 32.510 1.00 88.94 698 LEU A C 1
ATOM 5500 O O . LEU A 1 698 ? -15.765 6.253 31.911 1.00 88.94 698 LEU A O 1
ATOM 5504 N N . MET A 1 699 ? -17.208 5.768 33.555 1.00 91.94 699 MET A N 1
ATOM 5505 C CA . MET A 1 699 ? -17.215 7.138 34.074 1.00 91.94 699 MET A CA 1
ATOM 5506 C C . MET A 1 699 ? -15.845 7.537 34.632 1.00 91.94 699 MET A C 1
ATOM 5508 O O . MET A 1 699 ? -15.420 8.667 34.395 1.00 91.94 699 MET A O 1
ATOM 5512 N N . VAL A 1 700 ? -15.112 6.614 35.278 1.00 84.38 700 VAL A N 1
ATOM 5513 C CA . VAL A 1 700 ? -13.724 6.866 35.721 1.00 84.38 700 VAL A CA 1
ATOM 5514 C C . VAL A 1 700 ? -12.825 7.166 34.525 1.00 84.38 700 VAL A C 1
ATOM 5516 O O . VAL A 1 700 ? -12.040 8.110 34.579 1.00 84.38 700 VAL A O 1
ATOM 5519 N N . VAL A 1 701 ? -12.951 6.394 33.441 1.00 84.56 701 VAL A N 1
ATOM 5520 C CA . VAL A 1 701 ? -12.182 6.610 32.204 1.00 84.56 701 VAL A CA 1
ATOM 5521 C C . VAL A 1 701 ? -12.466 7.999 31.626 1.00 84.56 701 VAL A C 1
ATOM 5523 O O . VAL A 1 701 ? -11.530 8.748 31.355 1.00 84.56 701 VAL A O 1
ATOM 5526 N N . LEU A 1 702 ? -13.741 8.386 31.507 1.00 84.94 702 LEU A N 1
ATOM 5527 C CA . LEU A 1 702 ? -14.120 9.708 30.999 1.00 84.94 702 LEU A CA 1
ATOM 5528 C C . LEU A 1 702 ? -13.668 10.853 31.918 1.00 84.94 702 LEU A C 1
ATOM 5530 O O . LEU A 1 702 ? -13.198 11.883 31.437 1.00 84.94 702 LEU A O 1
ATOM 5534 N N . ASP A 1 703 ? -13.796 10.698 33.237 1.00 83.50 703 ASP A N 1
ATO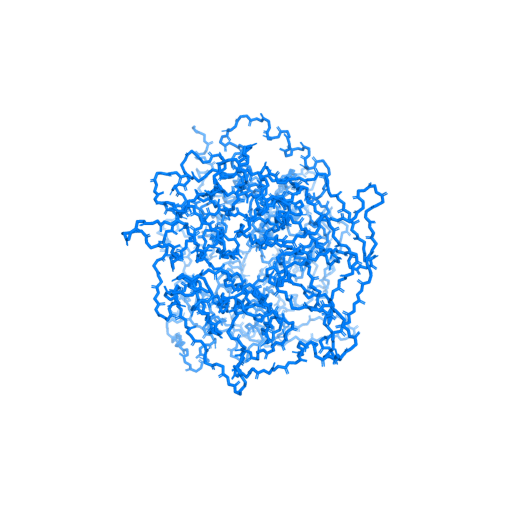M 5535 C CA . ASP A 1 703 ? -13.355 11.711 34.198 1.00 83.50 703 ASP A CA 1
ATOM 5536 C C . ASP A 1 703 ? -11.831 11.895 34.169 1.00 83.50 703 ASP A C 1
ATOM 5538 O O . ASP A 1 703 ? -11.368 13.035 34.214 1.00 83.50 703 ASP A O 1
ATOM 5542 N N . ARG A 1 704 ? -11.055 10.805 34.043 1.00 79.00 704 ARG A N 1
ATOM 5543 C CA . ARG A 1 704 ? -9.588 10.850 33.877 1.00 79.00 704 ARG A CA 1
ATOM 5544 C C . ARG A 1 704 ? -9.171 11.495 32.558 1.00 79.00 704 ARG A C 1
ATOM 5546 O O . ARG A 1 704 ? -8.166 12.192 32.523 1.00 79.00 704 ARG A O 1
ATOM 5553 N N . ALA A 1 705 ? -9.972 11.329 31.508 1.00 77.19 705 ALA A N 1
ATOM 5554 C CA . ALA A 1 705 ? -9.789 12.015 30.231 1.00 77.19 705 ALA A CA 1
ATOM 5555 C C . ALA A 1 705 ? -10.220 13.502 30.256 1.00 77.19 705 ALA A C 1
ATOM 5557 O O . ALA A 1 705 ? -10.150 14.178 29.233 1.00 77.19 705 ALA A O 1
ATOM 5558 N N . GLY A 1 706 ? -10.669 14.033 31.402 1.00 79.94 706 GLY A N 1
ATOM 5559 C CA . GLY A 1 706 ? -11.010 15.450 31.568 1.00 79.94 706 GLY A CA 1
ATOM 5560 C C . GLY A 1 706 ? -12.447 15.826 31.189 1.00 79.94 706 GLY A C 1
ATOM 5561 O O . GLY A 1 706 ? -12.802 17.000 31.251 1.00 79.94 706 GLY A O 1
ATOM 5562 N N . TYR A 1 707 ? -13.316 14.866 30.848 1.00 82.00 707 TYR A N 1
ATOM 5563 C CA . TYR A 1 707 ? -14.701 15.160 30.446 1.00 82.00 707 TYR A CA 1
ATOM 5564 C C . TYR A 1 707 ? -15.611 15.592 31.597 1.00 82.00 707 TYR A C 1
ATOM 5566 O O . TYR A 1 707 ? -16.726 16.038 31.339 1.00 82.00 707 TYR A O 1
ATOM 5574 N N . HIS A 1 708 ? -15.183 15.464 32.856 1.00 86.25 708 HIS A N 1
ATOM 5575 C CA . HIS A 1 708 ? -15.948 15.886 34.035 1.00 86.25 708 HIS A CA 1
ATOM 5576 C C . HIS A 1 708 ? -17.434 15.478 33.963 1.00 86.25 708 HIS A C 1
ATOM 5578 O O . HIS A 1 708 ? -18.329 16.322 33.891 1.00 86.25 708 HIS A O 1
ATOM 5584 N N . THR A 1 709 ? -17.706 14.176 33.979 1.00 87.00 709 THR A N 1
ATOM 5585 C CA . THR A 1 709 ? -19.041 13.572 33.811 1.00 87.00 709 THR A CA 1
ATOM 5586 C C . THR A 1 709 ? -20.056 14.021 34.864 1.00 87.00 709 THR A C 1
ATOM 5588 O O . THR A 1 709 ? -21.260 14.033 34.615 1.00 87.00 709 THR A O 1
ATOM 5591 N N . GLY A 1 710 ? -19.588 14.396 36.060 1.00 82.81 710 GLY A N 1
ATOM 5592 C CA . GLY A 1 710 ? -20.460 14.675 37.202 1.00 82.81 710 GLY A CA 1
ATOM 5593 C C . GLY A 1 710 ? -21.094 13.414 37.801 1.00 82.81 710 GLY A C 1
ATOM 5594 O O . GLY A 1 710 ? -22.065 13.525 38.552 1.00 82.81 710 GLY A O 1
ATOM 5595 N N . TYR A 1 711 ? -20.562 12.228 37.481 1.00 87.06 711 TYR A N 1
ATOM 5596 C CA . TYR A 1 711 ? -21.025 10.962 38.036 1.00 87.06 711 TYR A CA 1
ATOM 5597 C C . TYR A 1 711 ? -20.749 10.868 39.545 1.00 87.06 711 TYR A C 1
ATOM 5599 O O . TYR A 1 711 ? -19.699 11.285 40.039 1.00 87.06 711 TYR A O 1
ATOM 5607 N N . ILE A 1 712 ? -21.716 10.327 40.288 1.00 83.50 712 ILE A N 1
ATOM 5608 C CA . ILE A 1 712 ? -21.623 10.133 41.738 1.00 83.50 712 ILE A CA 1
ATOM 5609 C C . ILE A 1 712 ? -21.174 8.691 41.983 1.00 83.50 712 ILE A C 1
ATOM 5611 O O . ILE A 1 712 ? -21.963 7.761 41.836 1.00 83.50 712 ILE A O 1
ATOM 5615 N N . TYR A 1 713 ? -19.904 8.511 42.344 1.00 81.81 713 TYR A N 1
ATOM 5616 C CA . TYR A 1 713 ? -19.335 7.199 42.653 1.00 81.81 713 TYR A CA 1
ATOM 5617 C C . TYR A 1 713 ? -19.803 6.705 44.027 1.00 81.81 713 TYR A C 1
ATOM 5619 O O . TYR A 1 713 ? -19.834 7.478 44.986 1.00 81.81 713 TYR A O 1
ATOM 5627 N N . ARG A 1 714 ? -20.132 5.408 44.129 1.00 72.94 714 ARG A N 1
ATOM 5628 C CA . ARG A 1 714 ? -20.493 4.757 45.403 1.00 72.94 714 ARG A CA 1
ATOM 5629 C C . ARG A 1 714 ? -19.320 4.747 46.392 1.00 72.94 714 ARG A C 1
ATOM 5631 O O . ARG A 1 714 ? -19.533 4.958 47.580 1.00 72.94 714 ARG A O 1
ATOM 5638 N N . GLU A 1 715 ? -18.095 4.580 45.891 1.00 63.66 715 GLU A N 1
ATOM 5639 C CA . GLU A 1 715 ? -16.855 4.699 46.664 1.00 63.66 715 GLU A CA 1
ATOM 5640 C C . GLU A 1 715 ? -16.073 5.957 46.242 1.00 63.66 715 GLU A C 1
ATOM 5642 O O . GLU A 1 715 ? -15.507 6.002 45.146 1.00 63.66 715 GLU A O 1
ATOM 5647 N N . PRO A 1 716 ? -16.003 7.000 47.091 1.00 53.66 716 PRO A N 1
ATOM 5648 C CA . PRO A 1 716 ? -15.349 8.266 46.744 1.00 53.66 716 PRO A CA 1
ATOM 5649 C C . PRO A 1 716 ? -13.832 8.164 46.499 1.00 53.66 716 PRO A C 1
ATOM 5651 O O . PRO A 1 716 ? -13.255 9.055 45.875 1.00 53.66 716 PRO A O 1
ATOM 5654 N N . LEU A 1 717 ? -13.178 7.100 46.991 1.00 49.69 717 LEU A N 1
ATOM 5655 C CA . LEU A 1 717 ? -11.717 6.921 46.965 1.00 49.69 717 LEU A CA 1
ATOM 5656 C C . LEU A 1 717 ? -11.145 6.599 45.573 1.00 49.69 717 LEU A C 1
ATOM 5658 O O . LEU A 1 717 ? -9.953 6.789 45.352 1.00 49.69 717 LEU A O 1
ATOM 5662 N N . ILE A 1 718 ? -11.977 6.217 44.600 1.00 51.84 718 ILE A N 1
ATOM 5663 C CA . ILE A 1 718 ? -11.538 5.881 43.229 1.00 51.84 718 ILE A CA 1
ATOM 5664 C C . ILE A 1 718 ? -11.042 7.127 42.450 1.00 51.84 718 ILE A C 1
ATOM 5666 O O . ILE A 1 718 ? -10.400 7.010 41.404 1.00 51.84 718 ILE A O 1
ATOM 5670 N N . ARG A 1 719 ? -11.255 8.343 42.984 1.00 42.34 719 ARG A N 1
ATOM 5671 C CA . ARG A 1 719 ? -10.759 9.608 42.406 1.00 42.34 719 ARG A CA 1
ATOM 5672 C C . ARG A 1 719 ? -9.276 9.917 42.655 1.00 42.34 719 ARG A C 1
ATOM 5674 O O . ARG A 1 719 ? -8.763 10.816 41.996 1.00 42.34 719 ARG A O 1
ATOM 5681 N N . PHE A 1 720 ? -8.590 9.233 43.573 1.00 40.34 720 PHE A N 1
ATOM 5682 C CA . PHE A 1 720 ? -7.241 9.618 44.011 1.00 40.34 720 PHE A CA 1
ATOM 5683 C C . PHE A 1 720 ? -6.232 8.474 43.855 1.00 40.34 720 PHE A C 1
ATOM 5685 O O . PHE A 1 720 ? -5.987 7.745 44.809 1.00 40.34 720 PHE A O 1
ATOM 5692 N N . ILE A 1 721 ? -5.621 8.331 42.674 1.00 39.69 721 ILE A N 1
ATOM 5693 C CA . ILE A 1 721 ? -4.359 7.570 42.541 1.00 39.69 721 ILE A CA 1
ATOM 5694 C C . ILE A 1 721 ? -3.226 8.405 41.901 1.00 39.69 721 ILE A C 1
ATOM 5696 O O . ILE A 1 721 ? -2.070 8.132 42.187 1.00 39.69 721 ILE A O 1
ATOM 5700 N N . ASP A 1 722 ? -3.493 9.520 41.209 1.00 35.50 722 ASP A N 1
ATOM 5701 C CA . ASP A 1 722 ? -2.427 10.294 40.532 1.00 35.50 722 ASP A CA 1
ATOM 5702 C C . ASP A 1 722 ? -1.939 11.535 41.306 1.00 35.50 722 ASP A C 1
ATOM 5704 O O . ASP A 1 722 ? -1.870 12.645 40.778 1.00 35.50 722 ASP A O 1
ATOM 5708 N N . LYS A 1 723 ? -1.594 11.367 42.587 1.00 35.38 723 LYS A N 1
ATOM 5709 C CA . LYS A 1 723 ? -0.753 12.340 43.311 1.00 35.38 723 LYS A CA 1
ATOM 5710 C C . LYS A 1 723 ? 0.290 11.629 44.170 1.00 35.38 723 LYS A C 1
ATOM 5712 O O . LYS A 1 723 ? 0.166 11.636 45.394 1.00 35.38 723 LYS A O 1
ATOM 5717 N N . GLN A 1 724 ? 1.310 11.062 43.532 1.00 30.31 724 GLN A N 1
ATOM 5718 C CA . GLN A 1 724 ? 2.662 10.954 44.090 1.00 30.31 724 GLN A CA 1
ATOM 5719 C C . GLN A 1 724 ? 3.693 11.180 42.997 1.00 30.31 724 GLN A C 1
ATOM 5721 O O . GLN A 1 724 ? 3.509 10.602 41.904 1.00 30.31 724 GLN A O 1
#